Protein AF-0000000087359346 (afdb_homodimer)

Structure (mmCIF, N/CA/C/O backbone):
data_AF-0000000087359346-model_v1
#
loop_
_entity.id
_entity.type
_entity.pdbx_description
1 polymer 'Jasmonate O-methyltransferase'
#
loop_
_atom_site.group_PDB
_atom_site.id
_atom_site.type_symbol
_atom_site.label_atom_id
_atom_site.label_alt_id
_atom_site.label_comp_id
_atom_site.label_asym_id
_atom_site.label_entity_id
_atom_site.label_seq_id
_atom_site.pdbx_PDB_ins_code
_atom_site.Cartn_x
_atom_site.Cartn_y
_atom_site.Cartn_z
_atom_site.occupancy
_atom_site.B_iso_or_equiv
_atom_site.auth_seq_id
_atom_site.auth_comp_id
_atom_site.auth_asym_id
_atom_site.auth_atom_id
_atom_site.pdbx_PDB_model_num
ATOM 1 N N . MET A 1 1 ? 14.703 -20.25 15.07 1 20.72 1 MET A N 1
ATOM 2 C CA . MET A 1 1 ? 13.914 -19.156 14.492 1 20.72 1 MET A CA 1
ATOM 3 C C . MET A 1 1 ? 14.055 -19.141 12.969 1 20.72 1 MET A C 1
ATOM 5 O O . MET A 1 1 ? 15.156 -18.969 12.445 1 20.72 1 MET A O 1
ATOM 9 N N . ALA A 1 2 ? 13.242 -20.016 12.234 1 27.8 2 ALA A N 1
ATOM 10 C CA . ALA A 1 2 ? 13.242 -20.5 10.859 1 27.8 2 ALA A CA 1
ATOM 11 C C . ALA A 1 2 ? 13.305 -19.344 9.859 1 27.8 2 ALA A C 1
ATOM 13 O O . ALA A 1 2 ? 12.453 -18.469 9.867 1 27.8 2 ALA A O 1
ATOM 14 N N . SER A 1 3 ? 14.367 -18.984 9.438 1 28.89 3 SER A N 1
ATOM 15 C CA . SER A 1 3 ? 14.609 -17.953 8.43 1 28.89 3 SER A CA 1
ATOM 16 C C . SER A 1 3 ? 13.766 -18.188 7.188 1 28.89 3 SER A C 1
ATOM 18 O O . SER A 1 3 ? 13.891 -19.219 6.527 1 28.89 3 SER A O 1
ATOM 20 N N . LYS A 1 4 ? 12.508 -17.984 7.246 1 34.62 4 LYS A N 1
ATOM 21 C CA . LYS A 1 4 ? 11.703 -18.031 6.027 1 34.62 4 LYS A CA 1
ATOM 22 C C . LYS A 1 4 ? 12.469 -17.453 4.84 1 34.62 4 LYS A C 1
ATOM 24 O O . LYS A 1 4 ? 12.867 -16.297 4.863 1 34.62 4 LYS A O 1
ATOM 29 N N . GLN A 1 5 ? 13.148 -18.234 4.141 1 31.86 5 GLN A N 1
ATOM 30 C CA . GLN A 1 5 ? 13.891 -17.953 2.914 1 31.86 5 GLN A CA 1
ATOM 31 C C . GLN A 1 5 ? 13.016 -17.234 1.894 1 31.86 5 GLN A C 1
ATOM 33 O O . GLN A 1 5 ? 12.195 -17.859 1.213 1 31.86 5 GLN A O 1
ATOM 38 N N . MET A 1 6 ? 12.586 -16.172 2.248 1 33.66 6 MET A N 1
ATOM 39 C CA . MET A 1 6 ? 11.773 -15.375 1.33 1 33.66 6 MET A CA 1
ATOM 40 C C . MET A 1 6 ? 12.555 -15.039 0.063 1 33.66 6 MET A C 1
ATOM 42 O O . MET A 1 6 ? 13.641 -14.469 0.133 1 33.66 6 MET A O 1
ATOM 46 N N . VAL A 1 7 ? 12.5 -15.828 -0.906 1 35.28 7 VAL A N 1
ATOM 47 C CA . VAL A 1 7 ? 13.094 -15.688 -2.229 1 35.28 7 VAL A CA 1
ATOM 48 C C . VAL A 1 7 ? 12.656 -14.375 -2.859 1 35.28 7 VAL A C 1
ATOM 50 O O . VAL A 1 7 ? 11.453 -14.102 -2.967 1 35.28 7 VAL A O 1
ATOM 53 N N . HIS A 1 8 ? 13.461 -13.391 -2.664 1 38.06 8 HIS A N 1
ATOM 54 C CA . HIS A 1 8 ? 13.219 -12.07 -3.24 1 38.06 8 HIS A CA 1
ATOM 55 C C . HIS A 1 8 ? 13.484 -12.07 -4.742 1 38.06 8 HIS A C 1
ATOM 57 O O . HIS A 1 8 ? 14.469 -12.648 -5.203 1 38.06 8 HIS A O 1
ATOM 63 N N . MET A 1 9 ? 12.602 -11.906 -5.496 1 40.22 9 MET A N 1
ATOM 64 C CA . MET A 1 9 ? 12.867 -11.641 -6.906 1 40.22 9 MET A CA 1
ATOM 65 C C . MET A 1 9 ? 13.789 -10.438 -7.07 1 40.22 9 MET A C 1
ATOM 67 O O . MET A 1 9 ? 13.664 -9.453 -6.336 1 40.22 9 MET A O 1
ATOM 71 N N . ASN A 1 10 ? 14.969 -10.648 -7.508 1 37.16 10 ASN A N 1
ATOM 72 C CA . ASN A 1 10 ? 15.961 -9.609 -7.758 1 37.16 10 ASN A CA 1
ATOM 73 C C . ASN A 1 10 ? 15.391 -8.5 -8.648 1 37.16 10 ASN A C 1
ATOM 75 O O . ASN A 1 10 ? 14.672 -8.781 -9.609 1 37.16 10 ASN A O 1
ATOM 79 N N . HIS A 1 11 ? 15.258 -7.371 -8.141 1 39.06 11 HIS A N 1
ATOM 80 C CA . HIS A 1 11 ? 15.023 -6.188 -8.953 1 39.06 11 HIS A CA 1
ATOM 81 C C . HIS A 1 11 ? 16.078 -6.059 -10.055 1 39.06 11 HIS A C 1
ATOM 83 O O . HIS A 1 11 ? 17.266 -5.91 -9.773 1 39.06 11 HIS A O 1
ATOM 89 N N . GLY A 1 12 ? 16.141 -6.871 -10.969 1 35.78 12 GLY A N 1
ATOM 90 C CA . GLY A 1 12 ? 17.109 -6.836 -12.047 1 35.78 12 GLY A CA 1
ATOM 91 C C . GLY A 1 12 ? 17.5 -5.43 -12.453 1 35.78 12 GLY A C 1
ATOM 92 O O . GLY A 1 12 ? 16.656 -4.648 -12.906 1 35.78 12 GLY A O 1
ATOM 93 N N . GLN A 1 13 ? 18.297 -4.797 -11.906 1 36.31 13 GLN A N 1
ATOM 94 C CA . GLN A 1 13 ? 18.906 -3.523 -12.281 1 36.31 13 GLN A CA 1
ATOM 95 C C . GLN A 1 13 ? 19.203 -3.48 -13.781 1 36.31 13 GLN A C 1
ATOM 97 O O . GLN A 1 13 ? 19.516 -2.416 -14.328 1 36.31 13 GLN A O 1
ATOM 102 N N . GLY A 1 14 ? 19.656 -4.523 -14.5 1 36.97 14 GLY A N 1
ATOM 103 C CA . GLY A 1 14 ? 20.203 -4.254 -15.828 1 36.97 14 GLY A CA 1
ATOM 104 C C . GLY A 1 14 ? 19.125 -4.059 -16.875 1 36.97 14 GLY A C 1
ATOM 105 O O . GLY A 1 14 ? 18 -4.551 -16.734 1 36.97 14 GLY A O 1
ATOM 106 N N . GLU A 1 15 ? 19.266 -3.088 -17.859 1 41.44 15 GLU A N 1
ATOM 107 C CA . GLU A 1 15 ? 18.469 -2.588 -18.969 1 41.44 15 GLU A CA 1
ATOM 108 C C . GLU A 1 15 ? 17.703 -3.717 -19.656 1 41.44 15 GLU A C 1
ATOM 110 O O . GLU A 1 15 ? 16.531 -3.559 -19.984 1 41.44 15 GLU A O 1
ATOM 115 N N . THR A 1 16 ? 18.359 -4.633 -20.094 1 37.5 16 THR A N 1
ATOM 116 C CA . THR A 1 16 ? 17.891 -5.676 -21 1 37.5 16 THR A CA 1
ATOM 117 C C . THR A 1 16 ? 16.938 -6.621 -20.281 1 37.5 16 THR A C 1
ATOM 119 O O . THR A 1 16 ? 15.992 -7.141 -20.875 1 37.5 16 THR A O 1
ATOM 122 N N . SER A 1 17 ? 17.188 -6.938 -19.078 1 41.72 17 SER A N 1
ATOM 123 C CA . SER A 1 17 ? 16.438 -7.953 -18.344 1 41.72 17 SER A CA 1
ATOM 124 C C . SER A 1 17 ? 15.023 -7.473 -18.031 1 41.72 17 SER A C 1
ATOM 126 O O . SER A 1 17 ? 14.055 -8.219 -18.188 1 41.72 17 SER A O 1
ATOM 128 N N . TYR A 1 18 ? 14.969 -6.18 -17.703 1 43.22 18 TYR A N 1
ATOM 129 C CA . TYR A 1 18 ? 13.664 -5.637 -17.312 1 43.22 18 TYR A CA 1
ATOM 130 C C . TYR A 1 18 ? 12.719 -5.602 -18.516 1 43.22 18 TYR A C 1
ATOM 132 O O . TYR A 1 18 ? 11.547 -5.973 -18.391 1 43.22 18 TYR A O 1
ATOM 140 N N . ALA A 1 19 ? 13.32 -5.129 -19.625 1 43.59 19 ALA A N 1
ATOM 141 C CA . ALA A 1 19 ? 12.461 -4.949 -20.781 1 43.59 19 ALA A CA 1
ATOM 142 C C . ALA A 1 19 ? 11.93 -6.289 -21.281 1 43.59 19 ALA A C 1
ATOM 144 O O . ALA A 1 19 ? 10.758 -6.398 -21.656 1 43.59 19 ALA A O 1
ATOM 145 N N . HIS A 1 20 ? 12.797 -7.246 -21.422 1 45.44 20 HIS A N 1
ATOM 146 C CA . HIS A 1 20 ? 12.453 -8.555 -21.969 1 45.44 20 HIS A CA 1
ATOM 147 C C . HIS A 1 20 ? 11.469 -9.289 -21.062 1 45.44 20 HIS A C 1
ATOM 149 O O . HIS A 1 20 ? 10.492 -9.867 -21.547 1 45.44 20 HIS A O 1
ATOM 155 N N . ASN A 1 21 ? 11.844 -9.328 -19.828 1 52.81 21 ASN A N 1
ATOM 156 C CA . ASN A 1 21 ? 10.914 -9.914 -18.875 1 52.81 21 ASN A CA 1
ATOM 157 C C . ASN A 1 21 ? 9.547 -9.234 -18.922 1 52.81 21 ASN A C 1
ATOM 159 O O . ASN A 1 21 ? 8.516 -9.891 -18.766 1 52.81 21 ASN A O 1
ATOM 163 N N . SER A 1 22 ? 9.75 -8.133 -19.641 1 59.69 22 SER A N 1
ATOM 164 C CA . SER A 1 22 ? 8.539 -7.332 -19.781 1 59.69 22 SER A CA 1
ATOM 165 C C . SER A 1 22 ? 7.688 -7.816 -20.953 1 59.69 22 SER A C 1
ATOM 167 O O . SER A 1 22 ? 6.461 -7.867 -20.859 1 59.69 22 SER A O 1
ATOM 169 N N . SER A 1 23 ? 8.375 -8.445 -22 1 61.47 23 SER A N 1
ATOM 170 C CA . SER A 1 23 ? 7.594 -8.859 -23.172 1 61.47 23 SER A CA 1
ATOM 171 C C . SER A 1 23 ? 6.848 -10.164 -22.906 1 61.47 23 SER A C 1
ATOM 173 O O . SER A 1 23 ? 5.691 -10.32 -23.297 1 61.47 23 SER A O 1
ATOM 175 N N . PHE A 1 24 ? 7.508 -11.109 -22.219 1 65.88 24 PHE A N 1
ATOM 176 C CA . PHE A 1 24 ? 6.875 -12.367 -21.844 1 65.88 24 PHE A CA 1
ATOM 177 C C . PHE A 1 24 ? 5.691 -12.125 -20.922 1 65.88 24 PHE A C 1
ATOM 179 O O . PHE A 1 24 ? 4.613 -12.688 -21.109 1 65.88 24 PHE A O 1
ATOM 186 N N . GLN A 1 25 ? 5.887 -11.234 -20.094 1 71.12 25 GLN A N 1
ATOM 187 C CA . GLN A 1 25 ? 4.836 -10.93 -19.125 1 71.12 25 GLN A CA 1
ATOM 188 C C . GLN A 1 25 ? 3.646 -10.258 -19.797 1 71.12 25 GLN A C 1
ATOM 190 O O . GLN A 1 25 ? 2.492 -10.57 -19.5 1 71.12 25 GLN A O 1
ATOM 195 N N . SER A 1 26 ? 4.004 -9.484 -20.781 1 74.25 26 SER A N 1
ATOM 196 C CA . SER A 1 26 ? 2.951 -8.773 -21.484 1 74.25 26 SER A CA 1
ATOM 197 C C . SER A 1 26 ? 2.1 -9.734 -22.312 1 74.25 26 SER A C 1
ATOM 199 O O . SER A 1 26 ? 0.873 -9.609 -22.344 1 74.25 26 SER A O 1
ATOM 201 N N . ALA A 1 27 ? 2.76 -10.648 -22.906 1 75 27 ALA A N 1
ATOM 202 C CA . ALA A 1 27 ? 2.031 -11.625 -23.719 1 75 27 ALA A CA 1
ATOM 203 C C . ALA A 1 27 ? 1.123 -12.484 -22.844 1 75 27 ALA A C 1
ATOM 205 O O . ALA A 1 27 ? -0.009 -12.789 -23.219 1 75 27 ALA A O 1
ATOM 206 N N . GLU A 1 28 ? 1.617 -12.844 -21.797 1 80.06 28 GLU A N 1
ATOM 207 C CA . GLU A 1 28 ? 0.844 -13.656 -20.859 1 80.06 28 GLU A CA 1
ATOM 208 C C . GLU A 1 28 ? -0.379 -12.898 -20.344 1 80.06 28 GLU A C 1
ATOM 210 O O . GLU A 1 28 ? -1.476 -13.453 -20.281 1 80.06 28 GLU A O 1
ATOM 215 N N . GLN A 1 29 ? -0.17 -11.719 -20.078 1 82.88 29 GLN A N 1
ATOM 216 C CA . GLN A 1 29 ? -1.263 -10.898 -19.547 1 82.88 29 GLN A CA 1
ATOM 217 C C . GLN A 1 29 ? -2.314 -10.641 -20.625 1 82.88 29 GLN A C 1
ATOM 219 O O . GLN A 1 29 ? -3.51 -10.594 -20.328 1 82.88 29 GLN A O 1
ATOM 224 N N . ASN A 1 30 ? -1.848 -10.578 -21.797 1 83.75 30 ASN A N 1
ATOM 225 C CA . ASN A 1 30 ? -2.785 -10.406 -22.906 1 83.75 30 ASN A CA 1
ATOM 226 C C . ASN A 1 30 ? -3.668 -11.633 -23.078 1 83.75 30 ASN A C 1
ATOM 228 O O . ASN A 1 30 ? -4.832 -11.516 -23.469 1 83.75 30 ASN A O 1
ATOM 232 N N . ARG A 1 31 ? -3.152 -12.734 -22.797 1 89.25 31 ARG A N 1
ATOM 233 C CA . ARG A 1 31 ? -3.908 -13.977 -22.906 1 89.25 31 ARG A CA 1
ATOM 234 C C . ARG A 1 31 ? -5.012 -14.039 -21.844 1 89.25 31 ARG A C 1
ATOM 236 O O . ARG A 1 31 ? -6 -14.75 -22.016 1 89.25 31 ARG A O 1
ATOM 243 N N . MET A 1 32 ? -4.84 -13.297 -20.812 1 95 32 MET A N 1
ATOM 244 C CA . MET A 1 32 ? -5.809 -13.289 -19.719 1 95 32 MET A CA 1
ATOM 245 C C . MET A 1 32 ? -6.934 -12.305 -20 1 95 32 MET A C 1
ATOM 247 O O . MET A 1 32 ? -7.984 -12.352 -19.359 1 95 32 MET A O 1
ATOM 251 N N . LYS A 1 33 ? -6.77 -11.414 -20.969 1 96.12 33 LYS A N 1
ATOM 252 C CA . LYS A 1 33 ? -7.656 -10.273 -21.219 1 96.12 33 LYS A CA 1
ATOM 253 C C . LYS A 1 33 ? -9.086 -10.742 -21.469 1 96.12 33 LYS A C 1
ATOM 255 O O . LYS A 1 33 ? -10.016 -10.281 -20.797 1 96.12 33 LYS A O 1
ATOM 260 N N . PRO A 1 34 ? -9.328 -11.711 -22.344 1 96.81 34 PRO A N 1
ATOM 261 C CA . PRO A 1 34 ? -10.719 -12.109 -22.609 1 96.81 34 PRO A CA 1
ATOM 262 C C . PRO A 1 34 ? -11.414 -12.672 -21.359 1 96.81 34 PRO A C 1
ATOM 264 O O . PRO A 1 34 ? -12.609 -12.453 -21.172 1 96.81 34 PRO A O 1
ATOM 267 N N . LEU A 1 35 ? -10.68 -13.383 -20.562 1 98 35 LEU A N 1
ATOM 268 C CA . LEU A 1 35 ? -11.273 -13.969 -19.375 1 98 35 LEU A CA 1
ATOM 269 C C . LEU A 1 35 ? -11.57 -12.906 -18.328 1 98 35 LEU A C 1
ATOM 271 O O . LEU A 1 35 ? -12.578 -12.977 -17.625 1 98 35 LEU A O 1
ATOM 275 N N . ILE A 1 36 ? -10.703 -11.938 -18.219 1 98.31 36 ILE A N 1
ATOM 276 C CA . ILE A 1 36 ? -10.922 -10.844 -17.281 1 98.31 36 ILE A CA 1
ATOM 277 C C . ILE A 1 36 ? -12.125 -10.016 -17.719 1 98.31 36 ILE A C 1
ATOM 279 O O . ILE A 1 36 ? -12.969 -9.648 -16.906 1 98.31 36 ILE A O 1
ATOM 283 N N . GLU A 1 37 ? -12.211 -9.727 -18.984 1 97.69 37 GLU A N 1
ATOM 284 C CA . GLU A 1 37 ? -13.344 -8.977 -19.531 1 97.69 37 GLU A CA 1
ATOM 285 C C . GLU A 1 37 ? -14.656 -9.711 -19.266 1 97.69 37 GLU A C 1
ATOM 287 O O . GLU A 1 37 ? -15.641 -9.102 -18.844 1 97.69 37 GLU A O 1
ATOM 292 N N . ALA A 1 38 ? -14.617 -10.984 -19.516 1 97.44 38 ALA A N 1
ATOM 293 C CA . ALA A 1 38 ? -15.82 -11.781 -19.281 1 97.44 38 ALA A CA 1
ATOM 294 C C . ALA A 1 38 ? -16.203 -11.781 -17.797 1 97.44 38 ALA A C 1
ATOM 296 O O . ALA A 1 38 ? -17.375 -11.688 -17.453 1 97.44 38 ALA A O 1
ATOM 297 N N . ALA A 1 39 ? -15.25 -11.914 -16.938 1 97.44 39 ALA A N 1
ATOM 298 C CA . ALA A 1 39 ? -15.484 -11.898 -15.5 1 97.44 39 ALA A CA 1
ATOM 299 C C . ALA A 1 39 ? -16.125 -10.586 -15.062 1 97.44 39 ALA A C 1
ATOM 301 O O . ALA A 1 39 ? -17.047 -10.578 -14.25 1 97.44 39 ALA A O 1
ATOM 302 N N . ILE A 1 40 ? -15.641 -9.477 -15.594 1 96.31 40 ILE A N 1
ATOM 303 C CA . ILE A 1 40 ? -16.141 -8.148 -15.242 1 96.31 40 ILE A CA 1
ATOM 304 C C . ILE A 1 40 ? -17.594 -8.023 -15.672 1 96.31 40 ILE A C 1
ATOM 306 O O . ILE A 1 40 ? -18.438 -7.539 -14.914 1 96.31 40 ILE A O 1
ATOM 310 N N . VAL A 1 41 ? -17.875 -8.461 -16.859 1 94.75 41 VAL A N 1
ATOM 311 C CA . VAL A 1 41 ? -19.234 -8.359 -17.375 1 94.75 41 VAL A CA 1
ATOM 312 C C . VAL A 1 41 ? -20.188 -9.148 -16.484 1 94.75 41 VAL A C 1
ATOM 314 O O . VAL A 1 41 ? -21.266 -8.664 -16.125 1 94.75 41 VAL A O 1
ATOM 317 N N . GLU A 1 42 ? -19.766 -10.273 -16.125 1 93.94 42 GLU A N 1
ATOM 318 C CA . GLU A 1 42 ? -20.609 -11.117 -15.281 1 93.94 42 GLU A CA 1
ATOM 319 C C . GLU A 1 42 ? -20.781 -10.508 -13.891 1 93.94 42 GLU A C 1
ATOM 321 O O . GLU A 1 42 ? -21.891 -10.5 -13.344 1 93.94 42 GLU A O 1
ATOM 326 N N . LEU A 1 43 ? -19.75 -9.984 -13.359 1 93.62 43 LEU A N 1
ATOM 327 C CA . LEU A 1 43 ? -19.781 -9.359 -12.039 1 93.62 43 LEU A CA 1
ATOM 328 C C . LEU A 1 43 ? -20.719 -8.148 -12.039 1 93.62 43 LEU A C 1
ATOM 330 O O . LEU A 1 43 ? -21.531 -7.992 -11.133 1 93.62 43 LEU A O 1
ATOM 334 N N . CYS A 1 44 ? -20.562 -7.375 -13.016 1 92.06 44 CYS A N 1
ATOM 335 C CA . CYS A 1 44 ? -21.281 -6.109 -13.07 1 92.06 44 CYS A CA 1
ATOM 336 C C . CYS A 1 44 ? -22.75 -6.332 -13.406 1 92.06 44 CYS A C 1
ATOM 338 O O . CYS A 1 44 ? -23.594 -5.465 -13.156 1 92.06 44 CYS A O 1
ATOM 340 N N . SER A 1 45 ? -23.016 -7.41 -14 1 90.44 45 SER A N 1
ATOM 341 C CA . SER A 1 45 ? -24.391 -7.719 -14.375 1 90.44 45 SER A CA 1
ATOM 342 C C . SER A 1 45 ? -25.156 -8.352 -13.219 1 90.44 45 SER A C 1
ATOM 344 O O . SER A 1 45 ? -26.375 -8.477 -13.266 1 90.44 45 SER A O 1
ATOM 346 N N . ASN A 1 46 ? -24.406 -8.695 -12.242 1 86.19 46 ASN A N 1
ATOM 347 C CA . ASN A 1 46 ? -25.016 -9.305 -11.062 1 86.19 46 ASN A CA 1
ATOM 348 C C . ASN A 1 46 ? -25.359 -8.266 -10 1 86.19 46 ASN A C 1
ATOM 350 O O . ASN A 1 46 ? -24.453 -7.711 -9.359 1 86.19 46 ASN A O 1
ATOM 354 N N . THR A 1 47 ? -26.578 -8.07 -9.703 1 76.75 47 THR A N 1
ATOM 355 C CA . THR A 1 47 ? -27.062 -7.02 -8.812 1 76.75 47 THR A CA 1
ATOM 356 C C . THR A 1 47 ? -26.688 -7.324 -7.359 1 76.75 47 THR A C 1
ATOM 358 O O . THR A 1 47 ? -26.516 -6.41 -6.555 1 76.75 47 THR A O 1
ATOM 361 N N . THR A 1 48 ? -26.609 -8.508 -7.051 1 75.5 48 THR A N 1
ATOM 362 C CA . THR A 1 48 ? -26.281 -8.906 -5.688 1 75.5 48 THR A CA 1
ATOM 363 C C . THR A 1 48 ? -24.828 -8.531 -5.355 1 75.5 48 THR A C 1
ATOM 365 O O . THR A 1 48 ? -24.547 -8.062 -4.25 1 75.5 48 THR A O 1
ATOM 368 N N . THR A 1 49 ? -24.047 -8.586 -6.336 1 74.06 49 THR A N 1
ATOM 369 C CA . THR A 1 49 ? -22.609 -8.375 -6.117 1 74.06 49 THR A CA 1
ATOM 370 C C . THR A 1 49 ? -22.281 -6.887 -6.152 1 74.06 49 THR A C 1
ATOM 372 O O . THR A 1 49 ? -21.406 -6.426 -5.414 1 74.06 49 THR A O 1
ATOM 375 N N . MET A 1 50 ? -23 -6.16 -6.938 1 76.12 50 MET A N 1
ATOM 376 C CA . MET A 1 50 ? -22.656 -4.758 -7.156 1 76.12 50 MET A CA 1
ATOM 377 C C . MET A 1 50 ? -23.656 -3.838 -6.465 1 76.12 50 MET A C 1
ATOM 379 O O . MET A 1 50 ? -23.734 -2.646 -6.77 1 76.12 50 MET A O 1
ATOM 383 N N . SER A 1 51 ? -24.281 -4.34 -5.531 1 70.56 51 SER A N 1
ATOM 384 C CA . SER A 1 51 ? -25.391 -3.609 -4.926 1 70.56 51 SER A CA 1
ATOM 385 C C . SER A 1 51 ? -24.906 -2.32 -4.266 1 70.56 51 SER A C 1
ATOM 387 O O . SER A 1 51 ? -25.688 -1.382 -4.082 1 70.56 51 SER A O 1
ATOM 389 N N . HIS A 1 52 ? -23.719 -2.182 -4.109 1 73 52 HIS A N 1
ATOM 390 C CA . HIS A 1 52 ? -23.281 -1.018 -3.346 1 73 52 HIS A CA 1
ATOM 391 C C . HIS A 1 52 ? -22.516 -0.042 -4.223 1 73 52 HIS A C 1
ATOM 393 O O . HIS A 1 52 ? -21.969 0.946 -3.727 1 73 52 HIS A O 1
ATOM 399 N N . GLY A 1 53 ? -22.531 -0.362 -5.52 1 89.69 53 GLY A N 1
ATOM 400 C CA . GLY A 1 53 ? -21.891 0.552 -6.445 1 89.69 53 GLY A CA 1
ATOM 401 C C . GLY A 1 53 ? -20.375 0.631 -6.254 1 89.69 53 GLY A C 1
ATOM 402 O O . GLY A 1 53 ? -19.766 1.662 -6.539 1 89.69 53 GLY A O 1
ATOM 403 N N . LYS A 1 54 ? -19.859 -0.356 -5.684 1 94.5 54 LYS A N 1
ATOM 404 C CA . LYS A 1 54 ? -18.422 -0.409 -5.434 1 94.5 54 LYS A CA 1
ATOM 405 C C . LYS A 1 54 ? -17.828 -1.711 -5.953 1 94.5 54 LYS A C 1
ATOM 407 O O . LYS A 1 54 ? -18.484 -2.75 -5.957 1 94.5 54 LYS A O 1
ATOM 412 N N . MET A 1 55 ? -16.688 -1.634 -6.383 1 95.81 55 MET A N 1
ATOM 413 C CA . MET A 1 55 ? -15.961 -2.805 -6.871 1 95.81 55 MET A CA 1
ATOM 414 C C . MET A 1 55 ? -14.5 -2.773 -6.418 1 95.81 55 MET A C 1
ATOM 416 O O . MET A 1 55 ? -13.828 -1.75 -6.547 1 95.81 55 MET A O 1
ATOM 420 N N . VAL A 1 56 ? -14.055 -3.865 -5.855 1 97.5 56 VAL A N 1
ATOM 421 C CA . VAL A 1 56 ? -12.664 -4 -5.441 1 97.5 56 VAL A CA 1
ATOM 422 C C . VAL A 1 56 ? -11.961 -5.035 -6.324 1 97.5 56 VAL A C 1
ATOM 424 O O . VAL A 1 56 ? -12.398 -6.188 -6.402 1 97.5 56 VAL A O 1
ATOM 427 N N . ILE A 1 57 ? -10.938 -4.613 -6.973 1 97.81 57 ILE A N 1
ATOM 428 C CA . ILE A 1 57 ? -10.117 -5.457 -7.836 1 97.81 57 ILE A CA 1
ATOM 429 C C . ILE A 1 57 ? -8.711 -5.578 -7.258 1 97.81 57 ILE A C 1
ATOM 431 O O . ILE A 1 57 ? -8.07 -4.57 -6.949 1 97.81 57 ILE A O 1
ATOM 435 N N . ALA A 1 58 ? -8.211 -6.793 -7.105 1 98.5 58 ALA A N 1
ATOM 436 C CA . ALA A 1 58 ? -6.875 -6.992 -6.559 1 98.5 58 ALA A CA 1
ATOM 437 C C . ALA A 1 58 ? -6.012 -7.816 -7.508 1 98.5 58 ALA A C 1
ATOM 439 O O . ALA A 1 58 ? -6.445 -8.852 -8.008 1 98.5 58 ALA A O 1
ATOM 440 N N . ASP A 1 59 ? -4.883 -7.309 -7.797 1 97.69 59 ASP A N 1
ATOM 441 C CA . ASP A 1 59 ? -3.857 -8.062 -8.508 1 97.69 59 ASP A CA 1
ATOM 442 C C . ASP A 1 59 ? -2.875 -8.711 -7.535 1 97.69 59 ASP A C 1
ATOM 444 O O . ASP A 1 59 ? -2.125 -8.016 -6.852 1 97.69 59 ASP A O 1
ATOM 448 N N . LEU A 1 60 ? -2.822 -10 -7.5 1 97.75 60 LEU A N 1
ATOM 449 C CA . LEU A 1 60 ? -1.954 -10.75 -6.602 1 97.75 60 LEU A CA 1
ATOM 450 C C . LEU A 1 60 ? -0.634 -11.102 -7.281 1 97.75 60 LEU A C 1
ATOM 452 O O . LEU A 1 60 ? -0.621 -11.766 -8.32 1 97.75 60 LEU A O 1
ATOM 456 N N . GLY A 1 61 ? 0.447 -10.688 -6.652 1 95.69 61 GLY A N 1
ATOM 457 C CA . GLY A 1 61 ? 1.754 -10.883 -7.258 1 95.69 61 GLY A CA 1
ATOM 458 C C . GLY A 1 61 ? 2.031 -9.922 -8.398 1 95.69 61 GLY A C 1
ATOM 459 O O . GLY A 1 61 ? 2.408 -10.344 -9.492 1 95.69 61 GLY A O 1
ATOM 460 N N . CYS A 1 62 ? 1.916 -8.648 -8.078 1 93.19 62 CYS A N 1
ATOM 461 C CA . CYS A 1 62 ? 1.941 -7.637 -9.125 1 93.19 62 CYS A CA 1
ATOM 462 C C . CYS A 1 62 ? 3.369 -7.355 -9.578 1 93.19 62 CYS A C 1
ATOM 464 O O . CYS A 1 62 ? 3.584 -6.73 -10.617 1 93.19 62 CYS A O 1
ATOM 466 N N . SER A 1 63 ? 4.289 -7.754 -8.836 1 88.81 63 SER A N 1
ATOM 467 C CA . SER A 1 63 ? 5.676 -7.375 -9.094 1 88.81 63 SER A CA 1
ATOM 468 C C . SER A 1 63 ? 5.836 -5.859 -9.125 1 88.81 63 SER A C 1
ATOM 470 O O . SER A 1 63 ? 5.098 -5.133 -8.461 1 88.81 63 SER A O 1
ATOM 472 N N . CYS A 1 64 ? 6.918 -5.246 -9.602 1 81.69 64 CYS A N 1
ATOM 473 C CA . CYS A 1 64 ? 7.09 -3.797 -9.539 1 81.69 64 CYS A CA 1
ATOM 474 C C . CYS A 1 64 ? 7.484 -3.234 -10.898 1 81.69 64 CYS A C 1
ATOM 476 O O . CYS A 1 64 ? 7.883 -2.074 -11.008 1 81.69 64 CYS A O 1
ATOM 478 N N . GLY A 1 65 ? 7.305 -3.904 -11.898 1 78.31 65 GLY A N 1
ATOM 479 C CA . GLY A 1 65 ? 7.715 -3.441 -13.211 1 78.31 65 GLY A CA 1
ATOM 480 C C . GLY A 1 65 ? 6.609 -2.725 -13.961 1 78.31 65 GLY A C 1
ATOM 481 O O . GLY A 1 65 ? 5.586 -2.359 -13.375 1 78.31 65 GLY A O 1
ATOM 482 N N . PRO A 1 66 ? 6.867 -2.418 -15.203 1 75.69 66 PRO A N 1
ATOM 483 C CA . PRO A 1 66 ? 5.922 -1.673 -16.031 1 75.69 66 PRO A CA 1
ATOM 484 C C . PRO A 1 66 ? 4.578 -2.387 -16.188 1 75.69 66 PRO A C 1
ATOM 486 O O . PRO A 1 66 ? 3.561 -1.745 -16.453 1 75.69 66 PRO A O 1
ATOM 489 N N . ASN A 1 67 ? 4.598 -3.643 -15.938 1 82 67 ASN A N 1
ATOM 490 C CA . ASN A 1 67 ? 3.389 -4.426 -16.156 1 82 67 ASN A CA 1
ATOM 491 C C . ASN A 1 67 ? 2.613 -4.625 -14.852 1 82 67 ASN A C 1
ATOM 493 O O . ASN A 1 67 ? 1.627 -5.363 -14.82 1 82 67 ASN A O 1
ATOM 497 N N . ALA A 1 68 ? 3.025 -3.916 -13.898 1 86.94 68 ALA A N 1
ATOM 498 C CA . ALA A 1 68 ? 2.449 -4.133 -12.57 1 86.94 68 ALA A CA 1
ATOM 499 C C . ALA A 1 68 ? 0.957 -3.811 -12.57 1 86.94 68 ALA A C 1
ATOM 501 O O . ALA A 1 68 ? 0.203 -4.355 -11.758 1 86.94 68 ALA A O 1
ATOM 502 N N . VAL A 1 69 ? 0.566 -2.961 -13.539 1 92.12 69 VAL A N 1
ATOM 503 C CA . VAL A 1 69 ? -0.83 -2.541 -13.484 1 92.12 69 VAL A CA 1
ATOM 504 C C . VAL A 1 69 ? -1.573 -3.064 -14.711 1 92.12 69 VAL A C 1
ATOM 506 O O . VAL A 1 69 ? -2.695 -2.637 -14.992 1 92.12 69 VAL A O 1
ATOM 509 N N . ALA A 1 70 ? -1.029 -3.955 -15.445 1 92.25 70 ALA A N 1
ATOM 510 C CA . ALA A 1 70 ? -1.602 -4.414 -16.703 1 92.25 70 ALA A CA 1
ATOM 511 C C . ALA A 1 70 ? -2.947 -5.098 -16.484 1 92.25 70 ALA A C 1
ATOM 513 O O . ALA A 1 70 ? -3.934 -4.77 -17.141 1 92.25 70 ALA A O 1
ATOM 514 N N . LEU A 1 71 ? -3.004 -6.012 -15.578 1 95.19 71 LEU A N 1
ATOM 515 C CA . LEU A 1 71 ? -4.223 -6.785 -15.359 1 95.19 71 LEU A CA 1
ATOM 516 C C . LEU A 1 71 ? -5.344 -5.895 -14.836 1 95.19 71 LEU A C 1
ATOM 518 O O . LEU A 1 71 ? -6.484 -5.992 -15.297 1 95.19 71 LEU A O 1
ATOM 522 N N . VAL A 1 72 ? -5.035 -5.023 -13.922 1 95.06 72 VAL A N 1
ATOM 523 C CA . VAL A 1 72 ? -6.066 -4.164 -13.344 1 95.06 72 VAL A CA 1
ATOM 524 C C . VAL A 1 72 ? -6.527 -3.148 -14.391 1 95.06 72 VAL A C 1
ATOM 526 O O . VAL A 1 72 ? -7.691 -2.74 -14.391 1 95.06 72 VAL A O 1
ATOM 529 N N . SER A 1 73 ? -5.625 -2.756 -15.242 1 93.25 73 SER A N 1
ATOM 530 C CA . SER A 1 73 ? -6.004 -1.849 -16.328 1 93.25 73 SER A CA 1
ATOM 531 C C . SER A 1 73 ? -7.023 -2.496 -17.25 1 93.25 73 SER A C 1
ATOM 533 O O . SER A 1 73 ? -7.973 -1.845 -17.703 1 93.25 73 SER A O 1
ATOM 535 N N . ILE A 1 74 ? -6.793 -3.725 -17.547 1 94.62 74 ILE A N 1
ATOM 536 C CA . ILE A 1 74 ? -7.75 -4.465 -18.359 1 94.62 74 ILE A CA 1
ATOM 537 C C . ILE A 1 74 ? -9.117 -4.465 -17.672 1 94.62 74 ILE A C 1
ATOM 539 O O . ILE A 1 74 ? -10.133 -4.188 -18.312 1 94.62 74 ILE A O 1
ATOM 543 N N . ALA A 1 75 ? -9.156 -4.762 -16.438 1 96 75 ALA A N 1
ATOM 544 C CA . ALA A 1 75 ? -10.398 -4.832 -15.672 1 96 75 ALA A CA 1
ATOM 545 C C . ALA A 1 75 ? -11.094 -3.473 -15.633 1 96 75 ALA A C 1
ATOM 547 O O . ALA A 1 75 ? -12.312 -3.385 -15.781 1 96 75 ALA A O 1
ATOM 548 N N . LEU A 1 76 ? -10.328 -2.404 -15.406 1 95.06 76 LEU A N 1
ATOM 549 C CA . LEU A 1 76 ? -10.867 -1.052 -15.336 1 95.06 76 LEU A CA 1
ATOM 550 C C . LEU A 1 76 ? -11.492 -0.648 -16.672 1 95.06 76 LEU A C 1
ATOM 552 O O . LEU A 1 76 ? -12.594 -0.085 -16.703 1 95.06 76 LEU A O 1
ATOM 556 N N . GLU A 1 77 ? -10.773 -0.949 -17.703 1 93.5 77 GLU A N 1
ATOM 557 C CA . GLU A 1 77 ? -11.289 -0.632 -19.031 1 93.5 77 GLU A CA 1
ATOM 558 C C . GLU A 1 77 ? -12.578 -1.396 -19.328 1 93.5 77 GLU A C 1
ATOM 560 O O . GLU A 1 77 ? -13.523 -0.833 -19.875 1 93.5 77 GLU A O 1
ATOM 565 N N . ALA A 1 78 ? -12.57 -2.621 -18.984 1 95.06 78 ALA A N 1
ATOM 566 C CA . ALA A 1 78 ? -13.773 -3.436 -19.172 1 95.06 78 ALA A CA 1
ATOM 567 C C . ALA A 1 78 ? -14.945 -2.881 -18.375 1 95.06 78 ALA A C 1
ATOM 569 O O . ALA A 1 78 ? -16.078 -2.842 -18.859 1 95.06 78 ALA A O 1
ATOM 570 N N . THR A 1 79 ? -14.719 -2.496 -17.172 1 94.44 79 THR A N 1
ATOM 571 C CA . THR A 1 79 ? -15.742 -1.91 -16.312 1 94.44 79 THR A CA 1
ATOM 572 C C . THR A 1 79 ? -16.297 -0.627 -16.922 1 94.44 79 THR A C 1
ATOM 574 O O . THR A 1 79 ? -17.516 -0.454 -17.031 1 94.44 79 THR A O 1
ATOM 577 N N . HIS A 1 80 ? -15.398 0.209 -17.312 1 93 80 HIS A N 1
ATOM 578 C CA . HIS A 1 80 ? -15.781 1.473 -17.922 1 93 80 HIS A CA 1
ATOM 579 C C . HIS A 1 80 ? -16.641 1.241 -19.156 1 93 80 HIS A C 1
ATOM 581 O O . HIS A 1 80 ? -17.703 1.854 -19.312 1 93 80 HIS A O 1
ATOM 587 N N . SER A 1 81 ? -16.156 0.344 -19.984 1 93.44 81 SER A N 1
ATOM 588 C CA . SER A 1 81 ? -16.875 0.048 -21.219 1 93.44 81 SER A CA 1
ATOM 589 C C . SER A 1 81 ? -18.25 -0.522 -20.953 1 93.44 81 SER A C 1
ATOM 591 O O . SER A 1 81 ? -19.219 -0.183 -21.641 1 93.44 81 SER A O 1
ATOM 593 N N . HIS A 1 82 ? -18.312 -1.356 -19.969 1 93.62 82 HIS A N 1
ATOM 594 C CA . HIS A 1 82 ? -19.578 -1.993 -19.625 1 93.62 82 HIS A CA 1
ATOM 595 C C . HIS A 1 82 ? -20.625 -0.96 -19.203 1 93.62 82 HIS A C 1
ATOM 597 O O . HIS A 1 82 ? -21.75 -0.972 -19.688 1 93.62 82 HIS A O 1
ATOM 603 N N . PHE A 1 83 ? -20.297 -0.063 -18.406 1 92.62 83 PHE A N 1
ATOM 604 C CA . PHE A 1 83 ? -21.25 0.887 -17.859 1 92.62 83 PHE A CA 1
ATOM 605 C C . PHE A 1 83 ? -21.531 2.006 -18.859 1 92.62 83 PHE A C 1
ATOM 607 O O . PHE A 1 83 ? -22.625 2.594 -18.859 1 92.62 83 PHE A O 1
ATOM 614 N N . LEU A 1 84 ? -20.562 2.287 -19.688 1 92.25 84 LEU A N 1
ATOM 615 C CA . LEU A 1 84 ? -20.828 3.199 -20.797 1 92.25 84 LEU A CA 1
ATOM 616 C C . LEU A 1 84 ? -21.891 2.631 -21.719 1 92.25 84 LEU A C 1
ATOM 618 O O . LEU A 1 84 ? -22.797 3.352 -22.156 1 92.25 84 LEU A O 1
ATOM 622 N N . TRP A 1 85 ? -21.703 1.382 -21.938 1 93.38 85 TRP A N 1
ATOM 623 C CA . TRP A 1 85 ? -22.656 0.697 -22.812 1 93.38 85 TRP A CA 1
ATOM 624 C C . TRP A 1 85 ? -24.047 0.697 -22.188 1 93.38 85 TRP A C 1
ATOM 626 O O . TRP A 1 85 ? -25.047 0.862 -22.891 1 93.38 85 TRP A O 1
ATOM 636 N N . LEU A 1 86 ? -24.125 0.559 -20.906 1 92.12 86 LEU A N 1
ATOM 637 C CA . LEU A 1 86 ? -25.406 0.532 -20.188 1 92.12 86 LEU A CA 1
ATOM 638 C C . LEU A 1 86 ? -25.938 1.944 -19.969 1 92.12 86 LEU A C 1
ATO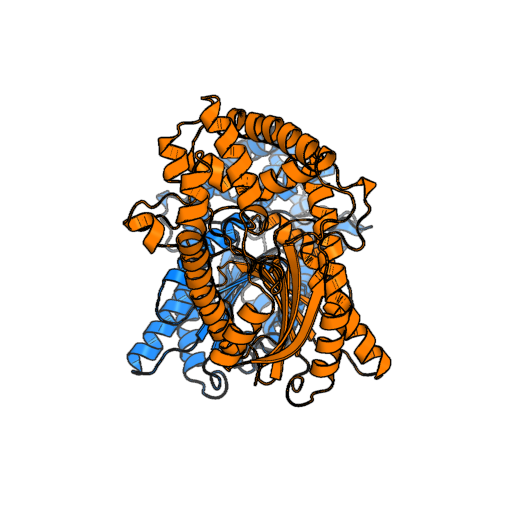M 640 O O . LEU A 1 86 ? -27.078 2.123 -19.547 1 92.12 86 LEU A O 1
ATOM 644 N N . ARG A 1 87 ? -25.141 2.943 -20.188 1 93.56 87 ARG A N 1
ATOM 645 C CA . ARG A 1 87 ? -25.484 4.336 -19.922 1 93.56 87 ARG A CA 1
ATOM 646 C C . ARG A 1 87 ? -25.828 4.543 -18.453 1 93.56 87 ARG A C 1
ATOM 648 O O . ARG A 1 87 ? -26.844 5.164 -18.141 1 93.56 87 ARG A O 1
ATOM 655 N N . GLN A 1 88 ? -25.094 3.875 -17.656 1 90.38 88 GLN A N 1
ATOM 656 C CA . GLN A 1 88 ? -25.219 4 -16.203 1 90.38 88 GLN A CA 1
ATOM 657 C C . GLN A 1 88 ? -23.906 4.504 -15.586 1 90.38 88 GLN A C 1
ATOM 659 O O . GLN A 1 88 ? -22.844 4.348 -16.172 1 90.38 88 GLN A O 1
ATOM 664 N N . PRO A 1 89 ? -24.047 5.156 -14.469 1 89.62 89 PRO A N 1
ATOM 665 C CA . PRO A 1 89 ? -22.812 5.57 -13.797 1 89.62 89 PRO A CA 1
ATOM 666 C C . PRO A 1 89 ? -21.953 4.387 -13.352 1 89.62 89 PRO A C 1
ATOM 668 O O . PRO A 1 89 ? -22.484 3.398 -12.836 1 89.62 89 PRO A O 1
ATOM 671 N N . PRO A 1 90 ? -20.734 4.461 -13.602 1 91.19 90 PRO A N 1
ATOM 672 C CA . PRO A 1 90 ? -19.844 3.383 -13.148 1 91.19 90 PRO A CA 1
ATOM 673 C C . PRO A 1 90 ? -19.703 3.334 -11.625 1 91.19 90 PRO A C 1
ATOM 675 O O . PRO A 1 90 ? -19.969 4.332 -10.953 1 91.19 90 PRO A O 1
ATOM 678 N N . PRO A 1 91 ? -19.391 2.211 -11.156 1 94.12 91 PRO A N 1
ATOM 679 C CA . PRO A 1 91 ? -19.125 2.115 -9.719 1 94.12 91 PRO A CA 1
ATOM 680 C C . PRO A 1 91 ? -17.812 2.795 -9.312 1 94.12 91 PRO A C 1
ATOM 682 O O . PRO A 1 91 ? -17 3.125 -10.18 1 94.12 91 PRO A O 1
ATOM 685 N N . GLU A 1 92 ? -17.688 3.068 -7.965 1 95.06 92 GLU A N 1
ATOM 686 C CA . GLU A 1 92 ? -16.344 3.35 -7.434 1 95.06 92 GLU A CA 1
ATOM 687 C C . GLU A 1 92 ? -15.469 2.102 -7.457 1 95.06 92 GLU A C 1
ATOM 689 O O . GLU A 1 92 ? -15.922 1.015 -7.086 1 95.06 92 GLU A O 1
ATOM 694 N N . VAL A 1 93 ? -14.32 2.248 -7.914 1 96.06 93 VAL A N 1
ATOM 695 C CA . VAL A 1 93 ? -13.469 1.073 -8.047 1 96.06 93 VAL A CA 1
ATOM 696 C C . VAL A 1 93 ? -12.219 1.244 -7.18 1 96.06 93 VAL A C 1
ATOM 698 O O . VAL A 1 93 ? -11.594 2.309 -7.184 1 96.06 93 VAL A O 1
ATOM 701 N N . SER A 1 94 ? -11.945 0.284 -6.383 1 96.88 94 SER A N 1
ATOM 702 C CA . SER A 1 94 ? -10.68 0.203 -5.656 1 96.88 94 SER A CA 1
ATOM 703 C C . SER A 1 94 ? -9.734 -0.798 -6.309 1 96.88 94 SER A C 1
ATOM 705 O O . SER A 1 94 ? -10.094 -1.956 -6.523 1 96.88 94 SER A O 1
ATOM 707 N N . VAL A 1 95 ? -8.586 -0.356 -6.629 1 97 95 VAL A N 1
ATOM 708 C CA . VAL A 1 95 ? -7.555 -1.207 -7.207 1 97 95 VAL A CA 1
ATOM 709 C C . VAL A 1 95 ? -6.465 -1.472 -6.168 1 97 95 VAL A C 1
ATOM 711 O O . VAL A 1 95 ? -5.863 -0.535 -5.637 1 97 95 VAL A O 1
ATOM 714 N N . LEU A 1 96 ? -6.215 -2.727 -5.918 1 97.94 96 LEU A N 1
ATOM 715 C CA . LEU A 1 96 ? -5.223 -3.129 -4.93 1 97.94 96 LEU A CA 1
ATOM 716 C C . LEU A 1 96 ? -4.137 -3.99 -5.566 1 97.94 96 LEU A C 1
ATOM 718 O O . LEU A 1 96 ? -4.441 -4.977 -6.246 1 97.94 96 LEU A O 1
ATOM 722 N N . LEU A 1 97 ? -2.912 -3.607 -5.367 1 97.75 97 LEU A N 1
ATOM 723 C CA . LEU A 1 97 ? -1.786 -4.406 -5.84 1 97.75 97 LEU A CA 1
ATOM 724 C C . LEU A 1 97 ? -1.104 -5.121 -4.676 1 97.75 97 LEU A C 1
ATOM 726 O O . LEU A 1 97 ? -0.697 -4.484 -3.703 1 97.75 97 LEU A O 1
ATOM 730 N N . ASN A 1 98 ? -0.989 -6.375 -4.801 1 97.88 98 ASN A N 1
ATOM 731 C CA . ASN A 1 98 ? -0.38 -7.199 -3.762 1 97.88 98 ASN A CA 1
ATOM 732 C C . ASN A 1 98 ? 0.937 -7.809 -4.23 1 97.88 98 ASN A C 1
ATOM 734 O O . ASN A 1 98 ? 1.051 -8.242 -5.379 1 97.88 98 ASN A O 1
ATOM 738 N N . ASP A 1 99 ? 1.854 -7.816 -3.354 1 96.31 99 ASP A N 1
ATOM 739 C CA . ASP A 1 99 ? 3.074 -8.602 -3.527 1 96.31 99 ASP A CA 1
ATOM 740 C C . ASP A 1 99 ? 3.764 -8.844 -2.188 1 96.31 99 ASP A C 1
ATOM 742 O O . ASP A 1 99 ? 3.301 -8.367 -1.148 1 96.31 99 ASP A O 1
ATOM 746 N N . LEU A 1 100 ? 4.789 -9.609 -2.262 1 94.06 100 LEU A N 1
ATOM 747 C CA . LEU A 1 100 ? 5.586 -9.867 -1.066 1 94.06 100 LEU A CA 1
ATOM 748 C C . LEU A 1 100 ? 6.188 -8.57 -0.524 1 94.06 100 LEU A C 1
ATOM 750 O O . LEU A 1 100 ? 6.523 -7.668 -1.293 1 94.06 100 LEU A O 1
ATOM 754 N N . PRO A 1 101 ? 6.43 -8.469 0.83 1 93.44 101 PRO A N 1
ATOM 755 C CA . PRO A 1 101 ? 6.883 -7.223 1.458 1 93.44 101 PRO A CA 1
ATOM 756 C C . PRO A 1 101 ? 8.242 -6.766 0.945 1 93.44 101 PRO A C 1
ATOM 758 O O . PRO A 1 101 ? 8.578 -5.582 1.043 1 93.44 101 PRO A O 1
ATOM 761 N N . TYR A 1 102 ? 9.047 -7.609 0.401 1 89.56 102 TYR A N 1
ATOM 762 C CA . TYR A 1 102 ? 10.391 -7.227 -0.014 1 89.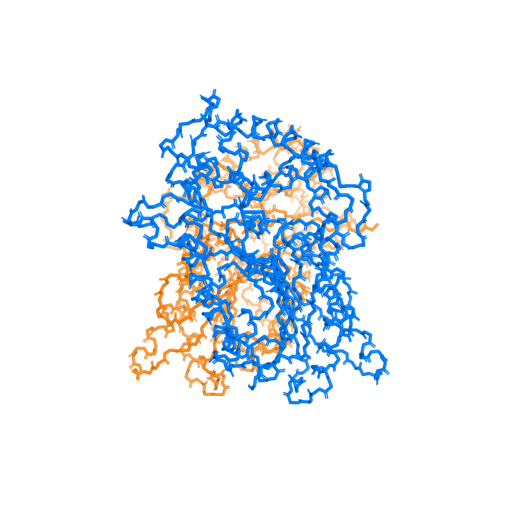56 102 TYR A CA 1
ATOM 763 C C . TYR A 1 102 ? 10.383 -6.668 -1.432 1 89.56 102 TYR A C 1
ATOM 765 O O . TYR A 1 102 ? 11.43 -6.25 -1.945 1 89.56 102 TYR A O 1
ATOM 773 N N . ASN A 1 103 ? 9.227 -6.734 -2.086 1 91.19 103 ASN A N 1
ATOM 774 C CA . ASN A 1 103 ? 9.102 -6.062 -3.377 1 91.19 103 ASN A CA 1
ATOM 775 C C . ASN A 1 103 ? 9.406 -4.57 -3.264 1 91.19 103 ASN A C 1
ATOM 777 O O . ASN A 1 103 ? 9.445 -4.023 -2.16 1 91.19 103 ASN A O 1
ATOM 781 N N . ASP A 1 104 ? 9.664 -3.949 -4.355 1 93.62 104 ASP A N 1
ATOM 782 C CA . ASP A 1 104 ? 9.867 -2.504 -4.383 1 93.62 104 ASP A CA 1
ATOM 783 C C . ASP A 1 104 ? 8.539 -1.763 -4.418 1 93.62 104 ASP A C 1
ATOM 785 O O . ASP A 1 104 ? 8.039 -1.414 -5.492 1 93.62 104 ASP A O 1
ATOM 789 N N . PHE A 1 105 ? 8.07 -1.379 -3.373 1 96.12 105 PHE A N 1
ATOM 790 C CA . PHE A 1 105 ? 6.758 -0.758 -3.289 1 96.12 105 PHE A CA 1
ATOM 791 C C . PHE A 1 105 ? 6.824 0.711 -3.688 1 96.12 105 PHE A C 1
ATOM 793 O O . PHE A 1 105 ? 5.797 1.33 -3.973 1 96.12 105 PHE A O 1
ATOM 800 N N . ASN A 1 106 ? 7.996 1.33 -3.658 1 94.81 106 ASN A N 1
ATOM 801 C CA . ASN A 1 106 ? 8.109 2.656 -4.258 1 94.81 106 ASN A CA 1
ATOM 802 C C . ASN A 1 106 ? 7.762 2.631 -5.742 1 94.81 106 ASN A C 1
ATOM 804 O O . ASN A 1 106 ? 7.043 3.504 -6.23 1 94.81 106 ASN A O 1
ATOM 808 N N . ALA A 1 107 ? 8.25 1.609 -6.391 1 93.81 107 ALA A N 1
ATOM 809 C CA . ALA A 1 107 ? 7.945 1.448 -7.809 1 93.81 107 ALA A CA 1
ATOM 810 C C . ALA A 1 107 ? 6.473 1.112 -8.023 1 93.81 107 ALA A C 1
ATOM 812 O O . ALA A 1 107 ? 5.844 1.615 -8.953 1 93.81 107 ALA A O 1
ATOM 813 N N . VAL A 1 108 ? 5.973 0.257 -7.191 1 95.56 108 VAL A N 1
ATOM 814 C CA . VAL A 1 108 ? 4.566 -0.124 -7.273 1 95.56 108 VAL A CA 1
ATOM 815 C C . VAL A 1 108 ? 3.686 1.117 -7.145 1 95.56 108 VAL A C 1
ATOM 817 O O . VAL A 1 108 ? 2.75 1.306 -7.926 1 95.56 108 VAL A O 1
ATOM 820 N N . VAL A 1 109 ? 3.967 1.968 -6.207 1 95.44 109 VAL A N 1
ATOM 821 C CA . VAL A 1 109 ? 3.186 3.17 -5.941 1 95.44 109 VAL A CA 1
ATOM 822 C C . VAL A 1 109 ? 3.24 4.102 -7.148 1 95.44 109 VAL A C 1
ATOM 824 O O . VAL A 1 109 ? 2.232 4.707 -7.52 1 95.44 109 VAL A O 1
ATOM 827 N N . LYS A 1 110 ? 4.359 4.191 -7.73 1 92.31 110 LYS A N 1
ATOM 828 C CA . LYS A 1 110 ? 4.477 5 -8.945 1 92.31 110 LYS A CA 1
ATOM 829 C C . LYS A 1 110 ? 3.512 4.516 -10.023 1 92.31 110 LYS A C 1
ATOM 831 O O . LYS A 1 110 ? 2.883 5.328 -10.703 1 92.31 110 LYS A O 1
ATOM 836 N N . SER A 1 111 ? 3.436 3.252 -10.102 1 91.44 111 SER A N 1
ATOM 837 C CA . SER A 1 111 ? 2.516 2.668 -11.07 1 91.44 111 SER A CA 1
ATOM 838 C C . SER A 1 111 ? 1.065 2.971 -10.711 1 91.44 111 SER A C 1
ATOM 840 O O . SER A 1 111 ? 0.234 3.193 -11.594 1 91.44 111 SER A O 1
ATOM 842 N N . LEU A 1 112 ? 0.765 2.99 -9.5 1 93.19 112 LEU A N 1
ATOM 843 C CA . LEU A 1 112 ? -0.592 3.234 -9.023 1 93.19 112 LEU A CA 1
ATOM 844 C C . LEU A 1 112 ? -1.016 4.672 -9.305 1 93.19 112 LEU A C 1
ATOM 846 O O . LEU A 1 112 ? -2.189 4.938 -9.578 1 93.19 112 LEU A O 1
ATOM 850 N N . VAL A 1 113 ? -0.098 5.551 -9.188 1 89.38 113 VAL A N 1
ATOM 851 C CA . VAL A 1 113 ? -0.401 6.953 -9.445 1 89.38 113 VAL A CA 1
ATOM 852 C C . VAL A 1 113 ? -0.92 7.113 -10.867 1 89.38 113 VAL A C 1
ATOM 854 O O . VAL A 1 113 ? -1.871 7.863 -11.109 1 89.38 113 VAL A O 1
ATOM 857 N N . ALA A 1 114 ? -0.397 6.344 -11.727 1 84 114 ALA A N 1
ATOM 858 C CA . ALA A 1 114 ? -0.806 6.41 -13.125 1 84 114 ALA A CA 1
ATOM 859 C C . ALA A 1 114 ? -2.225 5.879 -13.305 1 84 114 ALA A C 1
ATOM 861 O O . ALA A 1 114 ? -2.994 6.41 -14.109 1 84 114 ALA A O 1
ATOM 862 N N . VAL A 1 115 ? -2.562 4.918 -12.602 1 89 115 VAL A N 1
ATOM 863 C CA . VAL A 1 115 ? -3.875 4.289 -12.688 1 89 115 VAL A CA 1
ATOM 864 C C . VAL A 1 115 ? -4.945 5.254 -12.18 1 89 115 VAL A C 1
ATOM 866 O O . VAL A 1 115 ? -6.051 5.305 -12.727 1 89 115 VAL A O 1
ATOM 869 N N . ARG A 1 116 ? -4.637 5.988 -11.203 1 87.38 116 ARG A N 1
ATOM 870 C CA . ARG A 1 116 ? -5.586 6.895 -10.562 1 87.38 116 ARG A CA 1
ATOM 871 C C . ARG A 1 116 ? -5.961 8.039 -11.492 1 87.38 116 ARG A C 1
ATOM 873 O O . ARG A 1 116 ? -7.004 8.68 -11.312 1 87.38 116 ARG A O 1
ATOM 880 N N . GLN A 1 117 ? -5.207 8.219 -12.461 1 81.25 117 GLN A N 1
ATOM 881 C CA . GLN A 1 117 ? -5.41 9.367 -13.336 1 81.25 117 GLN A CA 1
ATOM 882 C C . GLN A 1 117 ? -6.359 9.031 -14.477 1 81.25 117 GLN A C 1
ATOM 884 O O . GLN A 1 117 ? -6.652 9.883 -15.32 1 81.25 117 GLN A O 1
ATOM 889 N N . ILE A 1 118 ? -6.809 7.84 -14.586 1 71.62 118 ILE A N 1
ATOM 890 C CA . ILE A 1 118 ? -7.668 7.383 -15.672 1 71.62 118 ILE A CA 1
ATOM 891 C C . ILE A 1 118 ? -9 8.125 -15.625 1 71.62 118 ILE A C 1
ATOM 893 O O . ILE A 1 118 ? -9.625 8.359 -16.656 1 71.62 118 ILE A O 1
ATOM 897 N N . GLY A 1 119 ? -9.32 8.914 -14.625 1 69.88 119 GLY A N 1
ATOM 898 C CA . GLY A 1 119 ? -10.523 9.727 -14.562 1 69.88 119 GLY A CA 1
ATOM 899 C C . GLY A 1 119 ? -11.758 8.922 -14.203 1 69.88 119 GLY A C 1
ATOM 900 O O . GLY A 1 119 ? -12.039 8.703 -13.023 1 69.88 119 GLY A O 1
ATOM 901 N N . GLU A 1 120 ? -12.664 8.359 -15.211 1 76.12 120 GLU A N 1
ATOM 902 C CA . GLU A 1 120 ? -13.852 7.539 -14.992 1 76.12 120 GLU A CA 1
ATOM 903 C C . GLU A 1 120 ? -13.547 6.062 -15.234 1 76.12 120 GLU A C 1
ATOM 905 O O . GLU A 1 120 ? -12.914 5.707 -16.234 1 76.12 120 GLU A O 1
ATOM 910 N N . PRO A 1 121 ? -13.961 5.348 -14.352 1 85.56 121 PRO A N 1
ATOM 911 C CA . PRO A 1 121 ? -14.602 5.555 -13.047 1 85.56 121 PRO A CA 1
ATOM 912 C C . PRO A 1 121 ? -13.648 6.133 -12.008 1 85.56 121 PRO A C 1
ATOM 914 O O . PRO A 1 121 ? -12.445 6.238 -12.258 1 85.56 121 PRO A O 1
ATOM 917 N N . LEU A 1 122 ? -14.305 6.496 -10.859 1 89.62 122 LEU A N 1
ATOM 918 C CA . LEU A 1 122 ? -13.469 6.871 -9.727 1 89.62 122 LEU A CA 1
ATOM 919 C C . LEU A 1 122 ? -12.617 5.691 -9.258 1 89.62 122 LEU A C 1
ATOM 921 O O . LEU A 1 122 ? -13.156 4.625 -8.945 1 89.62 122 LEU A O 1
ATOM 925 N N . VAL A 1 123 ? -11.422 5.926 -9.273 1 93.62 123 VAL A N 1
ATOM 926 C CA . VAL A 1 123 ? -10.508 4.855 -8.898 1 93.62 123 VAL A CA 1
ATOM 927 C C . VAL A 1 123 ? -9.688 5.273 -7.684 1 93.62 123 VAL A C 1
ATOM 929 O O . VAL A 1 123 ? -9.055 6.332 -7.684 1 93.62 123 VAL A O 1
ATOM 932 N N . VAL A 1 124 ? -9.812 4.488 -6.668 1 95.88 124 VAL A N 1
ATOM 933 C CA . VAL A 1 124 ? -8.891 4.605 -5.547 1 95.88 124 VAL A CA 1
ATOM 934 C C . VAL A 1 124 ? -7.918 3.426 -5.555 1 95.88 124 VAL A C 1
ATOM 936 O O . VAL A 1 124 ? -8.227 2.363 -6.102 1 95.88 124 VAL A O 1
ATOM 939 N N . THR A 1 125 ? -6.762 3.689 -5.008 1 95.94 125 THR A N 1
ATOM 940 C CA . THR A 1 125 ? -5.723 2.68 -5.18 1 95.94 125 THR A CA 1
ATOM 941 C C . THR A 1 125 ? -5.035 2.383 -3.85 1 95.94 125 THR A C 1
ATOM 943 O O . THR A 1 125 ? -5.074 3.199 -2.928 1 95.94 125 THR A O 1
ATOM 946 N N . GLY A 1 126 ? -4.457 1.199 -3.795 1 97.12 126 GLY A N 1
ATOM 947 C CA . GLY A 1 126 ? -3.686 0.792 -2.631 1 97.12 126 GLY A CA 1
ATOM 948 C C . GLY A 1 126 ? -2.732 -0.354 -2.916 1 97.12 126 GLY A C 1
ATOM 949 O O . GLY A 1 126 ? -2.832 -1.006 -3.959 1 97.12 126 GLY A O 1
ATOM 950 N N . ALA A 1 127 ? -1.777 -0.49 -2.059 1 97.56 127 ALA A N 1
ATOM 951 C CA . ALA A 1 127 ? -0.833 -1.604 -2.09 1 97.56 127 ALA A CA 1
ATOM 952 C C . ALA A 1 127 ? -0.999 -2.498 -0.865 1 97.56 127 ALA A C 1
ATOM 954 O O . ALA A 1 127 ? -1.215 -2.008 0.246 1 97.56 127 ALA A O 1
ATOM 955 N N . VAL A 1 128 ? -0.924 -3.791 -1.089 1 97.88 128 VAL A N 1
ATOM 956 C CA . VAL A 1 128 ? -1.14 -4.77 -0.03 1 97.88 128 VAL A CA 1
ATOM 957 C C . VAL A 1 128 ? 0.068 -5.699 0.068 1 97.88 128 VAL A C 1
ATOM 959 O O . VAL A 1 128 ? 0.183 -6.66 -0.697 1 97.88 128 VAL A O 1
ATOM 962 N N . PRO A 1 129 ? 0.969 -5.426 1.003 1 96.88 129 PRO A N 1
ATOM 963 C CA . PRO A 1 129 ? 2.096 -6.344 1.185 1 96.88 129 PRO A CA 1
ATOM 964 C C . PRO A 1 129 ? 1.697 -7.633 1.9 1 96.88 129 PRO A C 1
ATOM 966 O O . PRO A 1 129 ? 0.956 -7.594 2.885 1 96.88 129 PRO A O 1
ATOM 969 N N . GLY A 1 130 ? 2.119 -8.734 1.385 1 95.5 130 GLY A N 1
ATOM 970 C CA . GLY A 1 130 ? 1.858 -10.008 2.027 1 95.5 130 GLY A CA 1
ATOM 971 C C . GLY A 1 1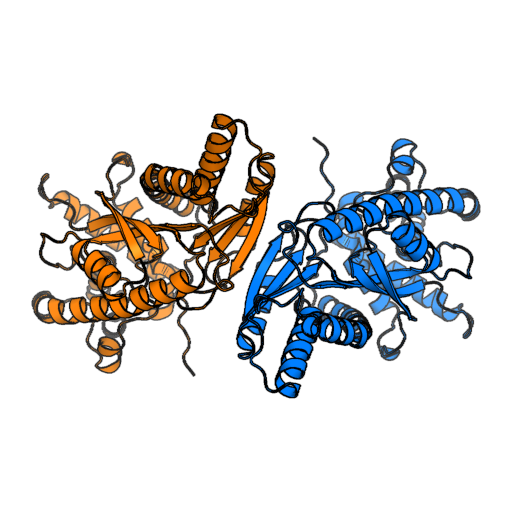30 ? 1.991 -11.188 1.084 1 95.5 130 GLY A C 1
ATOM 972 O O . GLY A 1 130 ? 2.078 -11.016 -0.133 1 95.5 130 GLY A O 1
ATOM 973 N N . SER A 1 131 ? 1.928 -12.344 1.654 1 93.75 131 SER A N 1
ATOM 974 C CA . SER A 1 131 ? 2.064 -13.586 0.89 1 93.75 131 SER A CA 1
ATOM 975 C C . SER A 1 131 ? 0.702 -14.156 0.514 1 93.75 131 SER A C 1
ATOM 977 O O . SER A 1 131 ? -0.2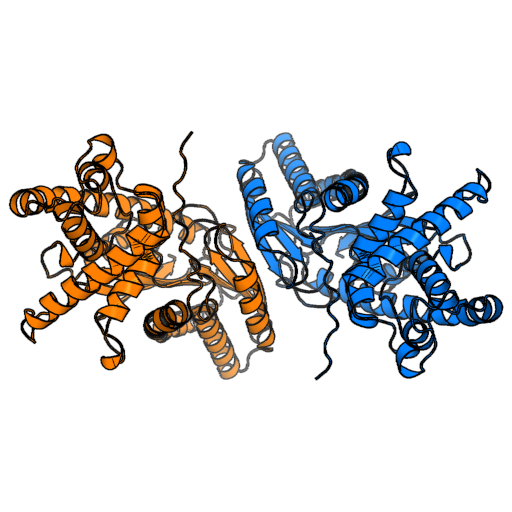87 -13.93 1.216 1 93.75 131 SER A O 1
ATOM 979 N N . PHE A 1 132 ? 0.665 -15.023 -0.509 1 92.06 132 PHE A N 1
ATOM 980 C CA . PHE A 1 132 ? -0.536 -15.719 -0.955 1 92.06 132 PHE A CA 1
ATOM 981 C C . PHE A 1 132 ? -1.018 -16.703 0.107 1 92.06 132 PHE A C 1
ATOM 983 O O . PHE A 1 132 ? -2.186 -17.094 0.11 1 92.06 132 PHE A O 1
ATOM 990 N N . ASN A 1 133 ? -0.136 -17 0.915 1 93.12 133 ASN A N 1
ATOM 991 C CA . ASN A 1 133 ? -0.414 -18.078 1.866 1 93.12 133 ASN A CA 1
ATOM 992 C C . ASN A 1 133 ? -0.953 -17.531 3.186 1 93.12 133 ASN A C 1
ATOM 994 O O . ASN A 1 133 ? -1.023 -18.25 4.18 1 93.12 133 ASN A O 1
ATOM 998 N N . GLU A 1 134 ? -1.286 -16.281 3.203 1 93.56 134 GLU A N 1
ATOM 999 C CA . GLU A 1 134 ? -1.873 -15.641 4.379 1 93.56 134 GLU A CA 1
ATOM 1000 C C . GLU A 1 134 ? -3.092 -14.805 4.004 1 93.56 134 GLU A C 1
ATOM 1002 O O . GLU A 1 134 ? -3.348 -14.57 2.822 1 93.56 134 GLU A O 1
ATOM 1007 N N . ARG A 1 135 ? -3.803 -14.422 5.102 1 95.56 135 ARG A N 1
ATOM 1008 C CA . ARG A 1 135 ? -4.902 -13.492 4.891 1 95.56 135 ARG A CA 1
ATOM 1009 C C . ARG A 1 135 ? -4.387 -12.133 4.414 1 95.56 135 ARG A C 1
ATOM 1011 O O . ARG A 1 135 ? -3.457 -11.578 5 1 95.56 135 ARG A O 1
ATOM 1018 N N . LEU A 1 136 ? -4.988 -11.656 3.309 1 97.38 136 LEU A N 1
ATOM 1019 C CA . LEU A 1 136 ? -4.539 -10.398 2.729 1 97.38 136 LEU A CA 1
ATOM 1020 C C . LEU A 1 136 ? -5.641 -9.344 2.797 1 97.38 136 LEU A C 1
ATOM 1022 O O . LEU A 1 136 ? -5.355 -8.148 2.82 1 97.38 136 LEU A O 1
ATOM 1026 N N . PHE A 1 137 ? -6.867 -9.773 2.816 1 97.75 137 PHE A N 1
ATOM 1027 C CA . PHE A 1 137 ? -8.023 -8.883 2.764 1 97.75 137 PHE A CA 1
ATOM 1028 C C . PHE A 1 137 ? -9.062 -9.289 3.803 1 97.75 137 PHE A C 1
ATOM 1030 O O . PHE A 1 137 ? -9.008 -10.391 4.344 1 97.75 137 PHE A O 1
ATOM 1037 N N . LEU A 1 138 ? -9.945 -8.367 4.094 1 97.06 138 LEU A N 1
ATOM 1038 C CA . LEU A 1 138 ? -11.086 -8.68 4.945 1 97.06 138 LEU A CA 1
ATOM 1039 C C . LEU A 1 138 ? -12.016 -9.68 4.262 1 97.06 138 LEU A C 1
ATOM 1041 O O . LEU A 1 138 ? -11.992 -9.82 3.035 1 97.06 138 LEU A O 1
ATOM 1045 N N . SER A 1 139 ? -12.766 -10.375 5.07 1 96.88 139 SER A N 1
ATOM 1046 C CA . SER A 1 139 ? -13.711 -11.336 4.516 1 96.88 139 SER A CA 1
ATOM 1047 C C . SER A 1 139 ? -14.711 -10.648 3.588 1 96.88 139 SER A C 1
ATOM 1049 O O . SER A 1 139 ? -15.18 -9.547 3.883 1 96.88 139 SER A O 1
ATOM 1051 N N . ALA A 1 140 ? -14.961 -11.273 2.416 1 95.56 140 ALA A N 1
ATOM 1052 C CA . ALA A 1 140 ? -15.992 -10.852 1.478 1 95.56 140 ALA A CA 1
ATOM 1053 C C . ALA A 1 140 ? -15.82 -9.391 1.089 1 95.56 140 ALA A C 1
ATOM 1055 O O . ALA A 1 140 ? -16.781 -8.617 1.109 1 95.56 140 ALA A O 1
ATOM 1056 N N . SER A 1 141 ? -14.609 -9.039 0.758 1 96.19 141 SER A N 1
ATOM 1057 C CA . SER A 1 141 ? -14.344 -7.621 0.504 1 96.19 141 SER A CA 1
ATOM 1058 C C . SER A 1 141 ? -13.844 -7.398 -0.917 1 96.19 141 SER A C 1
ATOM 1060 O O . SER A 1 141 ? -13.82 -6.27 -1.405 1 96.19 141 SER A O 1
ATOM 1062 N N . VAL A 1 142 ? -13.445 -8.453 -1.59 1 97.69 142 VAL A N 1
ATOM 1063 C CA . VAL A 1 142 ? -12.875 -8.32 -2.926 1 97.69 142 VAL A CA 1
ATOM 1064 C C . VAL A 1 142 ? -13.844 -8.883 -3.961 1 97.69 142 VAL A C 1
ATOM 1066 O O . VAL A 1 142 ? -14.477 -9.922 -3.729 1 97.69 142 VAL A O 1
ATOM 1069 N N . HIS A 1 143 ? -13.953 -8.25 -5.098 1 97.75 143 HIS A N 1
ATOM 1070 C CA . HIS A 1 143 ? -14.875 -8.672 -6.145 1 97.75 143 HIS A CA 1
ATOM 1071 C C . HIS A 1 143 ? -14.156 -9.5 -7.207 1 97.75 143 HIS A C 1
ATOM 1073 O O . HIS A 1 143 ? -14.727 -10.453 -7.75 1 97.75 143 HIS A O 1
ATOM 1079 N N . LEU A 1 144 ? -12.93 -9.117 -7.504 1 98.38 144 LEU A N 1
ATOM 1080 C CA . LEU A 1 144 ? -12.164 -9.789 -8.547 1 98.38 144 LEU A CA 1
ATOM 1081 C C . LEU A 1 144 ? -10.695 -9.922 -8.141 1 98.38 144 LEU A C 1
ATOM 1083 O O . LEU A 1 144 ? -10.047 -8.93 -7.801 1 98.38 144 LEU A O 1
ATOM 1087 N N . PHE A 1 145 ? -10.211 -11.109 -8.156 1 98.62 145 PHE A N 1
ATOM 1088 C CA . PHE A 1 145 ? -8.781 -11.359 -8.055 1 98.62 145 PHE A CA 1
ATOM 1089 C C . PHE A 1 145 ? -8.188 -11.656 -9.43 1 98.62 145 PHE A C 1
ATOM 1091 O O . PHE A 1 145 ? -8.773 -12.391 -10.227 1 98.62 145 PHE A O 1
ATOM 1098 N N . CYS A 1 146 ? -7.094 -11.086 -9.68 1 98.19 146 CYS A N 1
ATOM 1099 C CA . CYS A 1 146 ? -6.246 -11.445 -10.812 1 98.19 146 CYS A CA 1
ATOM 1100 C C . CYS A 1 146 ? -4.844 -11.82 -10.344 1 98.19 146 CYS A C 1
ATOM 1102 O O . CYS A 1 146 ? -4.363 -11.297 -9.336 1 98.19 146 CYS A O 1
ATOM 1104 N N . SER A 1 147 ? -4.227 -12.703 -11.031 1 97.06 147 SER A N 1
ATOM 1105 C CA . SER A 1 147 ? -2.838 -13.062 -10.773 1 97.06 147 SER A CA 1
ATOM 1106 C C . SER A 1 147 ? -2.18 -13.664 -12.016 1 97.06 147 SER A C 1
ATOM 1108 O O . SER A 1 147 ? -2.768 -14.516 -12.68 1 97.06 147 SER A O 1
ATOM 1110 N N . SER A 1 148 ? -1.049 -13.172 -12.281 1 94.5 148 SER A N 1
ATOM 1111 C CA . SER A 1 148 ? -0.35 -13.68 -13.453 1 94.5 148 SER A CA 1
ATOM 1112 C C . SER A 1 148 ? 1.024 -14.227 -13.086 1 94.5 148 SER A C 1
ATOM 1114 O O . SER A 1 148 ? 1.86 -13.508 -12.539 1 94.5 148 SER A O 1
ATOM 1116 N N . ASN A 1 149 ? 1.203 -15.5 -13.375 1 88.81 149 ASN A N 1
ATOM 1117 C CA . ASN A 1 149 ? 2.508 -16.156 -13.359 1 88.81 149 ASN A CA 1
ATOM 1118 C C . ASN A 1 149 ? 3.189 -16.016 -12 1 88.81 149 ASN A C 1
ATOM 1120 O O . ASN A 1 149 ? 4.367 -15.664 -11.93 1 88.81 149 ASN A O 1
ATOM 1124 N N . SER A 1 150 ? 2.459 -16.219 -11 1 91.31 150 SER A N 1
ATOM 1125 C CA . SER A 1 150 ? 3.029 -16.125 -9.656 1 91.31 150 SER A CA 1
ATOM 1126 C C . SER A 1 150 ? 2.654 -17.344 -8.812 1 91.31 150 SER A C 1
ATOM 1128 O O . SER A 1 150 ? 3.365 -17.688 -7.863 1 91.31 150 SER A O 1
ATOM 1130 N N . LEU A 1 151 ? 1.682 -18.031 -9.148 1 94.81 151 LEU A N 1
ATOM 1131 C CA . LEU A 1 151 ? 1.093 -19.031 -8.266 1 94.81 151 LEU A CA 1
ATOM 1132 C C . LEU A 1 151 ? 1.846 -20.359 -8.367 1 94.81 151 LEU A C 1
ATOM 1134 O O . LEU A 1 151 ? 1.622 -21.266 -7.562 1 94.81 151 LEU A O 1
ATOM 1138 N N . TYR A 1 152 ? 2.719 -20.469 -9.312 1 94 152 TYR A N 1
ATOM 1139 C CA . TYR A 1 152 ? 3.5 -21.688 -9.414 1 94 152 TYR A CA 1
ATOM 1140 C C . TYR A 1 152 ? 4.648 -21.688 -8.406 1 94 152 TYR A C 1
ATOM 1142 O O . TYR A 1 152 ? 5.273 -22.719 -8.172 1 94 152 TYR A O 1
ATOM 1150 N N . TRP A 1 153 ? 4.934 -20.578 -7.828 1 94 153 TRP A N 1
ATOM 1151 C CA . TRP A 1 153 ? 5.883 -20.516 -6.723 1 94 153 TRP A CA 1
ATOM 1152 C C . TRP A 1 153 ? 5.309 -21.172 -5.473 1 94 153 TRP A C 1
ATOM 1154 O O . TRP A 1 153 ? 4.188 -20.875 -5.062 1 94 153 TRP A O 1
ATOM 1164 N N . LEU A 1 154 ? 6.102 -21.969 -4.898 1 95.88 154 LEU A N 1
ATOM 1165 C CA . LEU A 1 154 ? 5.676 -22.672 -3.693 1 95.88 154 LEU A CA 1
ATOM 1166 C C . LEU A 1 154 ? 6.051 -21.891 -2.443 1 95.88 154 LEU A C 1
ATOM 1168 O O . LEU A 1 154 ? 6.977 -21.078 -2.471 1 95.88 154 LEU A O 1
ATOM 1172 N N . SER A 1 155 ? 5.297 -22.125 -1.335 1 9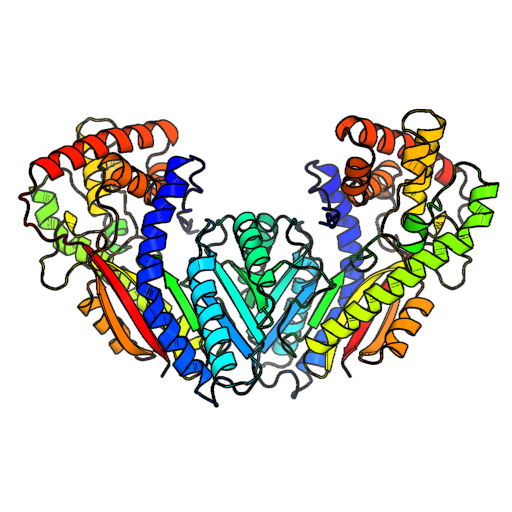4.44 155 SER A N 1
ATOM 1173 C CA . SER A 1 155 ? 5.586 -21.469 -0.064 1 94.44 155 SER A CA 1
ATOM 1174 C C . SER A 1 155 ? 6.941 -21.891 0.487 1 94.44 155 SER A C 1
ATOM 1176 O O . SER A 1 155 ? 7.574 -21.156 1.239 1 94.44 155 SER A O 1
ATOM 1178 N N . LYS A 1 156 ? 7.32 -23.062 0.148 1 93.75 156 LYS A N 1
ATOM 1179 C CA . LYS A 1 156 ? 8.594 -23.641 0.569 1 93.75 156 LYS A CA 1
ATOM 1180 C C . LYS A 1 156 ? 8.969 -24.844 -0.294 1 93.75 156 LYS A C 1
ATOM 1182 O O . LYS A 1 156 ? 8.125 -25.391 -1 1 93.75 156 LYS A O 1
ATOM 1187 N N . ALA A 1 157 ? 10.242 -25.172 -0.198 1 93.81 157 ALA A N 1
ATOM 1188 C CA . ALA A 1 157 ? 10.68 -26.422 -0.83 1 93.81 157 ALA A CA 1
ATOM 1189 C C . ALA A 1 157 ? 10.039 -27.625 -0.159 1 93.81 157 ALA A C 1
ATOM 1191 O O . ALA A 1 157 ? 9.734 -27.594 1.035 1 93.81 157 ALA A O 1
ATOM 1192 N N . PRO A 1 158 ? 9.828 -28.641 -0.938 1 95.75 158 PRO A N 1
ATOM 1193 C CA . PRO A 1 158 ? 9.25 -29.844 -0.326 1 95.75 158 PRO A CA 1
ATOM 1194 C C . PRO A 1 158 ? 10.047 -30.328 0.877 1 95.75 158 PRO A C 1
ATOM 1196 O O . PRO A 1 158 ? 11.211 -30.719 0.735 1 95.75 158 PRO A O 1
ATOM 1199 N N . GLU A 1 159 ? 9.406 -30.344 1.949 1 94.19 159 GLU A N 1
ATOM 1200 C CA . GLU A 1 159 ? 10.055 -30.672 3.217 1 94.19 159 GLU A CA 1
ATOM 1201 C C . GLU A 1 159 ? 10.578 -32.094 3.217 1 94.19 159 GLU A C 1
ATOM 1203 O O . GLU A 1 159 ? 11.641 -32.375 3.779 1 94.19 159 GLU A O 1
ATOM 1208 N N . ASP A 1 160 ? 9.836 -32.969 2.65 1 93.81 160 ASP A N 1
ATOM 1209 C CA . ASP A 1 160 ? 10.227 -34.375 2.625 1 93.81 160 ASP A CA 1
ATOM 1210 C C . ASP A 1 160 ? 11.586 -34.562 1.956 1 93.81 160 ASP A C 1
ATOM 1212 O O . ASP A 1 160 ? 12.398 -35.375 2.414 1 93.81 160 ASP A O 1
ATOM 1216 N N . LEU A 1 161 ? 11.789 -33.875 0.874 1 95.94 161 LEU A N 1
ATOM 1217 C CA . LEU A 1 161 ? 13.078 -33.969 0.197 1 95.94 161 LEU A CA 1
ATOM 1218 C C . LEU A 1 161 ? 14.195 -33.406 1.077 1 95.94 161 LEU A C 1
ATOM 1220 O O . LEU A 1 161 ? 15.266 -34 1.185 1 95.94 161 LEU A O 1
ATOM 1224 N N . ARG A 1 162 ? 13.945 -32.344 1.678 1 93.75 162 ARG A N 1
ATOM 1225 C CA . ARG A 1 162 ? 14.938 -31.641 2.49 1 93.75 162 ARG A CA 1
ATOM 1226 C C . ARG A 1 162 ? 15.32 -32.469 3.715 1 93.75 162 ARG A C 1
ATOM 1228 O O . ARG A 1 162 ? 16.5 -32.688 3.979 1 93.75 162 ARG A O 1
ATOM 1235 N N . ILE A 1 163 ? 14.375 -32.875 4.41 1 94.12 163 ILE A N 1
ATOM 1236 C CA . ILE A 1 163 ? 14.594 -33.625 5.652 1 94.12 163 ILE A CA 1
ATOM 1237 C C . ILE A 1 163 ? 15.344 -34.906 5.363 1 94.12 163 ILE A C 1
ATOM 1239 O O . ILE A 1 163 ? 16.234 -35.312 6.113 1 94.12 163 ILE A O 1
ATOM 1243 N N . ASN A 1 164 ? 15.016 -35.594 4.305 1 94.94 164 ASN A N 1
ATOM 1244 C CA . ASN A 1 164 ? 15.641 -36.844 3.957 1 94.94 164 ASN A CA 1
ATOM 1245 C C . ASN A 1 164 ? 16.875 -36.656 3.092 1 94.94 164 ASN A C 1
ATOM 1247 O O . ASN A 1 164 ? 17.5 -37.625 2.648 1 94.94 164 ASN A O 1
ATOM 1251 N N . GLN A 1 165 ? 17.172 -35.469 2.781 1 94.31 165 GLN A N 1
ATOM 1252 C CA . GLN A 1 165 ? 18.359 -35.094 2.016 1 94.31 165 GLN A CA 1
ATOM 1253 C C . GLN A 1 165 ? 18.359 -35.781 0.65 1 94.31 165 GLN A C 1
ATOM 1255 O O . GLN A 1 165 ? 19.375 -36.344 0.241 1 94.31 165 GLN A O 1
ATOM 1260 N N . ILE A 1 166 ? 17.234 -35.875 0.033 1 95.88 166 ILE A N 1
ATOM 1261 C CA . ILE A 1 166 ? 17.109 -36.375 -1.326 1 95.88 166 ILE A CA 1
ATOM 1262 C C . ILE A 1 166 ? 17.359 -35.25 -2.328 1 95.88 166 ILE A C 1
ATOM 1264 O O . ILE A 1 166 ? 16.578 -34.312 -2.406 1 95.88 166 ILE A O 1
ATOM 1268 N N . PRO A 1 167 ? 18.438 -35.344 -3.094 1 95.69 167 PRO A N 1
ATOM 1269 C CA . PRO A 1 167 ? 18.688 -34.281 -4.059 1 95.69 167 PRO A CA 1
ATOM 1270 C C . PRO A 1 167 ? 17.594 -34.156 -5.109 1 95.69 167 PRO A C 1
ATOM 1272 O O . PRO A 1 167 ? 17.078 -35.156 -5.605 1 95.69 167 PRO A O 1
ATOM 1275 N N . ALA A 1 168 ? 17.203 -32.969 -5.441 1 94.12 168 ALA A N 1
ATOM 1276 C CA . ALA A 1 168 ? 16.203 -32.719 -6.469 1 94.12 168 ALA A CA 1
ATOM 1277 C C . ALA A 1 168 ? 16.75 -33 -7.863 1 94.12 168 ALA A C 1
ATOM 1279 O O . ALA A 1 168 ? 16.016 -33.406 -8.766 1 94.12 168 ALA A O 1
ATOM 1280 N N . TYR A 1 169 ? 18.031 -32.781 -8.008 1 92.88 169 TYR A N 1
ATOM 1281 C CA . TYR A 1 169 ? 18.734 -33 -9.266 1 92.88 169 TYR A CA 1
ATOM 1282 C C . TYR A 1 169 ? 20.031 -33.75 -9.031 1 92.88 169 TYR A C 1
ATOM 1284 O O . TYR A 1 169 ? 20.719 -33.531 -8.031 1 92.88 169 TYR A O 1
ATOM 1292 N N . ASP A 1 170 ? 20.312 -34.625 -9.984 1 91.31 170 ASP A N 1
ATOM 1293 C CA . ASP A 1 170 ? 21.578 -35.344 -9.953 1 91.31 170 ASP A CA 1
ATOM 1294 C C . ASP A 1 170 ? 22.312 -35.219 -11.281 1 91.31 170 ASP A C 1
ATOM 1296 O O . ASP A 1 170 ? 21.703 -35.281 -12.352 1 91.31 170 ASP A O 1
ATOM 1300 N N . ILE A 1 171 ? 23.594 -35.125 -11.211 1 91 171 ILE A N 1
ATOM 1301 C CA . ILE A 1 171 ? 24.391 -35 -12.422 1 91 171 ILE A CA 1
ATOM 1302 C C . ILE A 1 171 ? 24.391 -36.312 -13.18 1 91 171 ILE A C 1
ATOM 1304 O O . ILE A 1 171 ? 24.469 -36.344 -14.414 1 91 171 ILE A O 1
ATOM 1308 N N . ASP A 1 172 ? 24.266 -37.344 -12.367 1 91.19 172 ASP A N 1
ATOM 1309 C CA . ASP A 1 172 ? 24.172 -38.688 -12.969 1 91.19 172 ASP A CA 1
ATOM 1310 C C . ASP A 1 172 ? 22.797 -38.906 -13.57 1 91.19 172 ASP A C 1
ATOM 1312 O O . ASP A 1 172 ? 21.797 -38.875 -12.859 1 91.19 172 ASP A O 1
ATOM 1316 N N . GLU A 1 173 ? 22.703 -39.188 -14.836 1 90.19 173 GLU A N 1
ATOM 1317 C CA . GLU A 1 173 ? 21.453 -39.312 -15.562 1 90.19 173 GLU A CA 1
ATOM 1318 C C . GLU A 1 173 ? 20.609 -40.469 -15.023 1 90.19 173 GLU A C 1
ATOM 1320 O O . GLU A 1 173 ? 19.391 -40.344 -14.914 1 90.19 173 GLU A O 1
ATOM 1325 N N . ASN A 1 174 ? 21.25 -41.594 -14.766 1 92.88 174 ASN A N 1
ATOM 1326 C CA . ASN A 1 174 ? 20.531 -42.75 -14.258 1 92.88 174 ASN A CA 1
ATOM 1327 C C . ASN A 1 174 ? 19.922 -42.469 -12.883 1 92.88 174 ASN A C 1
ATOM 1329 O O . ASN A 1 174 ? 18.766 -42.812 -12.633 1 92.88 174 ASN A O 1
ATOM 1333 N N . ALA A 1 175 ? 20.703 -41.906 -12.062 1 92.81 175 ALA A N 1
ATOM 1334 C CA . ALA A 1 175 ? 20.219 -41.531 -10.734 1 92.81 175 ALA A CA 1
ATOM 1335 C C . ALA A 1 175 ? 19.062 -40.531 -10.828 1 92.81 175 ALA A C 1
ATOM 1337 O O . ALA A 1 175 ? 18.078 -40.625 -10.078 1 92.81 175 ALA A O 1
ATOM 1338 N N . ARG A 1 176 ? 19.203 -39.625 -11.703 1 91.88 176 ARG A N 1
ATOM 1339 C CA . ARG A 1 176 ? 18.188 -38.594 -11.906 1 91.88 176 ARG A CA 1
ATOM 1340 C C . ARG A 1 176 ? 16.875 -39.219 -12.367 1 91.88 176 ARG A C 1
ATOM 1342 O O . ARG A 1 176 ? 15.805 -38.875 -11.852 1 91.88 176 ARG A O 1
ATOM 1349 N N . ARG A 1 177 ? 16.891 -40.094 -13.32 1 90.94 177 ARG A N 1
ATOM 1350 C CA . ARG A 1 177 ? 15.711 -40.75 -13.867 1 90.94 177 ARG A CA 1
ATOM 1351 C C . ARG A 1 177 ? 15.016 -41.562 -12.797 1 90.94 177 ARG A C 1
ATOM 1353 O O . ARG A 1 177 ? 13.781 -41.594 -12.719 1 90.94 177 ARG A O 1
ATOM 1360 N N . GLU A 1 178 ? 15.789 -42.25 -12.039 1 93.19 178 GLU A N 1
ATOM 1361 C CA . GLU A 1 178 ? 15.242 -43.094 -10.984 1 93.19 178 GLU A CA 1
ATOM 1362 C C . GLU A 1 178 ? 14.555 -42.281 -9.914 1 93.19 178 GLU A C 1
ATOM 1364 O O . GLU A 1 178 ? 13.539 -42.688 -9.344 1 93.19 178 GLU A O 1
ATOM 1369 N N . ARG A 1 179 ? 15.023 -41.094 -9.656 1 94 179 ARG A N 1
ATOM 1370 C CA . ARG A 1 179 ? 14.539 -40.281 -8.555 1 94 179 ARG A CA 1
ATOM 1371 C C . ARG A 1 179 ? 13.414 -39.344 -9.023 1 94 179 ARG A C 1
ATOM 1373 O O . ARG A 1 179 ? 12.703 -38.781 -8.203 1 94 179 ARG A O 1
ATOM 1380 N N . LEU A 1 180 ? 13.266 -39.188 -10.273 1 94 180 LEU A N 1
ATOM 1381 C CA . LEU A 1 180 ? 12.375 -38.188 -10.867 1 94 180 LEU A CA 1
ATOM 1382 C C . LEU A 1 180 ? 10.961 -38.344 -10.328 1 94 180 LEU A C 1
ATOM 1384 O O . LEU A 1 180 ? 10.328 -37.344 -9.938 1 94 180 LEU A O 1
ATOM 1388 N N . PRO A 1 181 ? 10.383 -39.562 -10.273 1 93.62 181 PRO A N 1
ATOM 1389 C CA . PRO A 1 181 ? 9.016 -39.719 -9.773 1 93.62 181 PRO A CA 1
ATOM 1390 C C . PRO A 1 181 ? 8.867 -39.219 -8.32 1 93.62 181 PRO A C 1
ATOM 1392 O O . PRO A 1 181 ? 7.875 -38.594 -7.977 1 93.62 181 PRO A O 1
ATOM 1395 N N . VAL A 1 182 ? 9.844 -39.5 -7.559 1 95.25 182 VAL A N 1
ATOM 1396 C CA . VAL A 1 182 ? 9.812 -39.125 -6.148 1 95.25 182 VAL A CA 1
ATOM 1397 C C . VAL A 1 182 ? 9.914 -37.625 -6.016 1 95.25 182 VAL A C 1
ATOM 1399 O O . VAL A 1 182 ? 9.172 -37 -5.246 1 95.25 182 VAL A O 1
ATOM 1402 N N . VAL A 1 183 ? 10.82 -37.062 -6.711 1 96.06 183 VAL A N 1
ATOM 1403 C CA . VAL A 1 183 ? 11.055 -35.625 -6.664 1 96.06 183 VAL A CA 1
ATOM 1404 C C . VAL A 1 183 ? 9.828 -34.875 -7.195 1 96.06 183 VAL A C 1
ATOM 1406 O O . VAL A 1 183 ? 9.305 -33.969 -6.527 1 96.06 183 VAL A O 1
ATOM 1409 N N . ALA A 1 184 ? 9.391 -35.281 -8.391 1 94.81 184 ALA A N 1
ATOM 1410 C CA . ALA A 1 184 ? 8.219 -34.625 -8.992 1 94.81 184 ALA A CA 1
ATOM 1411 C C . ALA A 1 184 ? 7 -34.75 -8.094 1 94.81 184 ALA A C 1
ATOM 1413 O O . ALA A 1 184 ? 6.215 -33.812 -7.965 1 94.81 184 ALA A O 1
ATOM 1414 N N . GLY A 1 185 ? 6.828 -35.906 -7.512 1 95.56 185 GLY A N 1
ATOM 1415 C CA . GLY A 1 185 ? 5.715 -36.125 -6.602 1 95.56 185 GLY A CA 1
ATOM 1416 C C . GLY A 1 185 ? 5.758 -35.25 -5.375 1 95.56 185 GLY A C 1
ATOM 1417 O O . GLY A 1 185 ? 4.723 -34.75 -4.926 1 95.56 185 GLY A O 1
ATOM 1418 N N . ALA A 1 186 ? 6.895 -35 -4.781 1 97.06 186 ALA A N 1
ATOM 1419 C CA . ALA A 1 186 ? 7.055 -34.156 -3.605 1 97.06 186 ALA A CA 1
ATOM 1420 C C . ALA A 1 186 ? 6.691 -32.719 -3.926 1 97.06 186 ALA A C 1
ATOM 1422 O O . ALA A 1 186 ? 6.012 -32.031 -3.139 1 97.06 186 ALA A O 1
ATOM 1423 N N . TYR A 1 187 ? 7.145 -32.25 -5.07 1 96.94 187 TYR A N 1
ATOM 1424 C CA . TYR A 1 187 ? 6.812 -30.891 -5.5 1 96.94 187 TYR A CA 1
ATOM 1425 C C . TYR A 1 187 ? 5.316 -30.75 -5.746 1 96.94 187 TYR A C 1
ATOM 1427 O O . TYR A 1 187 ? 4.711 -29.75 -5.359 1 96.94 187 TYR A O 1
ATOM 1435 N N . ALA A 1 188 ? 4.754 -31.75 -6.367 1 96.81 188 ALA A N 1
ATOM 1436 C CA . ALA A 1 188 ? 3.318 -31.734 -6.637 1 96.81 188 ALA A CA 1
ATOM 1437 C C . ALA A 1 188 ? 2.518 -31.703 -5.34 1 96.81 188 ALA A C 1
ATOM 1439 O O . ALA A 1 188 ? 1.514 -30.984 -5.246 1 96.81 188 ALA A O 1
ATOM 1440 N N . GLN A 1 189 ? 2.967 -32.438 -4.395 1 97.56 189 GLN A N 1
ATOM 1441 C CA . GLN A 1 189 ? 2.283 -32.5 -3.107 1 97.56 189 GLN A CA 1
ATOM 1442 C C . GLN A 1 189 ? 2.346 -31.141 -2.406 1 97.56 189 GLN A C 1
ATOM 1444 O O . GLN A 1 189 ? 1.35 -30.688 -1.842 1 97.56 189 GLN A O 1
ATOM 1449 N N . GLN A 1 190 ? 3.465 -30.562 -2.408 1 97.44 190 GLN A N 1
ATOM 1450 C CA . GLN A 1 190 ? 3.604 -29.234 -1.807 1 97.44 190 GLN A CA 1
ATOM 1451 C C . GLN A 1 190 ? 2.734 -28.219 -2.527 1 97.44 190 GLN A C 1
ATOM 1453 O O . GLN A 1 190 ? 2.113 -27.359 -1.888 1 97.44 190 GLN A O 1
ATOM 1458 N N . PHE A 1 191 ? 2.695 -28.344 -3.834 1 97.56 191 PHE A N 1
ATOM 1459 C CA . PHE A 1 191 ? 1.841 -27.453 -4.609 1 97.56 191 PHE A CA 1
ATOM 1460 C C . PHE A 1 191 ? 0.378 -27.625 -4.223 1 97.56 191 PHE A C 1
ATOM 1462 O O . PHE A 1 191 ? -0.346 -26.641 -4.043 1 97.56 191 PHE A O 1
ATOM 1469 N N . ARG A 1 192 ? -0.025 -28.797 -4.168 1 98.19 192 ARG A N 1
ATOM 1470 C CA . ARG A 1 192 ? -1.402 -29.094 -3.791 1 98.19 192 ARG A CA 1
ATOM 1471 C C . ARG A 1 192 ? -1.752 -28.453 -2.451 1 98.19 192 ARG A C 1
ATOM 1473 O O . ARG A 1 192 ? -2.818 -27.859 -2.303 1 98.19 192 ARG A O 1
ATOM 1480 N N . LYS A 1 193 ? -0.871 -28.578 -1.526 1 97.81 193 LYS A N 1
ATOM 1481 C CA . LYS A 1 193 ? -1.083 -27.984 -0.213 1 97.81 193 LYS A CA 1
ATOM 1482 C C . LYS A 1 193 ? -1.192 -26.469 -0.315 1 97.81 193 LYS A C 1
ATOM 1484 O O . LYS A 1 193 ? -2.121 -25.859 0.23 1 97.81 193 LYS A O 1
ATOM 1489 N N . ASP A 1 194 ? -0.269 -25.844 -0.985 1 97.75 194 ASP A N 1
ATOM 1490 C CA . ASP A 1 194 ? -0.207 -24.406 -1.113 1 97.75 194 ASP A CA 1
ATOM 1491 C C . ASP A 1 194 ? -1.424 -23.859 -1.864 1 97.75 194 ASP A C 1
ATOM 1493 O O . ASP A 1 194 ? -2.041 -22.891 -1.437 1 97.75 194 ASP A O 1
ATOM 1497 N N . PHE A 1 195 ? -1.728 -24.469 -3.004 1 98.31 195 PHE A N 1
ATOM 1498 C CA . PHE A 1 195 ? -2.812 -23.984 -3.846 1 98.31 195 PHE A CA 1
ATOM 1499 C C . PHE A 1 195 ? -4.16 -24.188 -3.166 1 98.31 195 PHE A C 1
ATOM 1501 O O . PHE A 1 195 ? -5.07 -23.375 -3.314 1 98.31 195 PHE A O 1
ATOM 1508 N N . THR A 1 196 ? -4.309 -25.266 -2.451 1 98.62 196 THR A N 1
ATOM 1509 C CA . THR A 1 196 ? -5.516 -25.484 -1.664 1 98.62 196 THR A CA 1
ATOM 1510 C C . THR A 1 196 ? -5.699 -24.375 -0.633 1 98.62 196 THR A C 1
ATOM 1512 O O . THR A 1 196 ? -6.785 -23.797 -0.512 1 98.62 196 THR A O 1
ATOM 1515 N N . LEU A 1 197 ? -4.66 -24.078 0.082 1 98.5 197 LEU A N 1
ATOM 1516 C CA . LEU A 1 197 ? -4.719 -23 1.061 1 98.5 197 LEU A CA 1
ATOM 1517 C C . LEU A 1 197 ? -5.043 -21.672 0.385 1 98.5 197 LEU A C 1
ATOM 1519 O O . LEU A 1 197 ? -5.863 -20.906 0.89 1 98.5 197 LEU A O 1
ATOM 1523 N N . PHE A 1 198 ? -4.402 -21.484 -0.709 1 98.5 198 PHE A N 1
ATOM 1524 C CA . PHE A 1 198 ? -4.645 -20.281 -1.492 1 98.5 198 PHE A CA 1
ATOM 1525 C C . PHE A 1 198 ? -6.125 -20.141 -1.828 1 98.5 198 PHE A C 1
ATOM 1527 O O . PHE A 1 198 ? -6.711 -19.078 -1.646 1 98.5 198 PHE A O 1
ATOM 1534 N N . LEU A 1 199 ? -6.703 -21.141 -2.32 1 98.69 199 LEU A N 1
ATOM 1535 C CA . LEU A 1 199 ? -8.117 -21.141 -2.678 1 98.69 199 LEU A CA 1
ATOM 1536 C C . LEU A 1 199 ? -8.984 -20.859 -1.455 1 98.69 199 LEU A C 1
ATOM 1538 O O . LEU A 1 199 ? -9.93 -20.062 -1.526 1 98.69 199 LEU A O 1
ATOM 1542 N N . GLN A 1 200 ? -8.68 -21.469 -0.375 1 98.62 200 GLN A N 1
ATOM 1543 C CA . GLN A 1 200 ? -9.438 -21.281 0.854 1 98.62 200 GLN A CA 1
ATOM 1544 C C . GLN A 1 200 ? -9.406 -19.828 1.311 1 98.62 200 GLN A C 1
ATOM 1546 O O . GLN A 1 200 ? -10.438 -19.266 1.681 1 98.62 200 GLN A O 1
ATOM 1551 N N . LEU A 1 201 ? -8.281 -19.281 1.311 1 98.56 201 LEU A N 1
ATOM 1552 C CA . LEU A 1 201 ? -8.102 -17.906 1.764 1 98.56 201 LEU A CA 1
ATOM 1553 C C . LEU A 1 201 ? -8.812 -16.922 0.83 1 98.56 201 LEU A C 1
ATOM 1555 O O . LEU A 1 201 ? -9.5 -16 1.287 1 98.56 201 LEU A O 1
ATOM 1559 N N . ARG A 1 202 ? -8.648 -17.094 -0.485 1 98.69 202 ARG A N 1
ATOM 1560 C CA . ARG A 1 202 ? -9.297 -16.219 -1.458 1 98.69 202 ARG A CA 1
ATOM 1561 C C . ARG A 1 202 ? -10.812 -16.375 -1.414 1 98.69 202 ARG A C 1
ATOM 1563 O O . ARG A 1 202 ? -11.547 -15.406 -1.598 1 98.69 202 ARG A O 1
ATOM 1570 N N . ALA A 1 203 ? -11.227 -17.578 -1.163 1 98.62 203 ALA A N 1
ATOM 1571 C CA . ALA A 1 203 ? -12.664 -17.797 -1.027 1 98.62 203 ALA A CA 1
ATOM 1572 C C . ALA A 1 203 ? -13.234 -16.969 0.128 1 98.62 203 ALA A C 1
ATOM 1574 O O . ALA A 1 203 ? -14.328 -16.406 0.021 1 98.62 203 ALA A O 1
ATOM 1575 N N . LYS A 1 204 ? -12.547 -16.938 1.196 1 97.81 204 LYS A N 1
ATOM 1576 C CA . LYS A 1 204 ? -12.969 -16.156 2.354 1 97.81 204 LYS A CA 1
ATOM 1577 C C . LYS A 1 204 ? -12.969 -14.664 2.033 1 97.81 204 LYS A C 1
ATOM 1579 O O . LYS A 1 204 ? -13.805 -13.922 2.539 1 97.81 204 LYS A O 1
ATOM 1584 N N . GLU A 1 205 ? -12.109 -14.211 1.225 1 98.25 205 GLU A N 1
ATOM 1585 C CA . GLU A 1 205 ? -11.883 -12.789 0.965 1 98.25 205 GLU A CA 1
ATOM 1586 C C . GLU A 1 205 ? -12.789 -12.289 -0.155 1 98.25 205 GLU A C 1
ATOM 1588 O O . GLU A 1 205 ? -13.109 -11.094 -0.214 1 98.25 205 GLU A O 1
ATOM 1593 N N . LEU A 1 206 ? -13.188 -13.195 -1.03 1 97.62 206 LEU A N 1
ATOM 1594 C CA . LEU A 1 206 ? -14.055 -12.828 -2.143 1 97.62 206 LEU A CA 1
ATOM 1595 C C . LEU A 1 206 ? -15.492 -12.648 -1.672 1 97.62 206 LEU A C 1
ATOM 1597 O O . LEU A 1 206 ? -15.969 -13.406 -0.819 1 97.62 206 LEU A O 1
ATOM 1601 N N . VAL A 1 207 ? -16.188 -11.711 -2.24 1 95.88 207 VAL A N 1
ATOM 1602 C CA . VAL A 1 207 ? -17.641 -11.602 -2.053 1 95.88 207 VAL A CA 1
ATOM 1603 C C . VAL A 1 207 ? -18.328 -12.812 -2.662 1 95.88 207 VAL A C 1
ATOM 1605 O O . VAL A 1 207 ? -17.75 -13.508 -3.502 1 95.88 207 VAL A O 1
ATOM 1608 N N . PRO A 1 208 ? -19.547 -13.094 -2.217 1 94.44 208 PRO A N 1
ATOM 1609 C CA . PRO A 1 208 ? -20.281 -14.156 -2.898 1 94.44 208 PRO A CA 1
ATOM 1610 C C . PRO A 1 208 ? -20.375 -13.945 -4.406 1 94.44 208 PRO A C 1
ATOM 1612 O O . PRO A 1 208 ? -20.609 -12.82 -4.863 1 94.44 208 PRO A O 1
ATOM 1615 N N . GLU A 1 209 ? -20.031 -14.961 -5.164 1 94.88 209 GLU A N 1
ATOM 1616 C CA . GLU A 1 209 ? -20.047 -14.961 -6.621 1 94.88 209 GLU A CA 1
ATOM 1617 C C . GLU A 1 209 ? -18.922 -14.117 -7.195 1 94.88 209 GLU A C 1
ATOM 1619 O O . GLU A 1 209 ? -18.953 -13.742 -8.367 1 94.88 209 GLU A O 1
ATOM 1624 N N . GLY A 1 210 ? -18.016 -13.711 -6.289 1 96.94 210 GLY A N 1
ATOM 1625 C CA . GLY A 1 210 ? -16.812 -13.055 -6.773 1 96.94 210 GLY A CA 1
ATOM 1626 C C . GLY A 1 210 ? -16.047 -13.883 -7.777 1 96.94 210 GLY A C 1
ATOM 1627 O O . GLY A 1 210 ? -16.328 -15.078 -7.953 1 96.94 210 GLY A O 1
ATOM 1628 N N . ARG A 1 211 ? -15.117 -13.258 -8.453 1 98 211 ARG A N 1
ATOM 1629 C CA . ARG A 1 211 ? -14.422 -13.914 -9.555 1 98 211 ARG A CA 1
ATOM 1630 C C . ARG A 1 211 ? -12.906 -13.898 -9.328 1 98 211 ARG A C 1
ATOM 1632 O O . ARG A 1 211 ? -12.383 -13.016 -8.641 1 98 211 ARG A O 1
ATOM 1639 N N . MET A 1 212 ? -12.281 -14.82 -9.922 1 98.56 212 MET A N 1
ATOM 1640 C CA . MET A 1 212 ? -10.82 -14.883 -9.906 1 98.56 212 MET A CA 1
ATOM 1641 C C . MET A 1 212 ? -10.281 -15.391 -11.242 1 98.56 212 MET A C 1
ATOM 1643 O O . MET A 1 212 ? -10.742 -16.406 -11.758 1 98.56 212 MET A O 1
ATOM 1647 N N . VAL A 1 213 ? -9.398 -14.672 -11.812 1 98.56 213 VAL A N 1
ATOM 1648 C CA . VAL A 1 213 ? -8.711 -15.07 -13.039 1 98.56 213 VAL A CA 1
ATOM 1649 C C . VAL A 1 213 ? -7.211 -15.18 -12.781 1 98.56 213 VAL A C 1
ATOM 1651 O O . VAL A 1 213 ? -6.559 -14.188 -12.469 1 98.56 213 VAL A O 1
ATOM 1654 N N . VAL A 1 214 ? -6.676 -16.375 -12.953 1 97.88 214 VAL A N 1
ATOM 1655 C CA . VAL A 1 214 ? -5.266 -16.562 -12.625 1 97.88 214 VAL A CA 1
ATOM 1656 C C . VAL A 1 214 ? -4.562 -17.297 -13.766 1 97.88 214 VAL A C 1
ATOM 1658 O O . VAL A 1 214 ? -5.199 -18.031 -14.516 1 97.88 214 VAL A O 1
ATOM 1661 N N . SER A 1 215 ? -3.305 -17.016 -13.898 1 96.25 215 SER A N 1
ATOM 1662 C CA . SER A 1 215 ? -2.445 -17.734 -14.828 1 96.25 215 SER A CA 1
ATOM 1663 C C . SER A 1 215 ? -1.184 -18.234 -14.141 1 96.25 215 SER A C 1
ATOM 1665 O O . SER A 1 215 ? -0.657 -17.578 -13.234 1 96.25 215 SER A O 1
ATOM 1667 N N . LEU A 1 216 ? -0.735 -19.359 -14.508 1 94.06 216 LEU A N 1
ATOM 1668 C CA . LEU A 1 216 ? 0.513 -19.906 -13.984 1 94.06 216 LEU A CA 1
ATOM 1669 C C . LEU A 1 216 ? 1.172 -20.828 -15 1 94.06 216 LEU A C 1
ATOM 1671 O O . LEU A 1 216 ? 0.497 -21.391 -15.867 1 94.06 216 LEU A O 1
ATOM 1675 N N . GLN A 1 217 ? 2.451 -20.922 -14.859 1 92.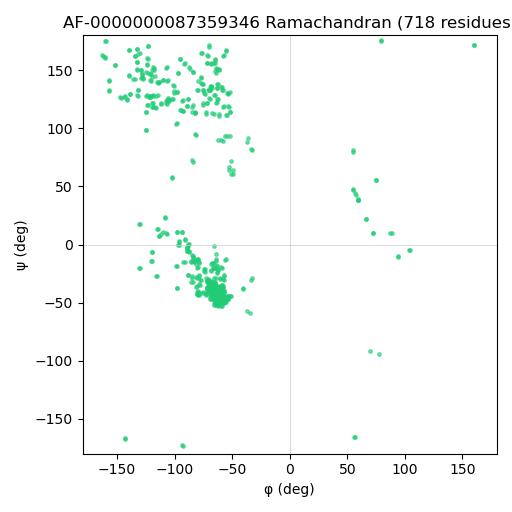56 217 GLN A N 1
ATOM 1676 C CA . GLN A 1 217 ? 3.193 -21.875 -15.672 1 92.56 217 GLN A CA 1
ATOM 1677 C C . GLN A 1 217 ? 2.852 -23.312 -15.281 1 92.56 217 GLN A C 1
ATOM 1679 O O . GLN A 1 217 ? 2.691 -23.609 -14.094 1 92.56 217 GLN A O 1
ATOM 1684 N N . GLY A 1 218 ? 2.676 -24.109 -16.297 1 93.81 218 GLY A N 1
ATOM 1685 C CA . GLY A 1 218 ? 2.328 -25.5 -16.062 1 93.81 218 GLY A CA 1
ATOM 1686 C C . GLY A 1 218 ? 2.975 -26.453 -17.047 1 93.81 218 GLY A C 1
ATOM 1687 O O . GLY A 1 218 ? 3.971 -26.109 -17.688 1 93.81 218 GLY A O 1
ATOM 1688 N N . ARG A 1 219 ? 2.469 -27.656 -17.016 1 93.31 219 ARG A N 1
ATOM 1689 C CA . ARG A 1 219 ? 2.949 -28.688 -17.938 1 93.31 219 ARG A CA 1
ATOM 1690 C C . ARG A 1 219 ? 1.787 -29.375 -18.641 1 93.31 219 ARG A C 1
ATOM 1692 O O . ARG A 1 219 ? 0.642 -29.297 -18.188 1 93.31 219 ARG A O 1
ATOM 1699 N N . ARG A 1 220 ? 2.158 -30.031 -19.625 1 88.75 220 ARG A N 1
ATOM 1700 C CA . ARG A 1 220 ? 1.148 -30.766 -20.375 1 88.75 220 ARG A CA 1
ATOM 1701 C C . ARG A 1 220 ? 0.731 -32.031 -19.641 1 88.75 220 ARG A C 1
ATOM 1703 O O . ARG A 1 220 ? 1.579 -32.781 -19.125 1 88.75 220 ARG A O 1
ATOM 1710 N N . SER A 1 221 ? -0.572 -32.281 -19.656 1 84.56 221 SER A N 1
ATOM 1711 C CA . SER A 1 221 ? -1.095 -33.438 -18.953 1 84.56 221 SER A CA 1
ATOM 1712 C C . SER A 1 221 ? -0.882 -34.719 -19.766 1 84.56 221 SER A C 1
ATOM 1714 O O . SER A 1 221 ? -0.799 -35.812 -19.219 1 84.56 221 SER A O 1
ATOM 1716 N N . ASP A 1 222 ? -0.801 -34.625 -21 1 82.62 222 ASP A N 1
ATOM 1717 C CA . ASP A 1 222 ? -0.778 -35.781 -21.875 1 82.62 222 ASP A CA 1
ATOM 1718 C C . ASP A 1 222 ? 0.654 -36.25 -22.141 1 82.62 222 ASP A C 1
ATOM 1720 O O . ASP A 1 222 ? 0.884 -37.125 -22.984 1 82.62 222 ASP A O 1
ATOM 1724 N N . GLU A 1 223 ? 1.586 -35.594 -21.453 1 81.75 223 GLU A N 1
ATOM 1725 C CA . GLU A 1 223 ? 2.99 -35.969 -21.594 1 81.75 223 GLU A CA 1
ATOM 1726 C C . GLU A 1 223 ? 3.578 -36.406 -20.266 1 81.75 223 GLU A C 1
ATOM 1728 O O . GLU A 1 223 ? 3.164 -35.938 -19.203 1 81.75 223 GLU A O 1
ATOM 1733 N N . PRO A 1 224 ? 4.441 -37.375 -20.438 1 81.44 224 PRO A N 1
ATOM 1734 C CA . PRO A 1 224 ? 5.113 -37.781 -19.203 1 81.44 224 PRO A CA 1
ATOM 1735 C C . PRO A 1 224 ? 5.953 -36.688 -18.578 1 81.44 224 PRO A C 1
ATOM 1737 O O . PRO A 1 224 ? 6.414 -35.781 -19.281 1 81.44 224 PRO A O 1
ATOM 1740 N N . VAL A 1 225 ? 6.059 -36.781 -17.297 1 86.38 225 VAL A N 1
ATOM 1741 C CA . VAL A 1 225 ? 6.898 -35.812 -16.578 1 86.38 225 VAL A CA 1
ATOM 1742 C C . VAL A 1 225 ? 8.367 -36.125 -16.875 1 86.38 225 VAL A C 1
ATOM 1744 O O . VAL A 1 225 ? 8.828 -37.25 -16.719 1 86.38 225 VAL A O 1
ATOM 1747 N N . THR A 1 226 ? 9.008 -35.156 -17.406 1 82.75 226 THR A N 1
ATOM 1748 C CA . THR A 1 226 ? 10.445 -35.188 -17.641 1 82.75 226 THR A CA 1
ATOM 1749 C C . THR A 1 226 ? 11.156 -34.031 -16.953 1 82.75 226 THR A C 1
ATOM 1751 O O . THR A 1 226 ? 10.516 -33.156 -16.406 1 82.75 226 THR A O 1
ATOM 1754 N N . GLU A 1 227 ? 12.391 -34.094 -16.953 1 79.56 227 GLU A N 1
ATOM 1755 C CA . GLU A 1 227 ? 13.172 -33.031 -16.375 1 79.56 227 GLU A CA 1
ATOM 1756 C C . GLU A 1 227 ? 12.867 -31.688 -17.062 1 79.56 227 GLU A C 1
ATOM 1758 O O . GLU A 1 227 ? 12.805 -30.641 -16.406 1 79.56 227 GLU A O 1
ATOM 1763 N N . SER A 1 228 ? 12.656 -31.781 -18.328 1 78.75 228 SER A N 1
ATOM 1764 C CA . SER A 1 228 ? 12.414 -30.578 -19.125 1 78.75 228 SER A CA 1
ATOM 1765 C C . SER A 1 228 ? 11.016 -30.016 -18.859 1 78.75 228 SER A C 1
ATOM 1767 O O . SER A 1 228 ? 10.75 -28.844 -19.156 1 78.75 228 SER A O 1
ATOM 1769 N N . SER A 1 229 ? 10.211 -30.906 -18.359 1 84.62 229 SER A N 1
ATOM 1770 C CA . SER A 1 229 ? 8.859 -30.438 -18.094 1 84.62 229 SER A CA 1
ATOM 1771 C C . SER A 1 229 ? 8.773 -29.719 -16.75 1 84.62 229 SER A C 1
ATOM 1773 O O . SER A 1 229 ? 7.797 -29.016 -16.484 1 84.62 229 SER A O 1
ATOM 1775 N N . LEU A 1 230 ? 9.812 -29.922 -15.969 1 87.56 230 LEU A N 1
ATOM 1776 C CA . LEU A 1 230 ? 9.859 -29.234 -14.68 1 87.56 230 LEU A CA 1
ATOM 1777 C C . LEU A 1 230 ? 10.328 -27.797 -14.844 1 87.56 230 LEU A C 1
ATOM 1779 O O . LEU A 1 230 ? 11.32 -27.531 -15.531 1 87.56 230 LEU A O 1
ATOM 1783 N N . ILE A 1 231 ? 9.656 -26.875 -14.242 1 86 231 ILE A N 1
ATOM 1784 C CA . ILE A 1 231 ? 9.914 -25.438 -14.414 1 86 231 ILE A CA 1
ATOM 1785 C C . ILE A 1 231 ? 11.359 -25.141 -14.039 1 86 231 ILE A C 1
ATOM 1787 O O . ILE A 1 231 ? 12.023 -24.328 -14.703 1 86 231 ILE A O 1
ATOM 1791 N N . TRP A 1 232 ? 11.852 -25.75 -12.969 1 89.31 232 TRP A N 1
ATOM 1792 C CA . TRP A 1 232 ? 13.211 -25.484 -12.508 1 89.31 232 TRP A CA 1
ATOM 1793 C C . TRP A 1 232 ? 14.211 -26.406 -13.211 1 89.31 232 TRP A C 1
ATOM 1795 O O . TRP A 1 232 ? 15.414 -26.328 -12.961 1 89.31 232 TRP A O 1
ATOM 1805 N N . GLY A 1 233 ? 13.781 -27.266 -14.102 1 89.31 233 GLY A N 1
ATOM 1806 C CA . GLY A 1 233 ? 14.609 -28.281 -14.719 1 89.31 233 GLY A CA 1
ATOM 1807 C C . GLY A 1 233 ? 15.781 -27.719 -15.492 1 89.31 233 GLY A C 1
ATOM 1808 O O . GLY A 1 233 ? 16.922 -28.172 -15.336 1 89.31 233 GLY A O 1
ATOM 1809 N N . THR A 1 234 ? 15.461 -26.734 -16.297 1 89.19 234 THR A N 1
ATOM 1810 C CA . THR A 1 234 ? 16.516 -26.156 -17.109 1 89.19 234 THR A CA 1
ATOM 1811 C C . THR A 1 234 ? 17.594 -25.516 -16.234 1 89.19 234 THR A C 1
ATOM 1813 O O . THR A 1 234 ? 18.781 -25.656 -16.5 1 89.19 234 THR A O 1
ATOM 1816 N N . ALA A 1 235 ? 17.172 -24.812 -15.273 1 93.12 235 ALA A N 1
ATOM 1817 C CA . ALA A 1 235 ? 18.125 -24.188 -14.352 1 93.12 235 ALA A CA 1
ATOM 1818 C C . ALA A 1 235 ? 18.969 -25.25 -13.656 1 93.12 235 ALA A C 1
ATOM 1820 O O . ALA A 1 235 ? 20.188 -25.078 -13.5 1 93.12 235 ALA A O 1
ATOM 1821 N N . ALA A 1 236 ? 18.359 -26.312 -13.266 1 93.38 236 ALA A N 1
ATOM 1822 C CA . ALA A 1 236 ? 19.078 -27.391 -12.602 1 93.38 236 ALA A CA 1
ATOM 1823 C C . ALA A 1 236 ? 20.109 -28.016 -13.539 1 93.38 236 ALA A C 1
ATOM 1825 O O . ALA A 1 236 ? 21.219 -28.375 -13.117 1 93.38 236 ALA A O 1
ATOM 1826 N N . GLN A 1 237 ? 19.766 -28.172 -14.758 1 93.25 237 GLN A N 1
ATOM 1827 C CA . GLN A 1 237 ? 20.688 -28.719 -15.742 1 93.25 237 GLN A CA 1
ATOM 1828 C C . GLN A 1 237 ? 21.922 -27.828 -15.891 1 93.25 237 GLN A C 1
ATOM 1830 O O . GLN A 1 237 ? 23.047 -28.312 -15.961 1 93.25 237 GLN A O 1
ATOM 1835 N N . ILE A 1 238 ? 21.641 -26.562 -15.984 1 95.06 238 ILE A N 1
ATOM 1836 C CA . ILE A 1 238 ? 22.719 -25.594 -16.109 1 95.06 238 ILE A CA 1
ATOM 1837 C C . ILE A 1 238 ? 23.625 -25.688 -14.883 1 95.06 238 ILE A C 1
ATOM 1839 O O . ILE A 1 238 ? 24.859 -25.781 -15.016 1 95.06 238 ILE A O 1
ATOM 1843 N N . LEU A 1 239 ? 23.078 -25.703 -13.742 1 95.62 239 LEU A N 1
ATOM 1844 C CA . LEU A 1 239 ? 23.844 -25.812 -12.5 1 95.62 239 LEU A CA 1
ATOM 1845 C C . LEU A 1 239 ? 24.578 -27.141 -12.414 1 95.62 239 LEU A C 1
ATOM 1847 O O . LEU A 1 239 ? 25.688 -27.219 -11.883 1 95.62 239 LEU A O 1
ATOM 1851 N N . GLY A 1 240 ? 23.938 -28.188 -12.859 1 94.94 240 GLY A N 1
ATOM 1852 C CA . GLY A 1 240 ? 24.594 -29.484 -12.922 1 94.94 240 GLY A CA 1
ATOM 1853 C C . GLY A 1 240 ? 25.875 -29.469 -13.742 1 94.94 240 GLY A C 1
ATOM 1854 O O . GLY A 1 240 ? 26.891 -30.031 -13.344 1 94.94 240 GLY A O 1
ATOM 1855 N N . THR A 1 241 ? 25.766 -28.828 -14.93 1 95.31 241 THR A N 1
ATOM 1856 C CA . THR A 1 241 ? 26.938 -28.672 -15.781 1 95.31 241 THR A CA 1
ATOM 1857 C C . THR A 1 241 ? 28.031 -27.891 -15.062 1 95.31 241 THR A C 1
ATOM 1859 O O . THR A 1 241 ? 29.203 -28.266 -15.109 1 95.31 241 THR A O 1
ATOM 1862 N N . MET A 1 242 ? 27.641 -26.859 -14.406 1 95.56 242 MET A N 1
ATOM 1863 C CA . MET A 1 242 ? 28.594 -26.031 -13.648 1 95.56 242 MET A CA 1
ATOM 1864 C C . MET A 1 242 ? 29.266 -26.859 -12.555 1 95.56 242 MET A C 1
ATOM 1866 O O . MET A 1 242 ? 30.453 -26.703 -12.297 1 95.56 242 MET A O 1
ATOM 1870 N N . ALA A 1 243 ? 28.547 -27.641 -11.938 1 95.06 243 ALA A N 1
ATOM 1871 C CA . ALA A 1 243 ? 29.109 -28.516 -10.891 1 95.06 243 ALA A CA 1
ATOM 1872 C C . ALA A 1 243 ? 30.078 -29.516 -11.484 1 95.06 243 ALA A C 1
ATOM 1874 O O . ALA A 1 243 ? 31.141 -29.766 -10.906 1 95.06 243 ALA A O 1
ATOM 1875 N N . SER A 1 244 ? 29.719 -30.094 -12.539 1 95 244 SER A N 1
ATOM 1876 C CA . SER A 1 244 ? 30.578 -31.078 -13.195 1 95 244 SER A CA 1
ATOM 1877 C C . SER A 1 244 ? 31.906 -30.453 -13.625 1 95 244 SER A C 1
ATOM 1879 O O . SER A 1 244 ? 32.938 -31.141 -13.672 1 95 244 SER A O 1
ATOM 1881 N N . GLU A 1 245 ? 31.875 -29.172 -13.898 1 93.69 245 GLU A N 1
ATOM 1882 C CA . GLU A 1 245 ? 33.062 -28.438 -14.32 1 93.69 245 GLU A CA 1
ATOM 1883 C C . GLU A 1 245 ? 33.812 -27.875 -13.117 1 93.69 245 GLU A C 1
ATOM 1885 O O . GLU A 1 245 ? 34.875 -27.234 -13.273 1 93.69 245 GLU A O 1
ATOM 1890 N N . GLY A 1 246 ? 33.281 -28.016 -11.984 1 91.88 246 GLY A N 1
ATOM 1891 C CA . GLY A 1 246 ? 33.969 -27.625 -10.758 1 91.88 246 GLY A CA 1
ATOM 1892 C C . GLY A 1 246 ? 33.719 -26.172 -10.391 1 91.88 246 GLY A C 1
ATOM 1893 O O . GLY A 1 246 ? 34.438 -25.641 -9.531 1 91.88 246 GLY A O 1
ATOM 1894 N N . VAL A 1 247 ? 32.812 -25.594 -11.078 1 92.38 247 VAL A N 1
ATOM 1895 C CA . VAL A 1 247 ? 32.531 -24.172 -10.812 1 92.38 247 VAL A CA 1
ATOM 1896 C C . VAL A 1 247 ? 31.828 -24.031 -9.477 1 92.38 247 VAL A C 1
ATOM 1898 O O . VAL A 1 247 ? 32.062 -23.062 -8.742 1 92.38 247 VAL A O 1
ATOM 1901 N N . ILE A 1 248 ? 30.875 -24.953 -9.211 1 93.25 248 ILE A N 1
ATOM 1902 C CA . ILE A 1 248 ? 30.188 -24.953 -7.926 1 93.25 248 ILE A CA 1
ATOM 1903 C C . ILE A 1 248 ? 30.344 -26.328 -7.262 1 93.25 248 ILE A C 1
ATOM 1905 O O . ILE A 1 248 ? 30.672 -27.312 -7.926 1 93.25 248 ILE A O 1
ATOM 1909 N N . ASP A 1 249 ? 30.125 -26.281 -5.984 1 92.75 249 ASP A N 1
ATOM 1910 C CA . ASP A 1 249 ? 30.266 -27.5 -5.199 1 92.75 249 ASP A CA 1
ATOM 1911 C C . ASP A 1 249 ? 29.094 -28.438 -5.441 1 92.75 249 ASP A C 1
ATOM 1913 O O . ASP A 1 249 ? 27.938 -28.047 -5.324 1 92.75 249 ASP A O 1
ATOM 1917 N N . LYS A 1 250 ? 29.422 -29.672 -5.723 1 93.38 250 LYS A N 1
ATOM 1918 C CA . LYS A 1 250 ? 28.406 -30.688 -5.98 1 93.38 250 LYS A CA 1
ATOM 1919 C C . LYS A 1 250 ? 27.531 -30.906 -4.746 1 93.38 250 LYS A C 1
ATOM 1921 O O . LYS A 1 250 ? 26.328 -31.109 -4.863 1 93.38 250 LYS A O 1
ATOM 1926 N N . GLU A 1 251 ? 28.094 -30.922 -3.619 1 93.56 251 GLU A N 1
ATOM 1927 C CA . GLU A 1 251 ? 27.344 -31.109 -2.381 1 93.56 251 GLU A CA 1
ATOM 1928 C C . GLU A 1 251 ? 26.312 -30 -2.168 1 93.56 251 GLU A C 1
ATOM 1930 O O . GLU A 1 251 ? 25.219 -30.25 -1.677 1 93.56 251 GLU A O 1
ATOM 1935 N N . LYS A 1 252 ? 26.734 -28.828 -2.494 1 93.94 252 LYS A N 1
ATOM 1936 C CA . LYS A 1 252 ? 25.797 -27.719 -2.383 1 93.94 252 LYS A CA 1
ATOM 1937 C C . LYS A 1 252 ? 24.672 -27.828 -3.398 1 93.94 252 LYS A C 1
ATOM 1939 O O . LYS A 1 252 ? 23.516 -27.484 -3.102 1 93.94 252 LYS A O 1
ATOM 1944 N N . LEU A 1 253 ? 25.031 -28.25 -4.566 1 95.12 253 LEU A N 1
ATOM 1945 C CA . LEU A 1 253 ? 23.984 -28.484 -5.559 1 95.12 253 LEU A CA 1
ATOM 1946 C C . LEU A 1 253 ? 22.984 -29.516 -5.059 1 95.12 253 LEU A C 1
ATOM 1948 O O . LEU A 1 253 ? 21.781 -29.359 -5.25 1 95.12 253 LEU A O 1
ATOM 1952 N N . ASP A 1 254 ? 23.438 -30.562 -4.371 1 95.12 254 ASP A N 1
ATOM 1953 C CA . ASP A 1 254 ? 22.594 -31.641 -3.885 1 95.12 254 ASP A CA 1
ATOM 1954 C C . ASP A 1 254 ? 21.594 -31.156 -2.84 1 95.12 254 ASP A C 1
ATOM 1956 O O . ASP A 1 254 ? 20.562 -31.781 -2.609 1 95.12 254 ASP A O 1
ATOM 1960 N N . SER A 1 255 ? 21.906 -30.047 -2.273 1 95.12 255 SER A N 1
ATOM 1961 C CA . SER A 1 255 ? 21.047 -29.531 -1.215 1 95.12 255 SER A CA 1
ATOM 1962 C C . SER A 1 255 ? 20.234 -28.328 -1.692 1 95.12 255 SER A C 1
ATOM 1964 O O . SER A 1 255 ? 19.609 -27.641 -0.89 1 95.12 255 SER A O 1
ATOM 1966 N N . LEU A 1 256 ? 20.266 -28.047 -2.975 1 95.5 256 LEU A N 1
ATOM 1967 C CA . LEU A 1 256 ? 19.484 -26.953 -3.531 1 95.5 256 LEU A CA 1
ATOM 1968 C C . LEU A 1 256 ? 18.078 -27.422 -3.918 1 95.5 256 LEU A C 1
ATOM 1970 O O . LEU A 1 256 ? 17.938 -28.391 -4.668 1 95.5 256 LEU A O 1
ATOM 1974 N N . TYR A 1 257 ? 17.094 -26.766 -3.398 1 95.62 257 TYR A N 1
ATOM 1975 C CA . TYR A 1 257 ? 15.695 -27.016 -3.764 1 95.62 257 TYR A CA 1
ATOM 1976 C C . TYR A 1 257 ? 15.023 -25.734 -4.234 1 95.62 257 TYR A C 1
ATOM 1978 O O . TYR A 1 257 ? 14.875 -24.781 -3.457 1 95.62 257 TYR A O 1
ATOM 1986 N N . ILE A 1 258 ? 14.648 -25.641 -5.48 1 94.62 258 ILE A N 1
ATOM 1987 C CA . ILE A 1 258 ? 13.953 -24.469 -6.016 1 94.62 258 ILE A CA 1
ATOM 1988 C C . ILE A 1 258 ? 12.445 -24.656 -5.848 1 94.62 258 ILE A C 1
ATOM 1990 O O . ILE A 1 258 ? 11.859 -25.578 -6.422 1 94.62 258 ILE A O 1
ATOM 1994 N N . PRO A 1 259 ? 11.797 -23.797 -5.125 1 95.25 259 PRO A N 1
ATOM 1995 C CA . PRO A 1 259 ? 10.398 -24 -4.742 1 95.25 259 PRO A CA 1
ATOM 1996 C C . PRO A 1 259 ? 9.414 -23.547 -5.82 1 95.25 259 PRO A C 1
ATOM 1998 O O . PRO A 1 259 ? 8.664 -22.594 -5.605 1 95.25 259 PRO A O 1
ATOM 2001 N N . VAL A 1 260 ? 9.352 -24.312 -6.926 1 95.88 260 VAL A N 1
ATOM 2002 C CA . VAL A 1 260 ? 8.414 -24.031 -8.008 1 95.88 260 VAL A CA 1
ATOM 2003 C C . VAL A 1 260 ? 7.816 -25.328 -8.539 1 95.88 260 VAL A C 1
ATOM 2005 O O . VAL A 1 260 ? 8.477 -26.359 -8.547 1 95.88 260 VAL A O 1
ATOM 2008 N N . HIS A 1 261 ? 6.633 -25.25 -8.914 1 95.88 261 HIS A N 1
ATOM 2009 C CA . HIS A 1 261 ? 5.957 -26.406 -9.516 1 95.88 261 HIS A CA 1
ATOM 2010 C C . HIS A 1 261 ? 4.949 -25.953 -10.562 1 95.88 261 HIS A C 1
ATOM 2012 O O . HIS A 1 261 ? 4.094 -25.109 -10.289 1 95.88 261 HIS A O 1
ATOM 2018 N N . GLY A 1 262 ? 5.062 -26.5 -11.734 1 95.81 262 GLY A N 1
ATOM 2019 C CA . GLY A 1 262 ? 4.074 -26.281 -12.781 1 95.81 262 GLY A CA 1
ATOM 2020 C C . GLY A 1 262 ? 3.066 -27.406 -12.898 1 95.81 262 GLY A C 1
ATOM 2021 O O . GLY A 1 262 ? 3.365 -28.453 -13.477 1 95.81 262 GLY A O 1
ATOM 2022 N N . PRO A 1 263 ? 1.918 -27.188 -12.43 1 96.44 263 PRO A N 1
ATOM 2023 C CA . PRO A 1 263 ? 0.907 -28.25 -12.5 1 96.44 263 PRO A CA 1
ATOM 2024 C C . PRO A 1 263 ? 0.389 -28.469 -13.922 1 96.44 263 PRO A C 1
ATOM 2026 O O . PRO A 1 263 ? 0.519 -27.594 -14.773 1 96.44 263 PRO A O 1
ATOM 2029 N N . SER A 1 264 ? -0.12 -29.672 -14.156 1 95.38 264 SER A N 1
ATOM 2030 C CA . SER A 1 264 ? -0.929 -29.891 -15.359 1 95.38 264 SER A CA 1
ATOM 2031 C C . SER A 1 264 ? -2.332 -29.312 -15.18 1 95.38 264 SER A C 1
ATOM 2033 O O . SER A 1 264 ? -2.75 -29.016 -14.062 1 95.38 264 SER A O 1
ATOM 2035 N N . ASP A 1 265 ? -3.064 -29.156 -16.328 1 96 265 ASP A N 1
ATOM 2036 C CA . ASP A 1 265 ? -4.441 -28.688 -16.25 1 96 265 ASP A CA 1
ATOM 2037 C C . ASP A 1 265 ? -5.312 -29.641 -15.453 1 96 265 ASP A C 1
ATOM 2039 O O . ASP A 1 265 ? -6.184 -29.219 -14.688 1 96 265 ASP A O 1
ATOM 2043 N N . GLU A 1 266 ? -5.055 -30.938 -15.57 1 96.25 266 GLU A N 1
ATOM 2044 C CA . GLU A 1 266 ? -5.797 -31.953 -14.828 1 96.25 266 GLU A CA 1
ATOM 2045 C C . GLU A 1 266 ? -5.539 -31.828 -13.328 1 96.25 266 GLU A C 1
ATOM 2047 O O . GLU A 1 266 ? -6.469 -31.891 -12.523 1 96.25 266 GLU A O 1
ATOM 2052 N N . GLU A 1 267 ? -4.273 -31.688 -13.008 1 96.19 267 GLU A N 1
ATOM 2053 C CA . GLU A 1 267 ? -3.895 -31.516 -11.617 1 96.19 267 GLU A CA 1
ATOM 2054 C C . GLU A 1 267 ? -4.582 -30.297 -11.008 1 96.19 267 GLU A C 1
ATOM 2056 O O . GLU A 1 267 ? -5.133 -30.359 -9.906 1 96.19 267 GLU A O 1
ATOM 2061 N N . LEU A 1 268 ? -4.57 -29.25 -11.734 1 97.31 268 LEU A N 1
ATOM 2062 C CA . LEU A 1 268 ? -5.176 -28.016 -11.273 1 97.31 268 LEU A CA 1
ATOM 2063 C C . LEU A 1 268 ? -6.684 -28.172 -11.094 1 97.31 268 LEU A C 1
ATOM 2065 O O . LEU A 1 268 ? -7.238 -27.766 -10.07 1 97.31 268 LEU A O 1
ATOM 2069 N N . ARG A 1 269 ? -7.34 -28.797 -12.023 1 97.62 269 ARG A N 1
ATOM 2070 C CA . ARG A 1 269 ? -8.773 -29.047 -11.969 1 97.62 269 ARG A CA 1
ATOM 2071 C C . ARG A 1 269 ? -9.133 -29.891 -10.742 1 97.62 269 ARG A C 1
ATOM 2073 O O . ARG A 1 269 ? -10.109 -29.594 -10.047 1 97.62 269 ARG A O 1
ATOM 2080 N N . GLU A 1 270 ? -8.375 -30.859 -10.531 1 97.81 270 GLU A N 1
ATOM 2081 C CA . GLU A 1 270 ? -8.625 -31.75 -9.414 1 97.81 270 GLU A CA 1
ATOM 2082 C C . GLU A 1 270 ? -8.539 -31.016 -8.078 1 97.81 270 GLU A C 1
ATOM 2084 O O . GLU A 1 270 ? -9.398 -31.188 -7.211 1 97.81 270 GLU A O 1
ATOM 2089 N N . ILE A 1 271 ? -7.543 -30.203 -7.906 1 98.38 271 ILE A N 1
ATOM 2090 C CA . ILE A 1 271 ? -7.352 -29.469 -6.664 1 98.38 271 ILE A CA 1
ATOM 2091 C C . ILE A 1 271 ? -8.523 -28.516 -6.441 1 98.38 271 ILE A C 1
ATOM 2093 O O . ILE A 1 271 ? -9.062 -28.422 -5.336 1 98.38 271 ILE A O 1
ATOM 2097 N N . ILE A 1 272 ? -8.945 -27.766 -7.469 1 98.44 272 ILE A N 1
ATOM 2098 C CA . ILE A 1 272 ? -10.031 -26.797 -7.383 1 98.44 272 ILE A CA 1
ATOM 2099 C C . ILE A 1 272 ? -11.328 -27.5 -7.004 1 98.44 272 ILE A C 1
ATOM 2101 O O . ILE A 1 272 ? -12.047 -27.047 -6.109 1 98.44 272 ILE A O 1
ATOM 2105 N N . GLN A 1 273 ? -11.594 -28.625 -7.66 1 97.81 273 GLN A N 1
ATOM 2106 C CA . GLN A 1 273 ? -12.828 -29.359 -7.426 1 97.81 273 GLN A CA 1
ATOM 2107 C C . GLN A 1 273 ? -12.852 -29.969 -6.027 1 97.81 273 GLN A C 1
ATOM 2109 O O . GLN A 1 273 ? -13.883 -29.969 -5.359 1 97.81 273 GLN A O 1
ATOM 2114 N N . GLU A 1 274 ? -11.758 -30.5 -5.625 1 98.06 274 GLU A N 1
ATOM 2115 C CA . GLU A 1 274 ? -11.672 -31.109 -4.305 1 98.06 274 GLU A CA 1
ATOM 2116 C C . GLU A 1 274 ? -11.859 -30.078 -3.197 1 98.06 274 GLU A C 1
ATOM 2118 O O . GLU A 1 274 ? -12.508 -30.359 -2.188 1 98.06 274 GLU A O 1
ATOM 2123 N N . GLU A 1 275 ? -11.203 -28.969 -3.34 1 97.88 275 GLU A N 1
ATOM 2124 C CA . GLU A 1 275 ? -11.359 -27.922 -2.338 1 97.88 275 GLU A CA 1
ATOM 2125 C C . GLU A 1 275 ? -12.805 -27.422 -2.273 1 97.88 275 GLU A C 1
ATOM 2127 O O . GLU A 1 275 ? -13.359 -27.25 -1.186 1 97.88 275 GLU A O 1
ATOM 2132 N N . GLY A 1 276 ? -13.383 -27.016 -3.402 1 98.06 276 GLY A N 1
ATOM 2133 C CA . GLY A 1 276 ? -14.828 -26.984 -3.506 1 98.06 276 GLY A CA 1
ATOM 2134 C C . GLY A 1 276 ? -15.398 -25.578 -3.416 1 98.06 276 GLY A C 1
ATOM 2135 O O . GLY A 1 276 ? -16.609 -25.375 -3.605 1 98.06 276 GLY A O 1
ATOM 2136 N N . SER A 1 277 ? -14.617 -24.562 -3.168 1 98.31 277 SER A N 1
ATOM 2137 C CA . SER A 1 277 ? -15.148 -23.219 -2.975 1 98.31 277 SER A CA 1
ATOM 2138 C C . SER A 1 277 ? -15.383 -22.531 -4.309 1 98.31 277 SER A C 1
ATOM 2140 O O . SER A 1 277 ? -16.031 -21.484 -4.359 1 98.31 277 SER A O 1
ATOM 2142 N N . PHE A 1 278 ? -14.844 -23.062 -5.398 1 98.38 278 PHE A N 1
ATOM 2143 C CA . PHE A 1 278 ? -14.906 -22.391 -6.688 1 98.38 278 PHE A CA 1
ATOM 2144 C C . PHE A 1 278 ? -15.43 -23.328 -7.77 1 98.38 278 PHE A C 1
ATOM 2146 O O . PHE A 1 278 ? -15.195 -24.531 -7.719 1 98.38 278 PHE A O 1
ATOM 2153 N N . SER A 1 279 ? -16.078 -22.766 -8.742 1 97.75 279 SER A N 1
ATOM 2154 C CA . SER A 1 279 ? -16.375 -23.422 -10.008 1 97.75 279 SER A CA 1
ATOM 2155 C C . SER A 1 279 ? -15.492 -22.891 -11.133 1 97.75 279 SER A C 1
ATOM 2157 O O . SER A 1 279 ? -15.211 -21.688 -11.188 1 97.75 279 SER A O 1
ATOM 2159 N N . ILE A 1 280 ? -15.086 -23.781 -11.977 1 97.94 280 ILE A N 1
ATOM 2160 C CA . ILE A 1 280 ? -14.281 -23.391 -13.125 1 97.94 280 ILE A CA 1
ATOM 2161 C C . ILE A 1 280 ? -15.188 -22.891 -14.242 1 97.94 280 ILE A C 1
ATOM 2163 O O . ILE A 1 280 ? -15.945 -23.656 -14.828 1 97.94 280 ILE A O 1
ATOM 2167 N N . THR A 1 281 ? -15.078 -21.625 -14.523 1 96.75 281 THR A N 1
ATOM 2168 C CA . THR A 1 281 ? -15.828 -21.047 -15.625 1 96.75 281 THR A CA 1
ATOM 2169 C C . THR A 1 281 ? -15.164 -21.359 -16.953 1 96.75 281 THR A C 1
ATOM 2171 O O . THR A 1 281 ? -15.836 -21.672 -17.938 1 96.75 281 THR A O 1
ATOM 2174 N N . GLU A 1 282 ? -13.836 -21.203 -16.938 1 97 282 GLU A N 1
ATOM 2175 C CA . GLU A 1 282 ? -13.055 -21.5 -18.125 1 97 282 GLU A CA 1
ATOM 2176 C C . GLU A 1 282 ? -11.602 -21.812 -17.766 1 97 282 GLU A C 1
ATOM 2178 O O . GLU A 1 282 ? -11.039 -21.203 -16.859 1 97 282 GLU A O 1
ATOM 2183 N N . MET A 1 283 ? -11.031 -22.766 -18.453 1 96.44 283 MET A N 1
ATOM 2184 C CA . MET A 1 283 ? -9.609 -23.062 -18.344 1 96.44 283 MET A CA 1
ATOM 2185 C C . MET A 1 283 ? -8.969 -23.188 -19.719 1 96.44 283 MET A C 1
ATOM 2187 O O . MET A 1 283 ? -9.469 -23.922 -20.578 1 96.44 283 MET A O 1
ATOM 2191 N N . ARG A 1 284 ? -7.934 -22.484 -19.922 1 95.12 284 ARG A N 1
ATOM 2192 C CA . ARG A 1 284 ? -7.223 -22.484 -21.188 1 95.12 284 ARG A CA 1
ATOM 2193 C C . ARG A 1 284 ? -5.777 -22.922 -21.016 1 95.12 284 ARG A C 1
ATOM 2195 O O . ARG A 1 284 ? -5.137 -22.594 -20.016 1 95.12 284 ARG A O 1
ATOM 2202 N N . VAL A 1 285 ? -5.34 -23.688 -21.969 1 93.12 285 VAL A N 1
ATOM 2203 C CA . VAL A 1 285 ? -3.957 -24.141 -22.016 1 93.12 285 VAL A CA 1
ATOM 2204 C C . VAL A 1 285 ? -3.27 -23.578 -23.266 1 93.12 285 VAL A C 1
ATOM 2206 O O . VAL A 1 285 ? -3.682 -23.844 -24.391 1 93.12 285 VAL A O 1
ATOM 2209 N N . HIS A 1 286 ? -2.271 -22.797 -23 1 89.44 286 HIS A N 1
ATOM 2210 C CA . HIS A 1 286 ? -1.592 -22.141 -24.109 1 89.44 286 HIS A CA 1
ATOM 2211 C C . HIS A 1 286 ? -0.133 -22.562 -24.203 1 89.44 286 HIS A C 1
ATOM 2213 O O . HIS A 1 286 ? 0.479 -22.922 -23.188 1 89.44 286 HIS A O 1
ATOM 2219 N N . ASP A 1 287 ? 0.32 -22.531 -25.438 1 85.25 287 ASP A N 1
ATOM 2220 C CA . ASP A 1 287 ? 1.77 -22.562 -25.594 1 85.25 287 ASP A CA 1
ATOM 2221 C C . ASP A 1 287 ? 2.408 -21.266 -25.125 1 85.25 287 ASP A C 1
ATOM 2223 O O . ASP A 1 287 ? 2.012 -20.172 -25.562 1 85.25 287 ASP A O 1
ATOM 2227 N N . PRO A 1 288 ? 3.355 -21.391 -24.25 1 78.56 288 PRO A N 1
ATOM 2228 C CA . PRO A 1 288 ? 3.93 -20.188 -23.672 1 78.56 288 PRO A CA 1
ATOM 2229 C C . PRO A 1 288 ? 4.516 -19.25 -24.719 1 78.56 288 PRO A C 1
ATOM 2231 O O . PRO A 1 288 ? 4.609 -18.031 -24.5 1 78.56 288 PRO A O 1
ATOM 2234 N N . ILE A 1 289 ? 4.965 -19.781 -25.781 1 74.25 289 ILE A N 1
ATOM 2235 C CA . ILE A 1 289 ? 5.648 -18.938 -26.75 1 74.25 289 ILE A CA 1
ATOM 2236 C C . ILE A 1 289 ? 4.676 -18.531 -27.859 1 74.25 289 ILE A C 1
ATOM 2238 O O . ILE A 1 289 ? 5.043 -17.812 -28.781 1 74.25 289 ILE A O 1
ATOM 2242 N N . SER A 1 290 ? 3.473 -19.062 -27.656 1 73 290 SER A N 1
ATOM 2243 C CA . SER A 1 290 ? 2.49 -18.672 -28.672 1 73 290 SER A CA 1
ATOM 2244 C C . SER A 1 290 ? 2.242 -17.172 -28.656 1 73 290 SER A C 1
ATOM 2246 O O . SER A 1 290 ? 2.057 -16.578 -27.594 1 73 290 SER A O 1
ATOM 2248 N N . GLY A 1 291 ? 2.393 -16.484 -29.766 1 64.75 291 GLY A N 1
ATOM 2249 C CA . GLY A 1 291 ? 2.131 -15.062 -29.875 1 64.75 291 GLY A CA 1
ATOM 2250 C C . GLY A 1 291 ? 3.369 -14.211 -29.672 1 64.75 291 GLY A C 1
ATOM 2251 O O . GLY A 1 291 ? 3.32 -12.992 -29.828 1 64.75 291 GLY A O 1
ATOM 2252 N N . MET A 1 292 ? 4.391 -14.883 -29.219 1 69.12 292 MET A N 1
ATOM 2253 C CA . MET A 1 292 ? 5.629 -14.133 -29.047 1 69.12 292 MET A CA 1
ATOM 2254 C C . MET A 1 292 ? 6.406 -14.039 -30.344 1 69.12 292 MET A C 1
ATOM 2256 O O . MET A 1 292 ? 6.309 -14.93 -31.203 1 69.12 292 MET A O 1
ATOM 2260 N N . ASP A 1 293 ? 7.051 -12.961 -30.406 1 66.5 293 ASP A N 1
ATOM 2261 C CA . ASP A 1 293 ? 7.996 -12.82 -31.516 1 66.5 293 ASP A CA 1
ATOM 2262 C C . ASP A 1 293 ? 9.148 -13.812 -31.391 1 66.5 293 ASP A C 1
ATOM 2264 O O . ASP A 1 293 ? 9.961 -13.703 -30.453 1 66.5 293 ASP A O 1
ATOM 2268 N N . ARG A 1 294 ? 9.211 -14.727 -32.25 1 70.88 294 ARG A N 1
ATOM 2269 C CA . ARG A 1 294 ? 10.211 -15.781 -32.219 1 70.88 294 ARG A CA 1
ATOM 2270 C C . ARG A 1 294 ? 11.617 -15.203 -32.219 1 70.88 294 ARG A C 1
ATOM 2272 O O . ARG A 1 294 ? 12.547 -15.828 -31.703 1 70.88 294 ARG A O 1
ATOM 2279 N N . ALA A 1 295 ? 11.711 -14.047 -32.781 1 67.56 295 ALA A N 1
ATOM 2280 C CA . ALA A 1 295 ? 13.016 -13.375 -32.812 1 67.56 295 ALA A CA 1
ATOM 2281 C C . ALA A 1 295 ? 13.5 -13.07 -31.391 1 67.56 295 ALA A C 1
ATOM 2283 O O . ALA A 1 295 ? 14.695 -12.906 -31.156 1 67.56 295 ALA A O 1
ATOM 2284 N N . LEU A 1 296 ? 12.578 -13.102 -30.547 1 67.75 296 LEU A N 1
ATOM 2285 C CA . LEU A 1 296 ? 12.906 -12.734 -29.172 1 67.75 296 LEU A CA 1
ATOM 2286 C C . LEU A 1 296 ? 13.203 -13.977 -28.328 1 67.75 296 LEU A C 1
ATOM 2288 O O . LEU A 1 296 ? 13.602 -13.859 -27.172 1 67.75 296 LEU A O 1
ATOM 2292 N N . LEU A 1 297 ? 13.172 -15.086 -28.984 1 77 297 LEU A N 1
ATOM 2293 C CA . 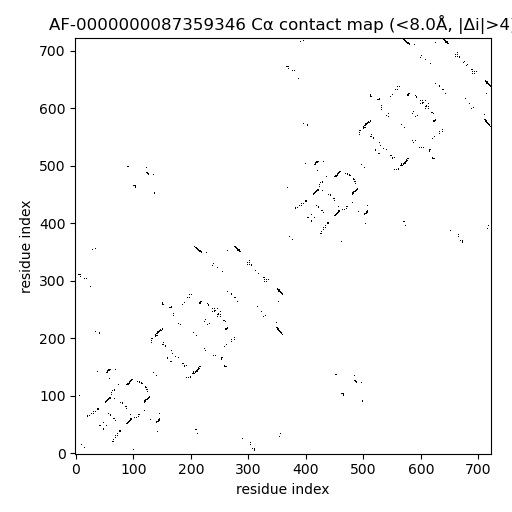LEU A 1 297 ? 13.398 -16.344 -28.281 1 77 297 LEU A CA 1
ATOM 2294 C C . LEU A 1 297 ? 14.812 -16.859 -28.516 1 77 297 LEU A C 1
ATOM 2296 O O . LEU A 1 297 ? 15 -18 -28.938 1 77 297 LEU A O 1
ATOM 2300 N N . THR A 1 298 ? 15.758 -16.031 -28.172 1 81.88 298 THR A N 1
ATOM 2301 C CA . THR A 1 298 ? 17.156 -16.438 -28.266 1 81.88 298 THR A CA 1
ATOM 2302 C C . THR A 1 298 ? 17.609 -17.125 -27 1 81.88 298 THR A C 1
ATOM 2304 O O . THR A 1 298 ? 17.047 -16.922 -25.922 1 81.88 298 THR A O 1
ATOM 2307 N N . PRO A 1 299 ? 18.578 -17.984 -27.188 1 86.25 299 PRO A N 1
ATOM 2308 C CA . PRO A 1 299 ? 19.125 -18.641 -26 1 86.25 299 PRO A CA 1
ATOM 2309 C C . PRO A 1 299 ? 19.531 -17.641 -24.906 1 86.25 299 PRO A C 1
ATOM 2311 O O . PRO A 1 299 ? 19.297 -17.875 -23.719 1 86.25 299 PRO A O 1
ATOM 2314 N N . ASN A 1 300 ? 20.141 -16.656 -25.328 1 87.19 300 ASN A N 1
ATOM 2315 C CA . ASN A 1 300 ? 20.578 -15.633 -24.391 1 87.19 300 ASN A CA 1
ATOM 2316 C C . ASN A 1 300 ? 19.406 -15.031 -23.609 1 87.19 300 ASN A C 1
ATOM 2318 O O . ASN A 1 300 ? 19.484 -14.875 -22.391 1 87.19 300 ASN A O 1
ATOM 2322 N N . ARG A 1 301 ? 18.406 -14.75 -24.25 1 82.31 301 ARG A N 1
ATOM 2323 C CA . ARG A 1 301 ? 17.234 -14.164 -23.609 1 82.31 301 ARG A CA 1
ATOM 2324 C C . ARG A 1 301 ? 16.562 -15.164 -22.688 1 82.31 301 ARG A C 1
ATOM 2326 O O . ARG A 1 301 ? 16.094 -14.797 -21.594 1 82.31 301 ARG A O 1
ATOM 2333 N N . LEU A 1 302 ? 16.5 -16.312 -23.109 1 83.88 302 LEU A N 1
ATOM 2334 C CA . LEU A 1 302 ? 15.875 -17.359 -22.312 1 83.88 302 LEU A CA 1
ATOM 2335 C C . LEU A 1 302 ? 16.656 -17.594 -21.016 1 83.88 302 LEU A C 1
ATOM 2337 O O . LEU A 1 302 ? 16.062 -17.688 -19.938 1 83.88 302 LEU A O 1
ATOM 2341 N N . VAL A 1 303 ? 17.891 -17.625 -21.109 1 89.25 303 VAL A N 1
ATOM 2342 C CA . VAL A 1 303 ? 18.703 -17.875 -19.922 1 89.25 303 VAL A CA 1
ATOM 2343 C C . VAL A 1 303 ? 18.641 -16.672 -18.984 1 89.25 303 VAL A C 1
ATOM 2345 O O . VAL A 1 303 ? 18.641 -16.844 -17.766 1 89.25 303 VAL A O 1
ATOM 2348 N N . ASN A 1 304 ? 18.609 -15.57 -19.547 1 86.62 304 ASN A N 1
ATOM 2349 C CA . ASN A 1 304 ? 18.516 -14.375 -18.719 1 86.62 304 ASN A CA 1
ATOM 2350 C C . ASN A 1 304 ? 17.172 -14.312 -18 1 86.62 304 ASN A C 1
ATOM 2352 O O . ASN A 1 304 ? 17.078 -13.773 -16.891 1 86.62 304 ASN A O 1
ATOM 2356 N N . SER A 1 305 ? 16.172 -14.812 -18.625 1 82.75 305 SER A N 1
ATOM 2357 C CA . SER A 1 305 ? 14.891 -14.93 -17.953 1 82.75 305 SER A CA 1
ATOM 2358 C C . SER A 1 305 ? 14.984 -15.883 -16.75 1 82.75 305 SER A C 1
ATOM 2360 O O . SER A 1 305 ? 14.398 -15.633 -15.703 1 82.75 305 SER A O 1
ATOM 2362 N N . LEU A 1 306 ? 15.68 -16.891 -16.969 1 87.75 306 LEU A N 1
ATOM 2363 C CA . LEU A 1 306 ? 15.906 -17.828 -15.867 1 87.75 306 LEU A CA 1
ATOM 2364 C C . LEU A 1 306 ? 16.703 -17.172 -14.742 1 87.75 306 LEU A C 1
ATOM 2366 O O . LEU A 1 306 ? 16.375 -17.344 -13.562 1 87.75 306 LEU A O 1
ATOM 2370 N N . ARG A 1 307 ? 17.672 -16.469 -15.172 1 89.19 307 ARG A N 1
ATOM 2371 C CA . ARG A 1 307 ? 18.484 -15.742 -14.188 1 89.19 307 ARG A CA 1
ATOM 2372 C C . ARG A 1 307 ? 17.609 -14.797 -13.367 1 89.19 307 ARG A C 1
ATOM 2374 O O . ARG A 1 307 ? 17.688 -14.781 -12.133 1 89.19 307 ARG A O 1
ATOM 2381 N N . ALA A 1 308 ? 16.812 -14.094 -14.07 1 81.44 308 ALA A N 1
ATOM 2382 C CA . ALA A 1 308 ? 15.938 -13.133 -13.398 1 81.44 308 ALA A CA 1
ATOM 2383 C C . ALA A 1 308 ? 15.031 -13.836 -12.391 1 81.44 308 ALA A C 1
ATOM 2385 O O . ALA A 1 308 ? 14.781 -13.312 -11.305 1 81.44 308 ALA A O 1
ATOM 2386 N N . ALA A 1 309 ? 14.594 -14.953 -12.695 1 83.75 309 ALA A N 1
ATOM 2387 C CA . ALA A 1 309 ? 13.633 -15.68 -11.875 1 83.75 309 ALA A CA 1
ATOM 2388 C C . ALA A 1 309 ? 14.312 -16.344 -10.68 1 83.75 309 ALA A C 1
ATOM 2390 O O . ALA A 1 309 ? 13.773 -16.344 -9.57 1 83.75 309 ALA A O 1
ATOM 2391 N N . PHE A 1 310 ? 15.586 -16.812 -10.867 1 89.25 310 PHE A N 1
ATOM 2392 C CA . PHE A 1 310 ? 16.094 -17.734 -9.867 1 89.25 310 PHE A CA 1
ATOM 2393 C C . PHE A 1 310 ? 17.344 -17.172 -9.188 1 89.25 310 PHE A C 1
ATOM 2395 O O . PHE A 1 310 ? 17.844 -17.766 -8.227 1 89.25 310 PHE A O 1
ATOM 2402 N N . GLU A 1 311 ? 17.859 -16.062 -9.633 1 88.94 311 GLU A N 1
ATOM 2403 C CA . GLU A 1 311 ? 19.109 -15.516 -9.117 1 88.94 311 GLU A CA 1
ATOM 2404 C C . GLU A 1 311 ? 19.062 -15.367 -7.602 1 88.94 311 GLU A C 1
ATOM 2406 O O . GLU A 1 311 ? 20 -15.758 -6.902 1 88.94 311 GLU A O 1
ATOM 2411 N N . PRO A 1 312 ? 18 -14.859 -7.031 1 84.06 312 PRO A N 1
ATOM 2412 C CA . PRO A 1 312 ? 18 -14.703 -5.574 1 84.06 312 PRO A CA 1
ATOM 2413 C C . PRO A 1 312 ? 18.188 -16.031 -4.844 1 84.06 312 PRO A C 1
ATOM 2415 O O . PRO A 1 312 ? 18.891 -16.094 -3.838 1 84.06 312 PRO A O 1
ATOM 2418 N N . ILE A 1 313 ? 17.609 -17.078 -5.328 1 89.06 313 ILE A N 1
ATOM 2419 C CA . ILE A 1 313 ? 17.672 -18.406 -4.699 1 89.06 313 ILE A CA 1
ATOM 2420 C C . ILE A 1 313 ? 19.062 -19 -4.879 1 89.06 313 ILE A C 1
ATOM 2422 O O . ILE A 1 313 ? 19.656 -19.5 -3.922 1 89.06 313 ILE A O 1
ATOM 2426 N N . ILE A 1 314 ? 19.562 -18.844 -6.043 1 91.81 314 ILE A N 1
ATOM 2427 C CA . ILE A 1 314 ? 20.859 -19.438 -6.375 1 91.81 314 ILE A CA 1
ATOM 2428 C C . ILE A 1 314 ? 21.953 -18.719 -5.598 1 91.81 314 ILE A C 1
ATOM 2430 O O . ILE A 1 314 ? 22.812 -19.375 -5 1 91.81 314 ILE A O 1
ATOM 2434 N N . VAL A 1 315 ? 21.891 -17.422 -5.59 1 89.44 315 VAL A N 1
ATOM 2435 C CA . VAL A 1 315 ? 22.906 -16.625 -4.922 1 89.44 315 VAL A CA 1
ATOM 2436 C C . VAL A 1 315 ? 22.844 -16.859 -3.416 1 89.44 315 VAL A C 1
ATOM 2438 O O . VAL A 1 315 ? 23.875 -16.969 -2.754 1 89.44 315 VAL A O 1
ATOM 2441 N N . GLN A 1 316 ? 21.703 -16.906 -2.908 1 87.06 316 GLN A N 1
ATOM 2442 C CA . GLN A 1 316 ? 21.562 -17.172 -1.481 1 87.06 316 GLN A CA 1
ATOM 2443 C C . GLN A 1 316 ? 22.156 -18.531 -1.111 1 87.06 316 GLN A C 1
ATOM 2445 O O . GLN A 1 316 ? 22.766 -18.672 -0.051 1 87.06 316 GLN A O 1
ATOM 2450 N N . HIS A 1 317 ? 22.031 -19.5 -1.903 1 91.62 317 HIS A N 1
ATOM 2451 C CA . HIS A 1 317 ? 22.422 -20.875 -1.621 1 91.62 317 HIS A CA 1
ATOM 2452 C C . HIS A 1 317 ? 23.922 -21.078 -1.827 1 91.62 317 HIS A C 1
ATOM 2454 O O . HIS A 1 317 ? 24.578 -21.734 -1.024 1 91.62 317 HIS A O 1
ATOM 2460 N N . PHE A 1 318 ? 24.469 -20.562 -2.842 1 91.75 318 PHE A N 1
ATOM 2461 C CA . PHE A 1 318 ? 25.844 -20.828 -3.209 1 91.75 318 PHE A CA 1
ATOM 2462 C C . PHE A 1 318 ? 26.766 -19.719 -2.734 1 91.75 318 PHE A C 1
ATOM 2464 O O . PHE A 1 318 ? 27.984 -19.891 -2.645 1 91.75 318 PHE A O 1
ATOM 2471 N N . GLY A 1 319 ? 26.172 -18.641 -2.463 1 81.25 319 GLY A N 1
ATOM 2472 C CA . GLY A 1 319 ? 27 -17.5 -2.102 1 81.25 319 GLY A CA 1
ATOM 2473 C C . GLY A 1 319 ? 27.625 -16.812 -3.301 1 81.25 319 GLY A C 1
ATOM 2474 O O . GLY A 1 319 ? 27.359 -17.188 -4.445 1 81.25 319 GLY A O 1
ATOM 2475 N N . SER A 1 320 ? 28.422 -15.586 -3.135 1 69.94 320 SER A N 1
ATOM 2476 C CA . SER A 1 320 ? 29.25 -14.82 -4.059 1 69.94 320 SER A CA 1
ATOM 2477 C C . SER A 1 320 ? 28.453 -14.414 -5.301 1 69.94 320 SER A C 1
ATOM 2479 O O . SER A 1 320 ? 28.703 -14.93 -6.391 1 69.94 320 SER A O 1
ATOM 2481 N N . PRO A 1 321 ? 27.672 -13.469 -5.359 1 69.31 321 PRO A N 1
ATOM 2482 C CA . PRO A 1 321 ? 26.578 -13.203 -6.301 1 69.31 321 PRO A CA 1
ATOM 2483 C C . PRO A 1 321 ? 27.094 -12.938 -7.719 1 69.31 321 PRO A C 1
ATOM 2485 O O . PRO A 1 321 ? 26.609 -13.555 -8.672 1 69.31 321 PRO A O 1
ATOM 2488 N N . GLY A 1 322 ? 28.062 -12.227 -7.945 1 74.81 322 GLY A N 1
ATOM 2489 C CA . GLY A 1 322 ? 28.375 -11.766 -9.297 1 74.81 322 GLY A CA 1
ATOM 2490 C C . GLY A 1 322 ? 28.984 -12.844 -10.164 1 74.81 322 GLY A C 1
ATOM 2491 O O . GLY A 1 322 ? 28.469 -13.141 -11.25 1 74.81 322 GLY A O 1
ATOM 2492 N N . GLU A 1 323 ? 29.844 -13.672 -9.758 1 83.12 323 GLU A N 1
ATOM 2493 C CA . GLU A 1 323 ? 30.625 -14.609 -10.562 1 83.12 323 GLU A CA 1
ATOM 2494 C C . GLU A 1 323 ? 29.797 -15.852 -10.898 1 83.12 323 GLU A C 1
ATOM 2496 O O . GLU A 1 323 ? 29.828 -16.328 -12.039 1 83.12 323 GLU A O 1
ATOM 2501 N N . ILE A 1 324 ? 29.078 -16.312 -10.008 1 89.44 324 ILE A N 1
ATOM 2502 C CA . ILE A 1 324 ? 28.312 -17.547 -10.195 1 89.44 324 ILE A CA 1
ATOM 2503 C C . ILE A 1 324 ? 27.203 -17.312 -11.227 1 89.44 324 ILE A C 1
ATOM 2505 O O . ILE A 1 324 ? 26.969 -18.172 -12.078 1 89.44 324 ILE A O 1
ATOM 2509 N N . MET A 1 325 ? 26.594 -16.203 -11.195 1 92.44 325 MET A N 1
ATOM 2510 C CA . MET A 1 325 ? 25.469 -15.969 -12.094 1 92.44 325 MET A CA 1
ATOM 2511 C C . MET A 1 325 ? 25.969 -15.656 -13.508 1 92.44 325 MET A C 1
ATOM 2513 O O . MET A 1 325 ? 25.312 -16 -14.492 1 92.44 325 MET A O 1
ATOM 2517 N N . ASP A 1 326 ? 27.156 -15.047 -13.602 1 92.19 326 ASP A N 1
ATOM 2518 C CA . ASP A 1 326 ? 27.75 -14.867 -14.922 1 92.19 326 ASP A CA 1
ATOM 2519 C C . ASP A 1 326 ? 28.047 -16.219 -15.57 1 92.19 326 ASP A C 1
ATOM 2521 O O . ASP A 1 326 ? 27.797 -16.406 -16.766 1 92.19 326 ASP A O 1
ATOM 2525 N N . GLU A 1 327 ? 28.625 -17.047 -14.805 1 94 327 GLU A N 1
ATOM 2526 C CA . GLU A 1 327 ? 28.891 -18.391 -15.305 1 94 327 GLU A CA 1
ATOM 2527 C C . GLU A 1 327 ? 27.578 -19.125 -15.633 1 94 327 GLU A C 1
ATOM 2529 O O . GLU A 1 327 ? 27.531 -19.891 -16.594 1 94 327 GLU A O 1
ATOM 2534 N N . PHE A 1 328 ? 26.578 -18.938 -14.812 1 95.56 328 PHE A N 1
ATOM 2535 C CA . PHE A 1 328 ? 25.25 -19.5 -15.07 1 95.56 328 PHE A CA 1
ATOM 2536 C C . PHE A 1 328 ? 24.75 -19.109 -16.453 1 95.56 328 PHE A C 1
ATOM 2538 O O . PHE A 1 328 ? 24.266 -19.953 -17.203 1 95.56 328 PHE A O 1
ATOM 2545 N N . VAL A 1 329 ? 24.875 -17.859 -16.781 1 94.75 329 VAL A N 1
ATOM 2546 C CA . VAL A 1 329 ? 24.391 -17.344 -18.062 1 94.75 329 VAL A CA 1
ATOM 2547 C C . VAL A 1 329 ? 25.234 -17.938 -19.203 1 94.75 329 VAL A C 1
ATOM 2549 O O . VAL A 1 329 ? 24.703 -18.359 -20.219 1 94.75 329 VAL A O 1
ATOM 2552 N N . ARG A 1 330 ? 26.516 -17.922 -19 1 95.19 330 ARG A N 1
ATOM 2553 C CA . ARG A 1 330 ? 27.422 -18.469 -20.016 1 95.19 330 ARG A CA 1
ATOM 2554 C C . ARG A 1 330 ? 27.125 -19.938 -20.297 1 95.19 330 ARG A C 1
ATOM 2556 O O . ARG A 1 330 ? 26.969 -20.344 -21.438 1 95.19 330 ARG A O 1
ATOM 2563 N N . THR A 1 331 ? 27.094 -20.703 -19.266 1 96.06 331 THR A N 1
ATOM 2564 C CA . THR A 1 331 ? 26.812 -22.125 -19.375 1 96.06 331 THR A CA 1
ATOM 2565 C C . THR A 1 331 ? 25.406 -22.359 -19.953 1 96.06 331 THR A C 1
ATOM 2567 O O . THR A 1 331 ? 25.219 -23.266 -20.766 1 96.06 331 THR A O 1
ATOM 2570 N N . GLY A 1 332 ? 24.453 -21.609 -19.469 1 95.5 332 GLY A N 1
ATOM 2571 C CA . GLY A 1 332 ? 23.078 -21.734 -19.938 1 95.5 332 GLY A CA 1
ATOM 2572 C C . GLY A 1 332 ? 22.938 -21.438 -21.422 1 95.5 332 GLY A C 1
ATOM 2573 O O . GLY A 1 332 ? 22.188 -22.109 -22.125 1 95.5 332 GLY A O 1
ATOM 2574 N N . GLU A 1 333 ? 23.609 -20.391 -21.859 1 93.94 333 GLU A N 1
ATOM 2575 C CA . GLU A 1 333 ? 23.562 -20.062 -23.266 1 93.94 333 GLU A CA 1
ATOM 2576 C C . GLU A 1 333 ? 24.078 -21.203 -24.125 1 93.94 333 GLU A C 1
ATOM 2578 O O . GLU A 1 333 ? 23.5 -21.531 -25.172 1 93.94 333 GLU A O 1
ATOM 2583 N N . LYS A 1 334 ? 25.172 -21.719 -23.734 1 93.31 334 LYS A N 1
ATOM 2584 C CA . LYS A 1 334 ? 25.75 -22.859 -24.438 1 93.31 334 LYS A CA 1
ATOM 2585 C C . LYS A 1 334 ? 24.781 -24.047 -24.422 1 93.31 334 LYS A C 1
ATOM 2587 O O . LYS A 1 334 ? 24.578 -24.688 -25.453 1 93.31 334 LYS A O 1
ATOM 2592 N N . HIS A 1 335 ? 24.266 -24.312 -23.281 1 90.62 335 HIS A N 1
ATOM 2593 C CA . HIS A 1 335 ? 23.344 -25.422 -23.094 1 90.62 335 HIS A CA 1
ATOM 2594 C C . HIS A 1 335 ? 22.125 -25.297 -24 1 90.62 335 HIS A C 1
ATOM 2596 O O . HIS A 1 335 ? 21.766 -26.25 -24.688 1 90.62 335 HIS A O 1
ATOM 2602 N N . LEU A 1 336 ? 21.484 -24.156 -24 1 88.56 336 LEU A N 1
ATOM 2603 C CA . LEU A 1 336 ? 20.25 -23.938 -24.766 1 88.56 336 LEU A CA 1
ATOM 2604 C C . LEU A 1 336 ? 20.547 -23.891 -26.266 1 88.56 336 LEU A C 1
ATOM 2606 O O . LEU A 1 336 ? 19.719 -24.312 -27.062 1 88.56 336 LEU A O 1
ATOM 2610 N N . SER A 1 337 ? 21.703 -23.391 -26.609 1 88.44 337 SER A N 1
ATOM 2611 C CA . SER A 1 337 ? 22.094 -23.375 -28.016 1 88.44 337 SER A CA 1
ATOM 2612 C C . SER A 1 337 ? 22.266 -24.781 -28.562 1 88.44 337 SER A C 1
ATOM 2614 O O . SER A 1 337 ? 21.844 -25.078 -29.688 1 88.44 337 SER A O 1
ATOM 2616 N N . LEU A 1 338 ? 22.812 -25.609 -27.781 1 83.88 338 LEU A N 1
ATOM 2617 C CA . LEU A 1 338 ? 23 -27 -28.172 1 83.88 338 LEU A CA 1
ATOM 2618 C C . LEU A 1 338 ? 21.656 -27.734 -28.281 1 83.88 338 LEU A C 1
ATOM 2620 O O . LEU A 1 338 ? 21.453 -28.531 -29.203 1 83.88 338 LEU A O 1
ATOM 2624 N N . GLN A 1 339 ? 20.859 -27.5 -27.344 1 79 339 GLN A N 1
ATOM 2625 C CA . GLN A 1 339 ? 19.531 -28.125 -27.359 1 79 339 GLN A CA 1
ATOM 2626 C C . GLN A 1 339 ? 18.75 -27.703 -28.594 1 79 339 GLN A C 1
ATOM 2628 O O . GLN A 1 339 ? 18.016 -28.5 -29.172 1 79 339 GLN A O 1
ATOM 2633 N N . ARG A 1 340 ? 18.781 -26.438 -28.859 1 76.06 340 ARG A N 1
ATOM 2634 C CA . ARG A 1 340 ? 18.062 -25.922 -30.016 1 76.06 340 ARG A CA 1
ATOM 2635 C C . ARG A 1 340 ? 18.547 -26.562 -31.297 1 76.06 340 ARG A C 1
ATOM 2637 O O . ARG A 1 340 ? 17.766 -26.844 -32.219 1 76.06 340 ARG A O 1
ATOM 2644 N N . ARG A 1 341 ? 19.781 -26.828 -31.328 1 70.5 341 ARG A N 1
ATOM 2645 C CA . ARG A 1 341 ? 20.375 -27.438 -32.5 1 70.5 341 ARG A CA 1
ATOM 2646 C C . ARG A 1 341 ? 19.938 -28.906 -32.625 1 70.5 341 ARG A C 1
ATOM 2648 O O . ARG A 1 341 ? 19.766 -29.406 -33.75 1 70.5 341 ARG A O 1
ATOM 2655 N N . SER A 1 342 ? 19.844 -29.484 -31.438 1 66.81 342 SER A N 1
ATOM 2656 C CA . SER A 1 342 ? 19.516 -30.906 -31.422 1 66.81 342 SER A CA 1
ATOM 2657 C C . SER A 1 342 ? 18.016 -31.125 -31.578 1 66.81 342 SER A C 1
ATOM 2659 O O . SER A 1 342 ? 17.578 -32.219 -31.906 1 66.81 342 SER A O 1
ATOM 2661 N N . GLN A 1 343 ? 17.359 -30.234 -30.984 1 60.34 343 GLN A N 1
ATOM 2662 C CA . GLN A 1 343 ? 15.906 -30.406 -30.969 1 60.34 343 GLN A CA 1
ATOM 2663 C C . GLN A 1 343 ? 15.336 -30.406 -32.375 1 60.34 343 GLN A C 1
ATOM 2665 O O . GLN A 1 343 ? 15.68 -29.547 -33.188 1 60.34 343 GLN A O 1
ATOM 2670 N N . VAL A 1 344 ? 14.844 -31.625 -32.719 1 50.38 344 VAL A N 1
ATOM 2671 C CA . VAL A 1 344 ? 14.047 -31.844 -33.906 1 50.38 344 VAL A CA 1
ATOM 2672 C C . VAL A 1 344 ? 12.867 -30.891 -33.938 1 50.38 344 VAL A C 1
ATOM 2674 O O . VAL A 1 344 ? 12.266 -30.609 -32.906 1 50.38 344 VAL A O 1
ATOM 2677 N N . LYS A 1 345 ? 12.57 -30.125 -35.062 1 51.81 345 LYS A N 1
ATOM 2678 C CA . LYS A 1 345 ? 11.602 -29.109 -35.438 1 51.81 345 LYS A CA 1
ATOM 2679 C C . LYS A 1 345 ? 10.266 -29.312 -34.75 1 51.81 345 LYS A C 1
ATOM 2681 O O . LYS A 1 345 ? 9.492 -28.375 -34.562 1 51.81 345 LYS A O 1
ATOM 2686 N N . HIS A 1 346 ? 9.906 -30.688 -34.406 1 48.19 346 HIS A N 1
ATOM 2687 C CA . HIS A 1 346 ? 8.484 -30.906 -34.219 1 48.19 346 HIS A CA 1
ATOM 2688 C C . HIS A 1 346 ? 8.164 -31.203 -32.75 1 48.19 346 HIS A C 1
ATOM 2690 O O . HIS A 1 346 ? 7.039 -31.578 -32.438 1 48.19 346 HIS A O 1
ATOM 2696 N N . ALA A 1 347 ? 9.234 -31.016 -31.797 1 59.91 347 ALA A N 1
ATOM 2697 C CA . ALA A 1 347 ? 8.852 -31.469 -30.469 1 59.91 347 ALA A CA 1
ATOM 2698 C C . ALA A 1 347 ? 8.078 -30.391 -29.719 1 59.91 347 ALA A C 1
ATOM 2700 O O . ALA A 1 347 ? 8.445 -29.219 -29.75 1 59.91 347 ALA A O 1
ATOM 2701 N N . ARG A 1 348 ? 6.836 -30.781 -29.375 1 70.88 348 ARG A N 1
ATOM 2702 C CA . ARG A 1 348 ? 5.957 -29.891 -28.609 1 70.88 348 ARG A CA 1
ATOM 2703 C C . ARG A 1 348 ? 6.59 -29.5 -27.281 1 70.88 348 ARG A C 1
ATOM 2705 O O . ARG A 1 348 ? 7.211 -30.328 -26.609 1 70.88 348 ARG A O 1
ATOM 2712 N N . ASN A 1 349 ? 6.578 -28.266 -26.922 1 77.81 349 ASN A N 1
ATOM 2713 C CA . ASN A 1 349 ? 7.047 -27.766 -25.641 1 77.81 349 ASN A CA 1
ATOM 2714 C C . ASN A 1 349 ? 6.301 -28.406 -24.469 1 77.81 349 ASN A C 1
ATOM 2716 O O . ASN A 1 349 ? 5.074 -28.344 -24.406 1 77.81 349 ASN A O 1
ATOM 2720 N N . PRO A 1 350 ? 7.016 -29.078 -23.672 1 83.56 350 PRO A N 1
ATOM 2721 C CA . PRO A 1 350 ? 6.34 -29.75 -22.547 1 83.56 350 PRO A CA 1
ATOM 2722 C C . PRO A 1 350 ? 5.742 -28.766 -21.547 1 83.56 350 PRO A C 1
ATOM 2724 O O . PRO A 1 350 ? 4.898 -29.141 -20.734 1 83.56 350 PRO A O 1
ATOM 2727 N N . ARG A 1 351 ? 6.113 -27.609 -21.594 1 88.62 351 ARG A N 1
ATOM 2728 C CA . ARG A 1 351 ? 5.609 -26.578 -20.688 1 88.62 351 ARG A CA 1
ATOM 2729 C C . ARG A 1 351 ? 4.488 -25.781 -21.328 1 88.62 351 ARG A C 1
ATOM 2731 O O . ARG A 1 351 ? 4.469 -25.594 -22.547 1 88.62 351 ARG A O 1
ATOM 2738 N N . VAL A 1 352 ? 3.578 -25.359 -20.516 1 91.5 352 VAL A N 1
ATOM 2739 C CA . VAL A 1 352 ? 2.432 -24.594 -21.016 1 91.5 352 VAL A CA 1
ATOM 2740 C C . VAL A 1 352 ? 2.119 -23.453 -20.047 1 91.5 352 VAL A C 1
ATOM 2742 O O . VAL A 1 352 ? 2.686 -23.391 -18.953 1 91.5 352 VAL A O 1
ATOM 2745 N N . MET A 1 353 ? 1.308 -22.594 -20.516 1 91.94 353 MET A N 1
ATOM 2746 C CA . MET A 1 353 ? 0.699 -21.562 -19.672 1 91.94 353 MET A CA 1
ATOM 2747 C C . MET A 1 353 ? -0.772 -21.875 -19.422 1 91.94 353 MET A C 1
ATOM 2749 O O . MET A 1 353 ? -1.554 -22.016 -20.359 1 91.94 353 MET A O 1
ATOM 2753 N N . LEU A 1 354 ? -1.083 -22 -18.203 1 95.25 354 LEU A N 1
ATOM 2754 C CA . LEU A 1 354 ? -2.469 -22.25 -17.828 1 95.25 354 LEU A CA 1
ATOM 2755 C C . LEU A 1 354 ? -3.168 -20.953 -17.422 1 95.25 354 LEU A C 1
ATOM 2757 O O . LEU A 1 354 ? -2.6 -20.125 -16.703 1 95.25 354 LEU A O 1
ATOM 2761 N N . VAL A 1 355 ? -4.348 -20.688 -17.953 1 96.62 355 VAL A N 1
ATOM 2762 C CA . VAL A 1 355 ? -5.207 -19.578 -17.531 1 96.62 355 VAL A CA 1
ATOM 2763 C C . VAL A 1 355 ? -6.559 -20.109 -17.078 1 96.62 355 VAL A C 1
ATOM 2765 O O . VAL A 1 355 ? -7.215 -20.875 -17.797 1 96.62 355 VAL A O 1
ATOM 2768 N N . VAL A 1 356 ? -6.977 -19.75 -15.906 1 97.69 356 VAL A N 1
ATOM 2769 C CA . VAL A 1 356 ? -8.219 -20.297 -15.367 1 97.69 356 VAL A CA 1
ATOM 2770 C C . VAL A 1 356 ? -9.086 -19.172 -14.828 1 97.69 356 VAL A C 1
ATOM 2772 O O . VAL A 1 356 ? -8.586 -18.234 -14.188 1 97.69 356 VAL A O 1
ATOM 2775 N N . SER A 1 357 ? -10.32 -19.156 -15.141 1 98.44 357 SER A N 1
ATOM 2776 C CA . SER A 1 357 ? -11.344 -18.266 -14.602 1 98.44 357 SER A CA 1
ATOM 2777 C C . SER A 1 357 ? -12.25 -19 -13.617 1 98.44 357 SER A C 1
ATOM 2779 O O . SER A 1 357 ? -12.828 -20.047 -13.953 1 98.44 357 SER A O 1
ATOM 2781 N N . LEU A 1 358 ? -12.328 -18.469 -12.414 1 98.56 358 LEU A N 1
ATOM 2782 C CA . LEU A 1 358 ? -13.047 -19.125 -11.328 1 98.56 358 LEU A CA 1
ATOM 2783 C C . LEU A 1 358 ? -14.172 -18.234 -10.797 1 98.56 358 LEU A C 1
ATOM 2785 O O . LEU A 1 358 ? -14.031 -17.016 -10.773 1 98.56 358 LEU A O 1
ATOM 2789 N N . THR A 1 359 ? -15.203 -18.844 -10.391 1 97.44 359 THR A N 1
ATOM 2790 C CA . THR A 1 359 ? -16.312 -18.172 -9.719 1 97.44 359 THR A CA 1
ATOM 2791 C C . THR A 1 359 ? -16.531 -18.75 -8.328 1 97.44 359 THR A C 1
ATOM 2793 O O . THR A 1 359 ? -16.594 -19.969 -8.164 1 97.44 359 THR A O 1
ATOM 2796 N N . LYS A 1 360 ? -16.562 -17.891 -7.402 1 96.69 360 LYS A N 1
ATOM 2797 C CA . LYS A 1 360 ? -16.828 -18.359 -6.047 1 96.69 360 LYS A CA 1
ATOM 2798 C C . LYS A 1 360 ? -18.266 -18.875 -5.914 1 96.69 360 LYS A C 1
ATOM 2800 O O . LYS A 1 360 ? -19.188 -18.266 -6.422 1 96.69 360 LYS A O 1
ATOM 2805 N N . ALA A 1 361 ? -18.406 -20.016 -5.273 1 86.38 361 ALA A N 1
ATOM 2806 C CA . ALA A 1 361 ? -19.719 -20.609 -5.051 1 86.38 361 ALA A CA 1
ATOM 2807 C C . ALA A 1 361 ? -20.5 -19.859 -3.977 1 86.38 361 ALA A C 1
ATOM 2809 O O . ALA A 1 361 ? -19.906 -19.266 -3.076 1 86.38 361 ALA A O 1
ATOM 2810 N N . MET B 1 1 ? 1.881 23.125 -18 1 20.08 1 MET B N 1
ATOM 2811 C CA . MET B 1 1 ? 1.049 22.516 -16.953 1 20.08 1 MET B CA 1
ATOM 2812 C C . MET B 1 1 ? 1.824 22.375 -15.656 1 20.08 1 MET B C 1
ATOM 2814 O O . MET B 1 1 ? 3.057 22.375 -15.656 1 20.08 1 MET B O 1
ATOM 2818 N N . ALA B 1 2 ? 1.073 22.531 -14.391 1 27.08 2 ALA B N 1
ATOM 2819 C CA . ALA B 1 2 ? 1.261 22.906 -12.984 1 27.08 2 ALA B CA 1
ATOM 2820 C C . ALA B 1 2 ? 2.207 21.938 -12.289 1 27.08 2 ALA B C 1
ATOM 2822 O O . ALA B 1 2 ? 1.937 20.734 -12.227 1 27.08 2 ALA B O 1
ATOM 2823 N N . SER B 1 3 ? 3.334 22.141 -12.289 1 27.42 3 SER B N 1
ATOM 2824 C CA . SER B 1 3 ? 4.336 21.422 -11.508 1 27.42 3 SER B CA 1
ATOM 2825 C C . SER B 1 3 ? 3.914 21.312 -10.047 1 27.42 3 SER B C 1
ATOM 2827 O O . SER B 1 3 ? 3.84 22.312 -9.336 1 27.42 3 SER B O 1
ATOM 2829 N N . LYS B 1 4 ? 2.834 20.625 -9.75 1 34.69 4 LYS B N 1
ATOM 2830 C CA . LYS B 1 4 ? 2.518 20.391 -8.344 1 34.69 4 LYS B CA 1
ATOM 2831 C C . LYS B 1 4 ? 3.785 20.156 -7.523 1 34.69 4 LYS B C 1
ATOM 2833 O O . LYS B 1 4 ? 4.531 19.219 -7.789 1 34.69 4 LYS B O 1
ATOM 2838 N N . GLN B 1 5 ? 4.367 21.172 -7.031 1 32.03 5 GLN B N 1
ATOM 2839 C CA . GLN B 1 5 ? 5.5 21.203 -6.113 1 32.03 5 GLN B CA 1
ATOM 2840 C C . GLN B 1 5 ? 5.281 20.266 -4.934 1 32.03 5 GLN B C 1
ATOM 2842 O O . GLN B 1 5 ? 4.555 20.594 -3.994 1 32.03 5 GLN B O 1
ATOM 2847 N N . MET B 1 6 ? 5.152 19.109 -5.223 1 34.12 6 MET B N 1
ATOM 2848 C CA . MET B 1 6 ? 4.988 18.109 -4.168 1 34.12 6 MET B CA 1
ATOM 2849 C C . MET B 1 6 ? 6.176 18.141 -3.211 1 34.12 6 MET B C 1
ATOM 2851 O O . MET B 1 6 ? 7.32 17.969 -3.633 1 34.12 6 MET B O 1
ATOM 2855 N N . VAL B 1 7 ? 6.129 18.922 -2.215 1 36.12 7 VAL B N 1
ATOM 2856 C CA . VAL B 1 7 ? 7.102 19.047 -1.136 1 36.12 7 VAL B CA 1
ATOM 2857 C C . VAL B 1 7 ? 7.324 17.703 -0.468 1 36.12 7 VAL B C 1
ATOM 2859 O O . VAL B 1 7 ? 6.367 17.047 -0.029 1 36.12 7 VAL B O 1
ATOM 2862 N N . HIS B 1 8 ? 8.312 17.031 -0.951 1 38.59 8 HIS B N 1
ATOM 2863 C CA . HIS B 1 8 ? 8.695 15.742 -0.384 1 38.59 8 HIS B CA 1
ATOM 2864 C C . HIS B 1 8 ? 9.375 15.922 0.969 1 38.59 8 HIS B C 1
ATOM 2866 O O . HIS B 1 8 ? 10.211 16.812 1.138 1 38.59 8 HIS B O 1
ATOM 2872 N N . MET B 1 9 ? 8.844 15.547 1.939 1 40.72 9 MET B N 1
ATOM 2873 C CA . MET B 1 9 ? 9.594 15.469 3.189 1 40.72 9 MET B CA 1
ATOM 2874 C C . MET B 1 9 ? 10.859 14.641 3.014 1 40.72 9 MET B C 1
ATOM 2876 O O . MET B 1 9 ? 10.844 13.617 2.322 1 40.72 9 MET B O 1
ATOM 2880 N N . ASN B 1 10 ? 11.984 15.234 3.07 1 37.25 10 ASN B N 1
ATOM 2881 C CA . ASN B 1 10 ? 13.281 14.578 2.969 1 37.25 10 ASN B CA 1
ATOM 2882 C C . ASN B 1 10 ? 13.398 13.414 3.943 1 37.25 10 ASN B C 1
ATOM 2884 O O . ASN B 1 10 ? 12.945 13.5 5.086 1 37.25 10 ASN B O 1
ATOM 2888 N N . HIS B 1 11 ? 13.492 12.273 3.434 1 39.5 11 HIS B N 1
ATOM 2889 C CA . HIS B 1 11 ? 13.898 11.125 4.234 1 39.5 11 HIS B CA 1
ATOM 2890 C C . HIS B 1 11 ? 15.203 11.406 4.977 1 39.5 11 HIS B C 1
ATOM 2892 O O . HIS B 1 11 ? 16.234 11.633 4.355 1 39.5 11 HIS B O 1
ATOM 2898 N N . GLY B 1 12 ? 15.25 12.273 5.832 1 36.28 12 GLY B N 1
ATOM 2899 C CA . GLY B 1 12 ? 16.453 12.617 6.566 1 36.28 12 GLY B CA 1
ATOM 2900 C C . GLY B 1 12 ? 17.375 11.43 6.801 1 36.28 12 GLY B C 1
ATOM 2901 O O . GLY B 1 12 ? 17 10.477 7.48 1 36.28 12 GLY B O 1
ATOM 2902 N N . GLN B 1 13 ? 18.125 11.016 6.023 1 36.59 13 GLN B N 1
ATOM 2903 C CA . GLN B 1 13 ? 19.172 10.023 6.164 1 36.59 13 GLN B CA 1
ATOM 2904 C C . GLN B 1 13 ? 19.922 10.195 7.484 1 36.59 13 GLN B C 1
ATOM 2906 O O . GLN B 1 13 ? 20.719 9.336 7.879 1 36.59 13 GLN B O 1
ATOM 2911 N N . GLY B 1 14 ? 20.203 11.367 8.031 1 36.81 14 GLY B N 1
ATOM 2912 C CA . GLY B 1 14 ? 21.172 11.383 9.117 1 36.81 14 GLY B CA 1
ATOM 2913 C C . GLY B 1 14 ? 20.609 10.906 10.438 1 36.81 14 GLY B C 1
ATOM 2914 O O . GLY B 1 14 ? 19.391 10.984 10.656 1 36.81 14 GLY B O 1
ATOM 2915 N N . GLU B 1 15 ? 21.328 10.094 11.273 1 41.38 15 GLU B N 1
ATOM 2916 C CA . GLU B 1 15 ? 21.125 9.43 12.555 1 41.38 15 GLU B CA 1
ATOM 2917 C C . GLU B 1 15 ? 20.266 10.273 13.484 1 41.38 15 GLU B C 1
ATOM 2919 O O . GLU B 1 15 ? 19.359 9.758 14.141 1 41.38 15 GLU B O 1
ATOM 2924 N N . THR B 1 16 ? 20.672 11.375 13.75 1 37.28 16 THR B N 1
ATOM 2925 C CA . THR B 1 16 ? 20.156 12.25 14.805 1 37.28 16 THR B CA 1
ATOM 2926 C C . THR B 1 16 ? 18.781 12.797 14.43 1 37.28 16 THR B C 1
ATOM 2928 O O . THR B 1 16 ? 17.938 12.984 15.305 1 37.28 16 THR B O 1
ATOM 2931 N N . SER B 1 17 ? 18.562 13.109 13.234 1 41.72 17 SER B N 1
ATOM 2932 C CA . SER B 1 17 ? 17.344 13.781 12.805 1 41.72 17 SER B CA 1
ATOM 2933 C C . SER B 1 17 ? 16.141 12.844 12.891 1 41.72 17 SER B C 1
ATOM 2935 O O . SER B 1 17 ? 15.078 13.227 13.359 1 41.72 17 SER B O 1
ATOM 2937 N N . TYR B 1 18 ? 16.438 11.586 12.5 1 43.41 18 TYR B N 1
ATOM 2938 C CA . TYR B 1 18 ? 15.344 10.617 12.5 1 43.41 18 TYR B CA 1
ATOM 2939 C C . TYR B 1 18 ? 14.859 10.336 13.922 1 43.41 18 TYR B C 1
ATOM 2941 O O . TYR B 1 18 ? 13.648 10.289 14.172 1 43.41 18 TYR B O 1
ATOM 2949 N N . ALA B 1 19 ? 15.898 10.156 14.766 1 44.09 19 ALA B N 1
ATOM 2950 C CA . ALA B 1 19 ? 15.547 9.773 16.141 1 44.09 19 ALA B CA 1
ATOM 2951 C C . ALA B 1 19 ? 14.766 10.891 16.828 1 44.09 19 ALA B C 1
ATOM 2953 O O . ALA B 1 19 ? 13.789 10.625 17.531 1 44.09 19 ALA B O 1
ATOM 2954 N N . HIS B 1 20 ? 15.234 12.086 16.734 1 45.5 20 HIS B N 1
ATOM 2955 C CA . HIS B 1 20 ? 14.648 13.234 17.422 1 45.5 20 HIS B CA 1
ATOM 2956 C C . HIS B 1 20 ? 13.258 13.547 16.891 1 45.5 20 HIS B C 1
ATOM 2958 O O . HIS B 1 20 ? 12.328 13.797 17.656 1 45.5 20 HIS B O 1
ATOM 2964 N N . ASN B 1 21 ? 13.211 13.625 15.594 1 52.84 21 ASN B N 1
ATOM 2965 C CA . ASN B 1 21 ? 11.898 13.812 14.984 1 52.84 21 ASN B CA 1
ATOM 2966 C C . ASN B 1 21 ? 10.922 12.719 15.406 1 52.84 21 ASN B C 1
ATOM 2968 O O . ASN B 1 21 ? 9.734 12.977 15.602 1 52.84 21 ASN B O 1
ATOM 2972 N N . SER B 1 22 ? 11.688 11.781 15.977 1 59.38 22 SER B N 1
ATOM 2973 C CA . SER B 1 22 ? 10.914 10.633 16.438 1 59.38 22 SER B CA 1
ATOM 2974 C C . SER B 1 22 ? 10.336 10.875 17.828 1 59.38 22 SER B C 1
ATOM 2976 O O . SER B 1 22 ? 9.195 10.508 18.109 1 59.38 22 SER B O 1
ATOM 2978 N N . SER B 1 23 ? 11.062 11.734 18.656 1 61 23 SER B N 1
ATOM 2979 C CA . SER B 1 23 ? 10.57 11.938 20.016 1 61 23 SER B CA 1
ATOM 2980 C C . SER B 1 23 ? 9.383 12.898 20.031 1 61 23 SER B C 1
ATOM 2982 O O . SER B 1 23 ? 8.414 12.68 20.766 1 61 23 SER B O 1
ATOM 2984 N N . PHE B 1 24 ? 9.461 13.969 19.234 1 65.19 24 PHE B N 1
ATOM 2985 C CA . PHE B 1 24 ? 8.359 14.922 19.125 1 65.19 24 PHE B CA 1
ATOM 2986 C C . PHE B 1 24 ? 7.109 14.25 18.578 1 65.19 24 PHE B C 1
ATOM 2988 O O . PHE B 1 24 ? 6.016 14.43 19.109 1 65.19 24 PHE B O 1
ATOM 2995 N N . GLN B 1 25 ? 7.352 13.43 17.688 1 69.81 25 GLN B N 1
ATOM 2996 C CA . GLN B 1 25 ? 6.23 12.734 17.062 1 69.81 25 GLN B CA 1
ATOM 2997 C C . GLN B 1 25 ? 5.59 11.742 18.031 1 69.81 25 GLN B C 1
ATOM 2999 O O . GLN B 1 25 ? 4.363 11.641 18.094 1 69.81 25 GLN B O 1
ATOM 3004 N N . SER B 1 26 ? 6.461 11.195 18.812 1 73.38 26 SER B N 1
ATOM 3005 C CA . SER B 1 26 ? 5.965 10.219 19.781 1 73.38 26 SER B CA 1
ATOM 3006 C C . SER B 1 26 ? 5.117 10.883 20.859 1 73.38 26 SER B C 1
ATOM 3008 O O . SER B 1 26 ? 4.07 10.359 21.25 1 73.38 26 SER B O 1
ATOM 3010 N N . ALA B 1 27 ? 5.57 12 21.281 1 74.5 27 ALA B N 1
ATOM 3011 C CA . ALA B 1 27 ? 4.82 12.719 22.297 1 74.5 27 ALA B CA 1
ATOM 3012 C C . ALA B 1 27 ? 3.461 13.172 21.781 1 74.5 27 ALA B C 1
ATOM 3014 O O . ALA B 1 27 ? 2.455 13.102 22.484 1 74.5 27 ALA B O 1
ATOM 3015 N N . GLU B 1 28 ? 3.48 13.609 20.656 1 79.31 28 GLU B N 1
ATOM 3016 C CA . GLU B 1 28 ? 2.24 14.055 20.016 1 79.31 28 GLU B CA 1
ATOM 3017 C C . GLU B 1 28 ? 1.258 12.898 19.859 1 79.31 28 GLU B C 1
ATOM 3019 O O . GLU B 1 28 ? 0.065 13.047 20.125 1 79.31 28 GLU B O 1
ATOM 3024 N N . GLN B 1 29 ? 1.763 11.852 19.5 1 82.06 29 GLN B N 1
ATOM 3025 C CA . GLN B 1 29 ? 0.916 10.688 19.281 1 82.06 29 GLN B CA 1
ATOM 3026 C C . GLN B 1 29 ? 0.375 10.148 20.609 1 82.06 29 GLN B C 1
ATOM 3028 O O . GLN B 1 29 ? -0.767 9.688 20.672 1 82.06 29 GLN B O 1
ATOM 3033 N N . ASN B 1 30 ? 1.159 10.312 21.578 1 83.31 30 ASN B N 1
ATOM 3034 C CA . ASN B 1 30 ? 0.698 9.906 22.891 1 83.31 30 ASN B CA 1
ATOM 3035 C C . ASN B 1 30 ? -0.453 10.781 23.391 1 83.31 30 ASN B C 1
ATOM 3037 O O . ASN B 1 30 ? -1.344 10.305 24.094 1 83.31 30 ASN B O 1
ATOM 3041 N N . ARG B 1 31 ? -0.437 11.977 23 1 88.81 31 ARG B N 1
ATOM 3042 C CA . ARG B 1 31 ? -1.503 12.898 23.375 1 88.81 31 ARG B CA 1
ATOM 3043 C C . ARG B 1 31 ? -2.816 12.523 22.703 1 88.81 31 ARG B C 1
ATOM 3045 O O . ARG B 1 31 ? -3.895 12.859 23.203 1 88.81 31 ARG B O 1
ATOM 3052 N N . MET B 1 32 ? -2.723 11.828 21.625 1 94.81 32 MET B N 1
ATOM 3053 C CA . MET B 1 32 ? -3.904 11.438 20.875 1 94.81 32 MET B CA 1
ATOM 3054 C C . MET B 1 32 ? -4.5 10.148 21.422 1 94.81 32 MET B C 1
ATOM 3056 O O . MET B 1 32 ? -5.645 9.805 21.109 1 94.81 32 MET B O 1
ATOM 3060 N N . LYS B 1 33 ? -3.764 9.406 22.234 1 96 33 LYS B N 1
ATOM 3061 C CA . LYS B 1 33 ? -4.102 8.055 22.672 1 96 33 LYS B CA 1
ATOM 3062 C C . LYS B 1 33 ? -5.465 8.023 23.359 1 96 33 LYS B C 1
ATOM 3064 O O . LYS B 1 33 ? -6.34 7.242 22.969 1 96 33 LYS B O 1
ATOM 3069 N N . PRO B 1 34 ? -5.738 8.898 24.312 1 96.69 34 PRO B N 1
ATOM 3070 C CA . PRO B 1 34 ? -7.035 8.812 24.984 1 96.69 34 PRO B CA 1
ATOM 3071 C C . PRO B 1 34 ? -8.211 9.047 24.047 1 96.69 34 PRO B C 1
ATOM 3073 O O . PRO B 1 34 ? -9.266 8.422 24.203 1 96.69 34 PRO B O 1
ATOM 3076 N N . LEU B 1 35 ? -8.039 9.922 23.109 1 97.94 35 LEU B N 1
ATOM 3077 C CA . LEU B 1 35 ? -9.125 10.219 22.172 1 97.94 35 LEU B CA 1
ATOM 3078 C C . LEU B 1 35 ? -9.336 9.062 21.203 1 97.94 35 LEU B C 1
ATOM 3080 O O . LEU B 1 35 ? -10.469 8.758 20.828 1 97.94 35 LEU B O 1
ATOM 3084 N N . ILE B 1 36 ? -8.273 8.438 20.797 1 98.31 36 ILE B N 1
ATOM 3085 C CA . ILE B 1 36 ? -8.375 7.289 19.906 1 98.31 36 ILE B CA 1
ATOM 3086 C C . ILE B 1 36 ? -9.047 6.125 20.641 1 98.31 36 ILE B C 1
ATOM 3088 O O . ILE B 1 36 ? -9.922 5.457 20.078 1 98.31 36 ILE B O 1
ATOM 3092 N N . GLU B 1 37 ? -8.648 5.891 21.859 1 97.62 37 GLU B N 1
ATOM 3093 C CA . GLU B 1 37 ? -9.25 4.836 22.656 1 97.62 37 GLU B CA 1
ATOM 3094 C C . GLU B 1 37 ? -10.75 5.07 22.844 1 97.62 37 GLU B C 1
ATOM 3096 O O . GLU B 1 37 ? -11.555 4.145 22.688 1 97.62 37 GLU B O 1
ATOM 3101 N N . ALA B 1 38 ? -11.07 6.289 23.125 1 97.44 38 ALA B N 1
ATOM 3102 C CA . ALA B 1 38 ? -12.484 6.629 23.297 1 97.44 38 ALA B CA 1
ATOM 3103 C C . ALA B 1 38 ? -13.258 6.422 22 1 97.44 38 ALA B C 1
ATOM 3105 O O . ALA B 1 38 ? -14.383 5.926 22.016 1 97.44 38 ALA B O 1
ATOM 3106 N N . ALA B 1 39 ? -12.703 6.828 20.906 1 97.44 39 ALA B N 1
ATOM 3107 C CA . ALA B 1 39 ? -13.336 6.664 19.609 1 97.44 39 ALA B CA 1
ATOM 3108 C C . ALA B 1 39 ? -13.594 5.188 19.297 1 97.44 39 ALA B C 1
ATOM 3110 O O . ALA B 1 39 ? -14.664 4.828 18.797 1 97.44 39 ALA B O 1
ATOM 3111 N N . ILE B 1 40 ? -12.633 4.336 19.609 1 96.31 40 ILE B N 1
ATOM 3112 C CA . ILE B 1 40 ? -12.734 2.904 19.359 1 96.31 40 ILE B CA 1
ATOM 3113 C C . ILE B 1 40 ? -13.875 2.314 20.188 1 96.31 40 ILE B C 1
ATOM 3115 O O . ILE B 1 40 ? -14.688 1.542 19.672 1 96.31 40 ILE B O 1
ATOM 3119 N N . VAL B 1 41 ? -13.914 2.689 21.422 1 94.75 41 VAL B N 1
ATOM 3120 C CA . VAL B 1 41 ? -14.945 2.17 22.312 1 94.75 41 VAL B CA 1
ATOM 3121 C C . VAL B 1 41 ? -16.328 2.545 21.781 1 94.75 41 VAL B C 1
ATOM 3123 O O . VAL B 1 41 ? -17.234 1.706 21.734 1 94.75 41 VAL B O 1
ATOM 3126 N N . GLU B 1 42 ? -16.438 3.717 21.359 1 94 42 GLU B N 1
ATOM 3127 C CA . GLU B 1 42 ? -17.719 4.184 20.844 1 94 42 GLU B CA 1
ATOM 3128 C C . GLU B 1 42 ? -18.078 3.477 19.547 1 94 42 GLU B C 1
ATOM 3130 O O . GLU B 1 42 ? -19.219 3.078 19.344 1 94 42 GLU B O 1
ATOM 3135 N N . LEU B 1 43 ? -17.125 3.318 18.703 1 93.56 43 LEU B N 1
ATOM 3136 C CA . LEU B 1 43 ? -17.328 2.646 17.438 1 93.56 43 LEU B CA 1
ATOM 3137 C C . LEU B 1 43 ? -17.766 1.197 17.641 1 93.56 43 LEU B C 1
ATOM 3139 O O . LEU B 1 43 ? -18.703 0.727 17 1 93.56 43 LEU B O 1
ATOM 3143 N N . CYS B 1 44 ? -17.078 0.564 18.484 1 92.12 44 CYS B N 1
ATOM 3144 C CA . CYS B 1 44 ? -17.281 -0.866 18.688 1 92.12 44 CYS B CA 1
ATOM 3145 C C . CYS B 1 44 ? -18.578 -1.133 19.438 1 92.12 44 CYS B C 1
ATOM 3147 O O . CYS B 1 44 ? -19.109 -2.246 19.406 1 92.12 44 CYS B O 1
ATOM 3149 N N . SER B 1 45 ? -19 -0.175 20.141 1 90.56 45 SER B N 1
ATOM 3150 C CA . SER B 1 45 ? -20.219 -0.329 20.922 1 90.56 45 SER B CA 1
ATOM 3151 C C . SER B 1 45 ? -21.453 -0.047 20.062 1 90.56 45 SER B C 1
ATOM 3153 O O . SER B 1 45 ? -22.578 -0.333 20.484 1 90.56 45 SER B O 1
ATOM 3155 N N . ASN B 1 46 ? -21.203 0.469 18.922 1 86.5 46 ASN B N 1
ATOM 3156 C CA . ASN B 1 46 ? -22.281 0.781 18.016 1 86.5 46 ASN B CA 1
ATOM 3157 C C . ASN B 1 46 ? -22.562 -0.371 17.047 1 86.5 46 ASN B C 1
ATOM 3159 O O . ASN B 1 46 ? -21.75 -0.629 16.141 1 86.5 46 ASN B O 1
ATOM 3163 N N . THR B 1 47 ? -23.672 -0.973 17.109 1 77.06 47 THR B N 1
ATOM 3164 C CA . THR B 1 47 ? -24.016 -2.17 16.359 1 77.06 47 THR B CA 1
ATOM 3165 C C . THR B 1 47 ? -24.219 -1.836 14.883 1 77.06 47 THR B C 1
ATOM 3167 O O . THR B 1 47 ? -23.984 -2.676 14.008 1 77.06 47 THR B O 1
ATOM 3170 N N . THR B 1 48 ? -24.641 -0.708 14.625 1 76.06 48 THR B N 1
ATOM 3171 C CA . THR B 1 48 ? -24.875 -0.3 13.242 1 76.06 48 THR B CA 1
ATOM 3172 C C . THR B 1 48 ? -23.547 -0.181 12.484 1 76.06 48 THR B C 1
ATOM 3174 O O . THR B 1 48 ? -23.469 -0.58 11.32 1 76.06 48 THR B O 1
ATOM 3177 N N . THR B 1 49 ? -22.578 0.213 13.18 1 74.44 49 THR B N 1
ATOM 3178 C CA . THR B 1 49 ? -21.297 0.481 12.539 1 74.44 49 THR B CA 1
ATOM 3179 C C . THR B 1 49 ? -20.484 -0.804 12.398 1 74.44 49 THR B C 1
ATOM 3181 O O . THR B 1 49 ? -19.766 -0.982 11.414 1 74.44 49 THR B O 1
ATOM 3184 N N . MET B 1 50 ? -20.656 -1.688 13.328 1 76.44 50 MET B N 1
ATOM 3185 C CA . MET B 1 50 ? -19.812 -2.881 13.367 1 76.44 50 MET B CA 1
ATOM 3186 C C . MET B 1 50 ? -20.609 -4.117 12.961 1 76.44 50 MET B C 1
ATOM 3188 O O . MET B 1 50 ? -20.203 -5.246 13.242 1 76.44 50 MET B O 1
ATOM 3192 N N . SER B 1 51 ? -21.594 -3.898 12.266 1 70.88 51 SER B N 1
ATOM 3193 C CA . SER B 1 51 ? -22.531 -4.984 11.977 1 70.88 51 SER B CA 1
ATOM 3194 C C . SER B 1 51 ? -21.859 -6.078 11.148 1 70.88 51 SER B C 1
ATOM 3196 O O . SER B 1 51 ? -22.281 -7.234 11.164 1 70.88 51 SER B O 1
ATOM 3198 N N . HIS B 1 52 ? -20.797 -5.824 10.633 1 73.19 52 HIS B N 1
ATOM 3199 C CA . HIS B 1 52 ? -20.234 -6.82 9.727 1 73.19 52 HIS B CA 1
ATOM 3200 C C . HIS B 1 52 ? -18.953 -7.426 10.289 1 73.19 52 HIS B C 1
ATOM 3202 O O . HIS B 1 52 ? -18.281 -8.203 9.609 1 73.19 52 HIS B O 1
ATOM 3208 N N . GLY B 1 53 ? -18.703 -7.047 11.547 1 89.88 53 GLY B N 1
ATOM 3209 C CA . GLY B 1 53 ? -17.547 -7.633 12.195 1 89.88 53 GLY B CA 1
ATOM 3210 C C . GLY B 1 53 ? -16.234 -7.219 11.57 1 89.88 53 GLY B C 1
ATOM 3211 O O . GLY B 1 53 ? -15.258 -7.969 11.617 1 89.88 53 GLY B O 1
ATOM 3212 N N . LYS B 1 54 ? -16.281 -6.156 10.922 1 94.56 54 LYS B N 1
ATOM 3213 C CA . LYS B 1 54 ? -15.078 -5.637 10.266 1 94.56 54 LYS B CA 1
ATOM 3214 C C . LYS B 1 54 ? -14.828 -4.18 10.648 1 94.56 54 LYS B C 1
ATOM 3216 O O . LYS B 1 54 ? -15.766 -3.426 10.898 1 94.56 54 LYS B O 1
ATOM 3221 N N . MET B 1 55 ? -13.648 -3.848 10.719 1 95.81 55 MET B N 1
ATOM 3222 C CA . MET B 1 55 ? -13.25 -2.477 11.031 1 95.81 55 MET B CA 1
ATOM 3223 C C . MET B 1 55 ? -12.07 -2.041 10.172 1 95.81 55 MET B C 1
ATOM 3225 O O . MET B 1 55 ? -11.086 -2.771 10.047 1 95.81 55 MET B O 1
ATOM 3229 N N . VAL B 1 56 ? -12.203 -0.898 9.562 1 97.56 56 VAL B N 1
ATOM 3230 C CA . VAL B 1 56 ? -11.117 -0.323 8.766 1 97.56 56 VAL B CA 1
ATOM 3231 C C . VAL B 1 56 ? -10.578 0.929 9.453 1 97.56 56 VAL B C 1
ATOM 3233 O O . VAL B 1 56 ? -11.336 1.871 9.719 1 97.56 56 VAL B O 1
ATOM 3236 N N . ILE B 1 57 ? -9.328 0.917 9.742 1 97.81 57 ILE B N 1
ATOM 3237 C CA . ILE B 1 57 ? -8.625 2.029 10.375 1 97.81 57 ILE B CA 1
ATOM 3238 C C . ILE B 1 57 ? -7.57 2.584 9.422 1 97.81 57 ILE B C 1
ATOM 3240 O O . ILE B 1 57 ? -6.75 1.835 8.883 1 97.81 57 ILE B O 1
ATOM 3244 N N . ALA B 1 58 ? -7.578 3.877 9.195 1 98.5 58 ALA B N 1
ATOM 3245 C CA . ALA B 1 58 ? -6.605 4.484 8.297 1 98.5 58 ALA B CA 1
ATOM 3246 C C . ALA B 1 58 ? -5.828 5.598 8.992 1 98.5 58 ALA B C 1
ATOM 3248 O O . ALA B 1 58 ? -6.422 6.453 9.656 1 98.5 58 ALA B O 1
ATOM 3249 N N . ASP B 1 59 ? -4.57 5.531 8.914 1 97.69 59 ASP B N 1
ATOM 3250 C CA . ASP B 1 59 ? -3.697 6.621 9.336 1 97.69 59 ASP B CA 1
ATOM 3251 C C . ASP B 1 59 ? -3.311 7.508 8.156 1 97.69 59 ASP B C 1
ATOM 3253 O O . ASP B 1 59 ? -2.596 7.07 7.254 1 97.69 59 ASP B O 1
ATOM 3257 N N . LEU B 1 60 ? -3.715 8.734 8.172 1 97.75 60 LEU B N 1
ATOM 3258 C CA . LEU B 1 60 ? -3.447 9.688 7.098 1 97.75 60 LEU B CA 1
ATOM 3259 C C . LEU B 1 60 ? -2.182 10.484 7.379 1 97.75 60 LEU B C 1
ATOM 3261 O O . LEU B 1 60 ? -2.094 11.18 8.398 1 97.75 60 LEU B O 1
ATOM 3265 N N . GLY B 1 61 ? -1.256 10.438 6.441 1 95.69 61 GLY B N 1
ATOM 3266 C CA . GLY B 1 61 ? 0.028 11.086 6.656 1 95.69 61 GLY B CA 1
ATOM 3267 C C . GLY B 1 61 ? 0.928 10.328 7.613 1 95.69 61 GLY B C 1
ATOM 3268 O O . GLY B 1 61 ? 1.442 10.898 8.578 1 95.69 61 GLY B O 1
ATOM 3269 N N . CYS B 1 62 ? 1.154 9.07 7.266 1 93.25 62 CYS B N 1
ATOM 3270 C CA . CYS B 1 62 ? 1.823 8.18 8.203 1 93.25 62 CYS B CA 1
ATOM 3271 C C . CYS B 1 62 ? 3.33 8.414 8.203 1 93.25 62 CYS B C 1
ATOM 3273 O O . CYS B 1 62 ? 4.035 7.949 9.102 1 93.25 62 CYS B O 1
ATOM 3275 N N . SER B 1 63 ? 3.801 9.07 7.242 1 88.88 63 SER B N 1
ATOM 3276 C CA . SER B 1 63 ? 5.246 9.188 7.059 1 88.88 63 SER B CA 1
ATOM 3277 C C . SER B 1 63 ? 5.906 7.816 6.973 1 88.88 63 SER B C 1
ATOM 3279 O O . SER B 1 63 ? 5.289 6.848 6.52 1 88.88 63 SER B O 1
ATOM 3281 N N . CYS B 1 64 ? 7.219 7.613 7.086 1 81.62 64 CYS B N 1
ATOM 3282 C CA . CYS B 1 64 ? 7.836 6.305 6.914 1 81.62 64 CYS B CA 1
ATOM 3283 C C . CYS B 1 64 ? 8.781 5.988 8.07 1 81.62 64 CYS B C 1
ATOM 3285 O O . CYS B 1 64 ? 9.57 5.047 7.988 1 81.62 64 CYS B O 1
ATOM 3287 N N . GLY B 1 65 ? 8.695 6.609 9.102 1 78.06 65 GLY B N 1
ATOM 3288 C CA . GLY B 1 65 ? 9.602 6.387 10.219 1 78.06 65 GLY B CA 1
ATOM 3289 C C . GLY B 1 65 ? 9.078 5.379 11.219 1 78.06 65 GLY B C 1
ATOM 3290 O O . GLY B 1 65 ? 8.117 4.66 10.945 1 78.06 65 GLY B O 1
ATOM 3291 N N . PRO B 1 66 ? 9.773 5.234 12.305 1 75.56 66 PRO B N 1
ATOM 3292 C CA . PRO B 1 66 ? 9.422 4.262 13.344 1 75.56 66 PRO B CA 1
ATOM 3293 C C . PRO B 1 66 ? 8.031 4.484 13.914 1 75.56 66 PRO B C 1
ATOM 3295 O O . PRO B 1 66 ? 7.414 3.549 14.438 1 75.56 66 PRO B O 1
ATOM 3298 N N . ASN B 1 67 ? 7.551 5.652 13.734 1 82.12 67 ASN B N 1
ATOM 3299 C CA . ASN B 1 67 ? 6.262 5.992 14.328 1 82.12 67 ASN B CA 1
ATOM 3300 C C . ASN B 1 67 ? 5.125 5.855 13.328 1 82.12 67 ASN B C 1
ATOM 3302 O O . ASN B 1 67 ? 3.984 6.223 13.625 1 82.12 67 ASN B O 1
ATOM 3306 N N . ALA B 1 68 ? 5.445 5.285 12.258 1 86.94 68 ALA B N 1
ATOM 3307 C CA . ALA B 1 68 ? 4.473 5.23 11.172 1 86.94 68 ALA B CA 1
ATOM 3308 C C . ALA B 1 68 ? 3.236 4.434 11.586 1 86.94 68 ALA B C 1
ATOM 3310 O O . ALA B 1 68 ? 2.141 4.66 11.062 1 86.94 68 ALA B O 1
ATOM 3311 N N . VAL B 1 69 ? 3.451 3.547 12.57 1 92.19 69 VAL B N 1
ATOM 3312 C CA . VAL B 1 69 ? 2.322 2.684 12.906 1 92.19 69 VAL B CA 1
ATOM 3313 C C . VAL B 1 69 ? 1.839 2.986 14.32 1 92.19 69 VAL B C 1
ATOM 3315 O O . VAL B 1 69 ? 1.057 2.223 14.891 1 92.19 69 VAL B O 1
ATOM 3318 N N . ALA B 1 70 ? 2.244 4.035 14.906 1 92.19 70 ALA B N 1
ATOM 3319 C CA . ALA B 1 70 ? 1.946 4.34 16.297 1 92.19 70 ALA B CA 1
ATOM 3320 C C . ALA B 1 70 ? 0.446 4.52 16.516 1 92.19 70 ALA B C 1
ATOM 3322 O O . ALA B 1 70 ? -0.133 3.918 17.422 1 92.19 70 ALA B O 1
ATOM 3323 N N . LEU B 1 71 ? -0.171 5.316 15.727 1 95.19 71 LEU B N 1
ATOM 3324 C CA . LEU B 1 71 ? -1.585 5.625 15.906 1 95.19 71 LEU B CA 1
ATOM 3325 C C . LEU B 1 71 ? -2.445 4.383 15.695 1 95.19 71 LEU B C 1
ATOM 3327 O O . LEU B 1 71 ? -3.363 4.117 16.469 1 95.19 71 LEU B O 1
ATOM 3331 N N . VAL B 1 72 ? -2.152 3.629 14.68 1 95.06 72 VAL B N 1
ATOM 3332 C CA . VAL B 1 72 ? -2.955 2.447 14.391 1 95.06 72 VAL B CA 1
ATOM 3333 C C . VAL B 1 72 ? -2.725 1.388 15.469 1 95.06 72 VAL B C 1
ATOM 3335 O O . VAL B 1 72 ? -3.629 0.614 15.789 1 95.06 72 VAL B O 1
ATOM 3338 N N . SER B 1 73 ? -1.524 1.366 16 1 93.25 73 SER B N 1
ATOM 3339 C CA . SER B 1 73 ? -1.247 0.44 17.094 1 93.25 73 SER B CA 1
ATOM 3340 C C . SER B 1 73 ? -2.102 0.755 18.312 1 93.25 73 SER B C 1
ATOM 3342 O O . SER B 1 73 ? -2.604 -0.154 18.984 1 93.25 73 SER B O 1
ATOM 3344 N N . ILE B 1 74 ? -2.221 1.993 18.594 1 94.62 74 ILE B N 1
ATOM 3345 C CA . ILE B 1 74 ? -3.086 2.408 19.688 1 94.62 74 ILE B CA 1
ATOM 3346 C C . ILE B 1 74 ? -4.508 1.915 19.438 1 94.62 74 ILE B C 1
ATOM 3348 O O . ILE B 1 74 ? -5.141 1.346 20.328 1 94.62 74 ILE B O 1
ATOM 3352 N N . ALA B 1 75 ? -5.008 2.133 18.281 1 96.06 75 ALA B N 1
ATOM 3353 C CA . ALA B 1 75 ? -6.367 1.739 17.922 1 96.06 75 ALA B CA 1
ATOM 3354 C C . ALA B 1 75 ? -6.543 0.226 18.016 1 96.06 75 ALA B C 1
ATOM 3356 O O . ALA B 1 75 ? -7.562 -0.258 18.5 1 96.06 75 ALA B O 1
ATOM 3357 N N . LEU B 1 76 ? -5.578 -0.536 17.531 1 95.06 76 LEU B N 1
ATOM 3358 C CA . LEU B 1 76 ? -5.629 -1.994 17.547 1 95.06 76 LEU B CA 1
ATOM 3359 C C . LEU B 1 76 ? -5.656 -2.514 18.984 1 95.06 76 LEU B C 1
ATOM 3361 O O . LEU B 1 76 ? -6.441 -3.408 19.312 1 95.06 76 LEU B O 1
ATOM 3365 N N . GLU B 1 77 ? -4.793 -1.944 19.766 1 93.44 77 GLU B N 1
ATOM 3366 C CA . GLU B 1 77 ? -4.758 -2.348 21.172 1 93.44 77 GLU B CA 1
ATOM 3367 C C . GLU B 1 77 ? -6.082 -2.045 21.859 1 93.44 77 GLU B C 1
ATOM 3369 O O . GLU B 1 77 ? -6.582 -2.863 22.641 1 93.44 77 GLU B O 1
ATOM 3374 N N . ALA B 1 78 ? -6.582 -0.906 21.594 1 95.12 78 ALA B N 1
ATOM 3375 C CA . ALA B 1 78 ? -7.871 -0.532 22.172 1 95.12 78 ALA B CA 1
ATOM 3376 C C . ALA B 1 78 ? -8.977 -1.486 21.719 1 95.12 78 ALA B C 1
ATOM 3378 O O . ALA B 1 78 ? -9.836 -1.876 22.516 1 95.12 78 ALA B O 1
ATOM 3379 N N . THR B 1 79 ? -8.992 -1.841 20.484 1 94.44 79 THR B N 1
ATOM 3380 C CA . THR B 1 79 ? -9.969 -2.777 19.938 1 94.44 79 THR B CA 1
ATOM 3381 C C . THR B 1 79 ? -9.852 -4.137 20.625 1 94.44 79 THR B C 1
ATOM 3383 O O . THR B 1 79 ? -10.859 -4.703 21.062 1 94.44 79 THR B O 1
ATOM 3386 N N . HIS B 1 80 ? -8.656 -4.609 20.672 1 92.94 80 HIS B N 1
ATOM 3387 C CA . HIS B 1 80 ? -8.406 -5.895 21.312 1 92.94 80 HIS B CA 1
ATOM 3388 C C . HIS B 1 80 ? -8.898 -5.902 22.75 1 92.94 80 HIS B C 1
ATOM 3390 O O . HIS B 1 80 ? -9.602 -6.828 23.172 1 92.94 80 HIS B O 1
ATOM 3396 N N . SER B 1 81 ? -8.516 -4.859 23.453 1 93.38 81 SER B N 1
ATOM 3397 C CA . SER B 1 81 ? -8.891 -4.754 24.859 1 93.38 81 SER B CA 1
ATOM 3398 C C . SER B 1 81 ? -10.398 -4.695 25.031 1 93.38 81 SER B C 1
ATOM 3400 O O . SER B 1 81 ? -10.953 -5.305 25.953 1 93.38 81 SER B O 1
ATOM 3402 N N . HIS B 1 82 ? -11.023 -3.971 24.156 1 93.62 82 HIS B N 1
ATOM 3403 C CA . HIS B 1 82 ? -12.469 -3.811 24.219 1 93.62 82 HIS B CA 1
ATOM 3404 C C . HIS B 1 82 ? -13.18 -5.148 24.062 1 93.62 82 HIS B C 1
ATOM 3406 O O . HIS B 1 82 ? -14.055 -5.492 24.859 1 93.62 82 HIS B O 1
ATOM 3412 N N . PHE B 1 83 ? -12.82 -5.926 23.172 1 92.62 83 PHE B N 1
ATOM 3413 C CA . PHE B 1 83 ? -13.531 -7.168 22.875 1 92.62 83 PHE B CA 1
ATOM 3414 C C . PHE B 1 83 ? -13.109 -8.266 23.844 1 92.62 83 PHE B C 1
ATOM 3416 O O . PHE B 1 83 ? -13.891 -9.18 24.125 1 92.62 83 PHE B O 1
ATOM 3423 N N . LEU B 1 84 ? -11.906 -8.172 24.344 1 92.06 84 LEU B N 1
ATOM 3424 C CA . LEU B 1 84 ? -11.516 -9.062 25.422 1 92.06 84 LEU B CA 1
ATOM 3425 C C . LEU B 1 84 ? -12.383 -8.844 26.656 1 92.06 84 LEU B C 1
ATOM 3427 O O . LEU B 1 84 ? -12.828 -9.797 27.281 1 92.06 84 LEU B O 1
ATOM 3431 N N . TRP B 1 85 ? -12.562 -7.582 26.875 1 93.25 85 TRP B N 1
ATOM 3432 C CA . TRP B 1 85 ? -13.398 -7.215 28.016 1 93.25 85 TRP B CA 1
ATOM 3433 C C . TRP B 1 85 ? -14.828 -7.707 27.828 1 93.25 85 TRP B C 1
ATOM 3435 O O . TRP B 1 85 ? -15.461 -8.164 28.781 1 93.25 85 TRP B O 1
ATOM 3445 N N . LEU B 1 86 ? -15.328 -7.668 26.641 1 92 86 LEU B N 1
ATOM 3446 C CA . LEU B 1 86 ? -16.688 -8.102 26.328 1 92 86 LEU B CA 1
ATOM 3447 C C . LEU B 1 86 ? -16.766 -9.617 26.203 1 92 86 LEU B C 1
ATOM 3449 O O . LEU B 1 86 ? -17.844 -10.188 26.109 1 92 86 LEU B O 1
ATOM 3453 N N . ARG B 1 87 ? -15.641 -10.281 26.109 1 93.44 87 ARG B N 1
ATOM 3454 C CA . ARG B 1 87 ? -15.562 -11.719 25.875 1 93.44 87 ARG B CA 1
ATOM 3455 C C . ARG B 1 87 ? -16.234 -12.102 24.562 1 93.44 87 ARG B C 1
ATOM 3457 O O . ARG B 1 87 ? -17.031 -13.039 24.531 1 93.44 87 ARG B O 1
ATOM 3464 N N . GLN B 1 88 ? -16.047 -11.266 23.641 1 90.25 88 GLN B N 1
ATOM 3465 C CA . GLN B 1 88 ? -16.531 -11.492 22.281 1 90.25 88 GLN B CA 1
ATOM 3466 C C . GLN B 1 88 ? -15.375 -11.562 21.281 1 90.25 88 GLN B C 1
ATOM 3468 O O . GLN B 1 88 ? -14.297 -11.031 21.547 1 90.25 88 GLN B O 1
ATOM 3473 N N . PRO B 1 89 ? -15.609 -12.281 20.234 1 89.5 89 PRO B N 1
ATOM 3474 C CA . PRO B 1 89 ? -14.562 -12.305 19.203 1 89.5 89 PRO B CA 1
ATOM 3475 C C . PRO B 1 89 ? -14.32 -10.922 18.594 1 89.5 89 PRO B C 1
ATOM 3477 O O . PRO B 1 89 ? -15.273 -10.195 18.312 1 89.5 89 PRO B O 1
ATOM 3480 N N . PRO B 1 90 ? -13.117 -10.578 18.469 1 91.06 90 PRO B N 1
ATOM 3481 C CA . PRO B 1 90 ? -12.82 -9.289 17.828 1 91.06 90 PRO B CA 1
ATOM 3482 C C . PRO B 1 90 ? -13.164 -9.273 16.344 1 91.06 90 PRO B C 1
ATOM 3484 O O . PRO B 1 90 ? -13.266 -10.336 15.719 1 91.06 90 PRO B O 1
ATOM 3487 N N . PRO B 1 91 ? -13.383 -8.141 15.859 1 94.12 91 PRO B N 1
ATOM 3488 C CA . PRO B 1 91 ? -13.594 -8.031 14.414 1 94.12 91 PRO B CA 1
ATOM 3489 C C . PRO B 1 91 ? -12.32 -8.25 13.617 1 94.12 91 PRO B C 1
ATOM 3491 O O . PRO B 1 91 ? -11.219 -8.25 14.18 1 94.12 91 PRO B O 1
ATOM 3494 N N . GLU B 1 92 ? -12.508 -8.516 12.281 1 95.19 92 GLU B N 1
ATOM 3495 C CA . GLU B 1 92 ? -11.375 -8.359 11.367 1 95.19 92 GLU B CA 1
ATOM 3496 C C . GLU B 1 92 ? -11 -6.891 11.203 1 95.19 92 GLU B C 1
ATOM 3498 O O . GLU B 1 92 ? -11.867 -6.035 11.039 1 95.19 92 GLU B O 1
ATOM 3503 N N . VAL B 1 93 ? -9.781 -6.617 11.289 1 96.12 93 VAL B N 1
ATOM 3504 C CA . VAL B 1 93 ? -9.367 -5.219 11.227 1 96.12 93 VAL B CA 1
ATOM 3505 C C . VAL B 1 93 ? -8.445 -5.004 10.023 1 96.12 93 VAL B C 1
ATOM 3507 O O . VAL B 1 93 ? -7.52 -5.785 9.797 1 96.12 93 VAL B O 1
ATOM 3510 N N . SER B 1 94 ? -8.766 -4.062 9.234 1 96.94 94 SER B N 1
ATOM 3511 C CA . SER B 1 94 ? -7.875 -3.596 8.172 1 96.94 94 SER B CA 1
ATOM 3512 C C . SER B 1 94 ? -7.168 -2.305 8.578 1 96.94 94 SER B C 1
ATOM 3514 O O . SER B 1 94 ? -7.816 -1.331 8.961 1 96.94 94 SER B O 1
ATOM 3516 N N . VAL B 1 95 ? -5.906 -2.318 8.523 1 97.06 95 VAL B N 1
ATOM 3517 C CA . VAL B 1 95 ? -5.09 -1.145 8.82 1 97.06 95 VAL B CA 1
ATOM 3518 C C . VAL B 1 95 ? -4.504 -0.583 7.523 1 97.06 95 VAL B C 1
ATOM 3520 O O . VAL B 1 95 ? -3.807 -1.29 6.793 1 97.06 95 VAL B O 1
ATOM 3523 N N . LEU B 1 96 ? -4.77 0.668 7.277 1 98 96 LEU B N 1
ATOM 3524 C CA . LEU B 1 96 ? -4.305 1.327 6.062 1 98 96 LEU B CA 1
ATOM 3525 C C . LEU B 1 96 ? -3.436 2.535 6.398 1 98 96 LEU B C 1
ATOM 3527 O O . LEU B 1 96 ? -3.842 3.398 7.18 1 98 96 LEU B O 1
ATOM 3531 N N . LEU B 1 97 ? -2.27 2.586 5.836 1 97.75 97 LEU B N 1
ATOM 3532 C CA . LEU B 1 97 ? -1.392 3.74 6 1 97.75 97 LEU B CA 1
ATOM 3533 C C . LEU B 1 97 ? -1.358 4.582 4.727 1 97.75 97 LEU B C 1
ATOM 3535 O O . LEU B 1 97 ? -1.064 4.066 3.645 1 97.75 97 LEU B O 1
ATOM 3539 N N . ASN B 1 98 ? -1.638 5.801 4.871 1 97.88 98 ASN B N 1
ATOM 3540 C CA . ASN B 1 98 ? -1.671 6.723 3.742 1 97.88 98 ASN B CA 1
ATOM 3541 C C . ASN B 1 98 ? -0.559 7.766 3.836 1 97.88 98 ASN B C 1
ATOM 3543 O O . ASN B 1 98 ? -0.268 8.273 4.922 1 97.88 98 ASN B O 1
ATOM 3547 N N . ASP B 1 99 ? -0.003 8.039 2.742 1 96.38 99 ASP B N 1
ATOM 3548 C CA . ASP B 1 99 ? 0.881 9.195 2.594 1 96.38 99 ASP B CA 1
ATOM 3549 C C . ASP B 1 99 ? 1.027 9.586 1.126 1 96.38 99 ASP B C 1
ATOM 3551 O O . ASP B 1 99 ? 0.467 8.93 0.243 1 96.38 99 ASP B O 1
ATOM 3555 N N . LEU B 1 100 ? 1.708 10.641 0.937 1 94.06 100 LEU B N 1
ATOM 3556 C CA . LEU B 1 100 ? 1.984 11.086 -0.425 1 94.06 100 LEU B CA 1
ATOM 3557 C C . LEU B 1 100 ? 2.797 10.047 -1.185 1 94.06 100 LEU B C 1
ATOM 3559 O O . LEU B 1 100 ? 3.623 9.344 -0.595 1 94.06 100 LEU B O 1
ATOM 3563 N N . PRO B 1 101 ? 2.648 9.953 -2.549 1 93.44 101 PRO B N 1
ATOM 3564 C CA . PRO B 1 101 ? 3.285 8.898 -3.346 1 93.44 101 PRO B CA 1
ATOM 3565 C C . PRO B 1 101 ? 4.809 8.953 -3.277 1 93.44 101 PRO B C 1
ATOM 3567 O O . PRO B 1 101 ? 5.477 7.945 -3.533 1 93.44 101 PRO B O 1
ATOM 3570 N N . TYR B 1 102 ? 5.41 10.039 -2.953 1 89.56 102 TYR B N 1
ATOM 3571 C CA . TYR B 1 102 ? 6.863 10.156 -2.967 1 89.56 102 TYR B CA 1
ATOM 3572 C C . TYR B 1 102 ? 7.457 9.703 -1.64 1 89.56 102 TYR B C 1
ATOM 3574 O O . TYR B 1 102 ? 8.68 9.688 -1.473 1 89.56 102 TYR B O 1
ATOM 3582 N N . ASN B 1 103 ? 6.598 9.406 -0.676 1 91.25 103 ASN B N 1
ATOM 3583 C CA . ASN B 1 103 ? 7.086 8.797 0.557 1 91.25 103 ASN B CA 1
ATOM 3584 C C . ASN B 1 103 ? 7.824 7.488 0.283 1 91.25 103 ASN B C 1
ATOM 3586 O O . ASN B 1 103 ? 7.727 6.93 -0.811 1 91.25 103 ASN B O 1
ATOM 3590 N N . ASP B 1 104 ? 8.594 7.051 1.22 1 93.62 104 ASP B N 1
ATOM 3591 C CA . ASP B 1 104 ? 9.266 5.762 1.109 1 93.62 104 ASP B CA 1
ATOM 3592 C C . ASP B 1 104 ? 8.328 4.617 1.496 1 93.62 104 ASP B C 1
ATOM 3594 O O . ASP B 1 104 ? 8.312 4.18 2.646 1 93.62 104 ASP B O 1
ATOM 3598 N N . PHE B 1 105 ? 7.719 4.059 0.613 1 96.12 105 PHE B N 1
ATOM 3599 C CA . PHE B 1 105 ? 6.723 3.029 0.885 1 96.12 105 PHE B CA 1
ATOM 3600 C C . PHE B 1 105 ? 7.391 1.689 1.168 1 96.12 105 PHE B C 1
ATOM 3602 O O . PHE B 1 105 ? 6.762 0.777 1.707 1 96.12 105 PHE B O 1
ATOM 3609 N N . ASN B 1 106 ? 8.641 1.5 0.775 1 94.81 106 ASN B N 1
ATOM 3610 C CA . ASN B 1 106 ? 9.359 0.322 1.243 1 94.81 106 ASN B CA 1
ATOM 3611 C C . ASN B 1 106 ? 9.477 0.303 2.766 1 94.81 106 ASN B C 1
ATOM 3613 O O . ASN B 1 106 ? 9.266 -0.735 3.395 1 94.81 106 ASN B O 1
ATOM 3617 N N . ALA B 1 107 ? 9.766 1.456 3.289 1 93.81 107 ALA B N 1
ATOM 3618 C CA . ALA B 1 107 ? 9.852 1.578 4.742 1 93.81 107 ALA B CA 1
ATOM 3619 C C . ALA B 1 107 ? 8.484 1.411 5.395 1 93.81 107 ALA B C 1
ATOM 3621 O O . ALA B 1 107 ? 8.367 0.774 6.441 1 93.81 107 ALA B O 1
ATOM 3622 N N . VAL B 1 108 ? 7.508 2.01 4.789 1 95.62 108 VAL B N 1
ATOM 3623 C CA . VAL B 1 108 ? 6.148 1.902 5.301 1 95.62 108 VAL B CA 1
ATOM 3624 C C . VAL B 1 108 ? 5.734 0.433 5.371 1 95.62 108 VAL B C 1
ATOM 3626 O O . VAL B 1 108 ? 5.191 -0.019 6.379 1 95.62 108 VAL B O 1
ATOM 3629 N N . VAL B 1 109 ? 5.984 -0.315 4.359 1 95.5 109 VAL B N 1
ATOM 3630 C CA . VAL B 1 109 ? 5.605 -1.722 4.273 1 95.5 109 VAL B CA 1
ATOM 3631 C C . VAL B 1 109 ? 6.324 -2.52 5.359 1 95.5 109 VAL B C 1
ATOM 3633 O O . VAL B 1 109 ? 5.73 -3.408 5.977 1 95.5 109 VAL B O 1
ATOM 3636 N N . LYS B 1 110 ? 7.535 -2.203 5.566 1 92.31 110 LYS B N 1
ATOM 3637 C CA . LYS B 1 110 ? 8.266 -2.865 6.641 1 92.31 110 LYS B CA 1
ATOM 3638 C C . LYS B 1 110 ? 7.559 -2.682 7.98 1 92.31 110 LYS B C 1
ATOM 3640 O O . LYS B 1 110 ? 7.469 -3.619 8.773 1 92.31 110 LYS B O 1
ATOM 3645 N N . SER B 1 111 ? 7.09 -1.511 8.156 1 91.44 111 SER B N 1
ATOM 3646 C CA . SER B 1 111 ? 6.359 -1.223 9.391 1 91.44 111 SER B CA 1
ATOM 3647 C C . SER B 1 111 ? 5.055 -2.012 9.453 1 91.44 111 SER B C 1
ATOM 3649 O O . SER B 1 111 ? 4.645 -2.453 10.531 1 91.44 111 SER B O 1
ATOM 3651 N N . LEU B 1 112 ? 4.441 -2.199 8.383 1 93.31 112 LEU B N 1
ATOM 3652 C CA . LEU B 1 112 ? 3.166 -2.906 8.32 1 93.31 112 LEU B CA 1
ATOM 3653 C C . LEU B 1 112 ? 3.35 -4.387 8.633 1 93.31 112 LEU B C 1
ATOM 3655 O O . LEU B 1 112 ? 2.457 -5.016 9.211 1 93.31 112 LEU B O 1
ATOM 3659 N N . VAL B 1 113 ? 4.426 -4.906 8.219 1 89.38 113 VAL B N 1
ATOM 3660 C CA . VAL B 1 113 ? 4.699 -6.316 8.484 1 89.38 113 VAL B CA 1
ATOM 3661 C C . VAL B 1 113 ? 4.691 -6.574 9.984 1 89.38 113 VAL B C 1
ATOM 3663 O O . VAL B 1 113 ? 4.16 -7.586 10.445 1 89.38 113 VAL B O 1
ATOM 3666 N N . ALA B 1 114 ? 5.156 -5.648 10.688 1 84 114 ALA B N 1
ATOM 3667 C CA . ALA B 1 114 ? 5.211 -5.777 12.141 1 84 114 ALA B CA 1
ATOM 3668 C C . ALA B 1 114 ? 3.811 -5.742 12.75 1 84 114 ALA B C 1
ATOM 3670 O O . ALA B 1 114 ? 3.523 -6.457 13.711 1 84 114 ALA B O 1
ATOM 3671 N N . VAL B 1 115 ? 2.986 -4.984 12.211 1 89.12 115 VAL B N 1
ATOM 3672 C CA . VAL B 1 115 ? 1.62 -4.824 12.695 1 89.12 115 VAL B CA 1
ATOM 3673 C C . VAL B 1 115 ? 0.834 -6.113 12.469 1 89.12 115 VAL B C 1
ATOM 3675 O O . VAL B 1 115 ? 0.016 -6.504 13.305 1 89.12 115 VAL B O 1
ATOM 3678 N N . ARG B 1 116 ? 1.065 -6.746 11.406 1 87.56 116 ARG B N 1
ATOM 3679 C CA . ARG B 1 116 ? 0.329 -7.945 11.016 1 87.56 116 ARG B CA 1
ATOM 3680 C C . ARG B 1 116 ? 0.638 -9.109 11.953 1 87.56 116 ARG B C 1
ATOM 3682 O O . ARG B 1 116 ? -0.138 -10.062 12.047 1 87.56 116 ARG B O 1
ATOM 3689 N N . GLN B 1 117 ? 1.657 -8.969 12.672 1 81.56 117 GLN B N 1
ATOM 3690 C CA . GLN B 1 117 ? 2.102 -10.078 13.508 1 81.56 117 GLN B CA 1
ATOM 3691 C C . GLN B 1 117 ? 1.443 -10.031 14.883 1 81.56 117 GLN B C 1
ATOM 3693 O O . GLN B 1 117 ? 1.684 -10.898 15.727 1 81.56 117 GLN B O 1
ATOM 3698 N N . ILE B 1 118 ? 0.659 -9.047 15.164 1 71.81 118 ILE B N 1
ATOM 3699 C CA . ILE B 1 118 ? 0.025 -8.852 16.469 1 71.81 118 ILE B CA 1
ATOM 3700 C C . ILE B 1 118 ? -0.967 -9.984 16.734 1 71.81 118 ILE B C 1
ATOM 3702 O O . ILE B 1 118 ? -1.19 -10.359 17.891 1 71.81 118 ILE B O 1
ATOM 3706 N N . GLY B 1 119 ? -1.204 -10.969 15.852 1 70.06 119 GLY B N 1
ATOM 3707 C CA . GLY B 1 119 ? -2.045 -12.133 16.062 1 70.06 119 GLY B CA 1
ATOM 3708 C C . GLY B 1 119 ? -3.523 -11.797 16.141 1 70.06 119 GLY B C 1
ATOM 3709 O O . GLY B 1 119 ? -4.211 -11.758 15.117 1 70.06 119 GLY B O 1
ATOM 3710 N N . GLU B 1 120 ? -4.219 -11.508 17.406 1 76.81 120 GLU B N 1
ATOM 3711 C CA . GLU B 1 120 ? -5.613 -11.125 17.625 1 76.81 120 GLU B CA 1
ATOM 3712 C C . GLU B 1 120 ? -5.742 -9.625 17.859 1 76.81 120 GLU B C 1
ATOM 3714 O O . GLU B 1 120 ? -4.992 -9.047 18.656 1 76.81 120 GLU B O 1
ATOM 3719 N N . PRO B 1 121 ? -6.609 -9.117 17.156 1 86.38 121 PRO B N 1
ATOM 3720 C CA . PRO B 1 121 ? -7.5 -9.555 16.078 1 86.38 121 PRO B CA 1
ATOM 3721 C C . PRO B 1 121 ? -6.75 -9.852 14.773 1 86.38 121 PRO B C 1
ATOM 3723 O O . PRO B 1 121 ? -5.555 -9.57 14.672 1 86.38 121 PRO B O 1
ATOM 3726 N N . LEU B 1 122 ? -7.547 -10.461 13.867 1 90.44 122 LEU B N 1
ATOM 3727 C CA . LEU B 1 122 ? -6.996 -10.602 12.523 1 90.44 122 LEU B CA 1
ATOM 3728 C C . LEU B 1 122 ? -6.762 -9.234 11.883 1 90.44 122 LEU B C 1
ATOM 3730 O O . LEU B 1 122 ? -7.691 -8.43 11.773 1 90.44 122 LEU B O 1
ATOM 3734 N N . VAL B 1 123 ? -5.586 -9.055 11.547 1 94.12 123 VAL B N 1
ATOM 3735 C CA . VAL B 1 123 ? -5.227 -7.758 10.984 1 94.12 123 VAL B CA 1
ATOM 3736 C C . VAL B 1 123 ? -4.711 -7.941 9.562 1 94.12 123 VAL B C 1
ATOM 3738 O O . VAL B 1 123 ? -3.797 -8.734 9.32 1 94.12 123 VAL B O 1
ATOM 3741 N N . VAL B 1 124 ? -5.367 -7.293 8.672 1 96 124 VAL B N 1
ATOM 3742 C CA . VAL B 1 124 ? -4.828 -7.152 7.324 1 96 124 VAL B CA 1
ATOM 3743 C C . VAL B 1 124 ? -4.348 -5.719 7.105 1 96 124 VAL B C 1
ATOM 3745 O O . VAL B 1 124 ? -4.816 -4.793 7.77 1 96 124 VAL B O 1
ATOM 3748 N N . THR B 1 125 ? -3.387 -5.602 6.238 1 96 125 THR B N 1
ATOM 3749 C CA . THR B 1 125 ? -2.744 -4.293 6.152 1 96 125 THR B CA 1
ATOM 3750 C C . THR B 1 125 ? -2.615 -3.85 4.699 1 96 125 THR B C 1
ATOM 3752 O O . THR B 1 125 ? -2.646 -4.676 3.787 1 96 125 THR B O 1
ATOM 3755 N N . GLY B 1 126 ? -2.506 -2.555 4.535 1 97.19 126 GLY B N 1
ATOM 3756 C CA . GLY B 1 126 ? -2.295 -1.971 3.221 1 97.19 126 GLY B CA 1
ATOM 3757 C C . GLY B 1 126 ? -1.743 -0.559 3.275 1 97.19 126 GLY B C 1
ATOM 3758 O O . GLY B 1 126 ? -1.744 0.073 4.332 1 97.19 126 GLY B O 1
ATOM 3759 N N . ALA B 1 127 ? -1.2 -0.15 2.182 1 97.56 127 ALA B N 1
ATOM 3760 C CA . ALA B 1 127 ? -0.717 1.216 1.996 1 97.56 127 ALA B CA 1
ATOM 3761 C C . ALA B 1 127 ? -1.522 1.94 0.92 1 97.56 127 ALA B C 1
ATOM 3763 O O . ALA B 1 127 ? -1.872 1.351 -0.105 1 97.56 127 ALA B O 1
ATOM 3764 N N . VAL B 1 128 ? -1.814 3.189 1.173 1 97.88 128 VAL B N 1
ATOM 3765 C CA . VAL B 1 128 ? -2.643 3.984 0.273 1 97.88 128 VAL B CA 1
ATOM 3766 C C . VAL B 1 128 ? -1.9 5.258 -0.124 1 97.88 128 VAL B C 1
ATOM 3768 O O . VAL B 1 128 ? -1.899 6.242 0.621 1 97.88 128 VAL B O 1
ATOM 3771 N N . PRO B 1 129 ? -1.272 5.266 -1.289 1 96.88 129 PRO B N 1
ATOM 3772 C CA . PRO B 1 129 ? -0.622 6.496 -1.743 1 96.88 129 PRO B CA 1
ATOM 3773 C C . PRO B 1 129 ? -1.617 7.539 -2.244 1 96.88 129 PRO B C 1
ATOM 3775 O O . PRO B 1 129 ? -2.551 7.207 -2.977 1 96.88 129 PRO B O 1
ATOM 3778 N N . GLY B 1 130 ? -1.454 8.734 -1.808 1 95.44 130 GLY B N 1
ATOM 3779 C CA . GLY B 1 130 ? -2.303 9.82 -2.279 1 95.44 130 GLY B CA 1
ATOM 3780 C C . GLY B 1 130 ? -2.305 11.016 -1.354 1 95.44 130 GLY B C 1
ATOM 3781 O O . GLY B 1 130 ? -1.814 10.938 -0.225 1 95.44 130 GLY B O 1
ATOM 3782 N N . SER B 1 131 ? -2.91 12.062 -1.823 1 93.62 131 SER B N 1
ATOM 3783 C CA . SER B 1 131 ? -2.98 13.305 -1.062 1 93.62 131 SER B CA 1
ATOM 3784 C C . SER B 1 131 ? -4.281 13.398 -0.273 1 93.62 131 SER B C 1
ATOM 3786 O O . SER B 1 131 ? -5.297 12.82 -0.667 1 93.62 131 SER B O 1
ATOM 3788 N N . PHE B 1 132 ? -4.301 14.242 0.763 1 91.75 132 PHE B N 1
ATOM 3789 C CA . PHE B 1 132 ? -5.48 14.523 1.578 1 91.75 132 PHE B CA 1
ATOM 3790 C C . PHE B 1 132 ? -6.551 15.227 0.759 1 91.75 132 PHE B C 1
ATOM 3792 O O . PHE B 1 132 ? -7.73 15.203 1.115 1 91.75 132 PHE B O 1
ATOM 3799 N N . ASN B 1 133 ? -6.102 15.766 -0.248 1 93 133 ASN B N 1
ATOM 3800 C CA . ASN B 1 133 ? -6.988 16.641 -1.016 1 93 133 ASN B CA 1
ATOM 3801 C C . ASN B 1 133 ? -7.672 15.875 -2.15 1 93 133 ASN B C 1
ATOM 3803 O O . ASN B 1 133 ? -8.266 16.484 -3.041 1 93 133 ASN B O 1
ATOM 3807 N N . GLU B 1 134 ? -7.555 14.602 -2.141 1 93.5 134 GLU B N 1
ATOM 3808 C CA . GLU B 1 134 ? -8.219 13.75 -3.129 1 93.5 134 GLU B CA 1
ATOM 3809 C C . GLU B 1 134 ? -8.922 12.578 -2.463 1 93.5 134 GLU B C 1
ATOM 3811 O O . GLU B 1 134 ? -8.734 12.32 -1.271 1 93.5 134 GLU B O 1
ATOM 3816 N N . ARG B 1 135 ? -9.758 11.93 -3.334 1 95.56 135 ARG B N 1
ATOM 3817 C CA . ARG B 1 135 ? -10.367 10.688 -2.867 1 95.56 135 ARG B CA 1
ATOM 3818 C C . ARG B 1 135 ? -9.32 9.609 -2.635 1 95.56 135 ARG B C 1
ATOM 3820 O O . ARG B 1 135 ? -8.469 9.367 -3.496 1 95.56 135 ARG B O 1
ATOM 3827 N N . LEU B 1 136 ? -9.367 9.016 -1.433 1 97.38 136 LEU B N 1
ATOM 3828 C CA . LEU B 1 136 ? -8.375 8.008 -1.077 1 97.38 136 LEU B CA 1
ATOM 3829 C C . LEU B 1 136 ? -9.031 6.645 -0.882 1 97.38 136 LEU B C 1
ATOM 3831 O O . LEU B 1 136 ? -8.383 5.609 -1.059 1 97.38 136 LEU B O 1
ATOM 3835 N N . PHE B 1 137 ? -10.273 6.629 -0.511 1 97.75 137 PHE B N 1
ATOM 3836 C CA . PHE B 1 137 ? -10.992 5.406 -0.171 1 97.75 137 PHE B CA 1
ATOM 3837 C C . PHE B 1 137 ? -12.367 5.383 -0.836 1 97.75 137 PHE B C 1
ATOM 3839 O O . PHE B 1 137 ? -12.844 6.414 -1.312 1 97.75 137 PHE B O 1
ATOM 3846 N N . LEU B 1 138 ? -12.938 4.203 -0.911 1 97 138 LEU B N 1
ATOM 3847 C CA . LEU B 1 138 ? -14.32 4.07 -1.368 1 97 138 LEU B CA 1
ATOM 3848 C C . LEU B 1 138 ? -15.281 4.738 -0.392 1 97 138 LEU B C 1
ATOM 3850 O O . LEU B 1 138 ? -14.953 4.934 0.779 1 97 138 LEU B O 1
ATOM 3854 N N . SER B 1 139 ? -16.406 5.094 -0.91 1 96.88 139 SER B N 1
ATOM 3855 C CA . SER B 1 139 ? -17.422 5.707 -0.049 1 96.88 139 SER B CA 1
ATOM 3856 C C . SER B 1 139 ? -17.812 4.773 1.088 1 96.88 139 SER B C 1
ATOM 3858 O O . SER B 1 139 ? -17.953 3.566 0.886 1 96.88 139 SER B O 1
ATOM 3860 N N . ALA B 1 140 ? -17.906 5.348 2.309 1 95.56 140 ALA B N 1
ATOM 3861 C CA . ALA B 1 140 ? -18.422 4.656 3.486 1 95.56 140 ALA B CA 1
ATOM 3862 C C . ALA B 1 140 ? -17.672 3.352 3.732 1 95.56 140 ALA B C 1
ATOM 3864 O O . ALA B 1 140 ? -18.281 2.305 3.951 1 95.56 140 ALA B O 1
ATOM 3865 N N . SER B 1 141 ? -16.375 3.441 3.682 1 96.19 141 SER B N 1
ATOM 3866 C CA . SER B 1 141 ? -15.586 2.213 3.77 1 96.19 141 SER B CA 1
ATOM 3867 C C . SER B 1 141 ? -14.641 2.246 4.965 1 96.19 141 SER B C 1
ATOM 3869 O O . SER B 1 141 ? -14.094 1.213 5.363 1 96.19 141 SER B O 1
ATOM 3871 N N . VAL B 1 142 ? -14.438 3.402 5.555 1 97.69 142 VAL B N 1
ATOM 3872 C CA . VAL B 1 142 ? -13.492 3.535 6.656 1 97.69 142 VAL B CA 1
ATOM 3873 C C . VAL B 1 142 ? -14.242 3.797 7.957 1 97.69 142 VAL B C 1
ATOM 3875 O O . VAL B 1 142 ? -15.219 4.555 7.977 1 97.69 142 VAL B O 1
ATOM 3878 N N . HIS B 1 143 ? -13.789 3.219 9.031 1 97.75 143 HIS B N 1
ATOM 3879 C CA . HIS B 1 143 ? -14.453 3.363 10.328 1 97.75 143 HIS B CA 1
ATOM 3880 C C . HIS B 1 143 ? -13.773 4.438 11.172 1 97.75 143 HIS B C 1
ATOM 3882 O O . HIS B 1 143 ? -14.445 5.164 11.914 1 97.75 143 HIS B O 1
ATOM 3888 N N . LEU B 1 144 ? -12.461 4.5 11.078 1 98.38 144 LEU B N 1
ATOM 3889 C CA . LEU B 1 144 ? -11.695 5.441 11.883 1 98.38 144 LEU B CA 1
ATOM 3890 C C . LEU B 1 144 ? -10.547 6.039 11.078 1 98.38 144 LEU B C 1
ATOM 3892 O O . LEU B 1 144 ? -9.734 5.309 10.508 1 98.38 144 LEU B O 1
ATOM 3896 N N . PHE B 1 145 ? -10.5 7.32 11.016 1 98.62 145 PHE B N 1
ATOM 3897 C CA . PHE B 1 145 ? -9.336 8.031 10.516 1 98.62 145 PHE B CA 1
ATOM 3898 C C . PHE B 1 145 ? -8.5 8.578 11.672 1 98.62 145 PHE B C 1
ATOM 3900 O O . PHE B 1 145 ? -9.039 9.109 12.641 1 98.62 145 PHE B O 1
ATOM 3907 N N . CYS B 1 146 ? -7.258 8.43 11.547 1 98.12 146 CYS B N 1
ATOM 3908 C CA . CYS B 1 146 ? -6.289 9.109 12.398 1 98.12 146 CYS B CA 1
ATOM 3909 C C . CYS B 1 146 ? -5.293 9.906 11.562 1 98.12 146 CYS B C 1
ATOM 3911 O O . CYS B 1 146 ? -4.988 9.531 10.43 1 98.12 146 CYS B O 1
ATOM 3913 N N . SER B 1 147 ? -4.84 10.969 12.094 1 97 147 SER B N 1
ATOM 3914 C CA . SER B 1 147 ? -3.793 11.766 11.461 1 97 147 SER B CA 1
ATOM 3915 C C . SER B 1 147 ? -3.045 12.617 12.484 1 97 147 SER B C 1
ATOM 3917 O O . SER B 1 147 ? -3.66 13.25 13.344 1 97 147 SER B O 1
ATOM 3919 N N . SER B 1 148 ? -1.79 12.562 12.383 1 94.31 148 SER B N 1
ATOM 3920 C CA . SER B 1 148 ? -0.991 13.336 13.328 1 94.31 148 SER B CA 1
ATOM 3921 C C . SER B 1 148 ? -0.049 14.289 12.602 1 94.31 148 SER B C 1
ATOM 3923 O O . SER B 1 148 ? 0.784 13.859 11.805 1 94.31 148 SER B O 1
ATOM 3925 N N . ASN B 1 149 ? -0.228 15.555 12.883 1 88.81 149 ASN B N 1
ATOM 3926 C CA . ASN B 1 149 ? 0.72 16.609 12.523 1 88.81 149 ASN B CA 1
ATOM 3927 C C . ASN B 1 149 ? 0.973 16.641 11.016 1 88.81 149 ASN B C 1
ATOM 3929 O O . ASN B 1 149 ? 2.123 16.688 10.578 1 88.81 149 ASN B O 1
ATOM 3933 N N . SER B 1 150 ? -0.039 16.516 10.289 1 91.19 150 SER B N 1
ATOM 3934 C CA . SER B 1 150 ? 0.109 16.547 8.836 1 91.19 150 SER B CA 1
ATOM 3935 C C . SER B 1 150 ? -0.88 17.516 8.203 1 91.19 150 SER B C 1
ATOM 3937 O O . SER B 1 150 ? -0.633 18.031 7.109 1 91.19 150 SER B O 1
ATOM 3939 N N . LEU B 1 151 ? -1.886 17.859 8.844 1 94.69 151 LEU B N 1
ATOM 3940 C CA . LEU B 1 151 ? -3.006 18.562 8.219 1 94.69 151 LEU B CA 1
ATOM 3941 C C . LEU B 1 151 ? -2.746 20.062 8.172 1 94.69 151 LEU B C 1
ATOM 3943 O O . LEU B 1 151 ? -3.488 20.797 7.523 1 94.69 151 LEU B O 1
ATOM 3947 N N . TYR B 1 152 ? -1.718 20.516 8.828 1 94 152 TYR B N 1
ATOM 3948 C CA . TYR B 1 152 ? -1.4 21.938 8.758 1 94 152 TYR B CA 1
ATOM 3949 C C . TYR B 1 152 ? -0.667 22.266 7.461 1 94 152 TYR B C 1
ATOM 3951 O O . TYR B 1 152 ? -0.524 23.438 7.102 1 94 152 TYR B O 1
ATOM 3959 N N . TRP B 1 153 ? -0.218 21.266 6.766 1 93.94 153 TRP B N 1
ATOM 3960 C CA . TRP B 1 153 ? 0.329 21.484 5.43 1 93.94 153 TRP B CA 1
ATOM 3961 C C . TRP B 1 153 ? -0.773 21.844 4.441 1 93.94 153 TRP B C 1
ATOM 3963 O O . TRP B 1 153 ? -1.793 21.156 4.359 1 93.94 153 TRP B O 1
ATOM 3973 N N . LEU B 1 154 ? -0.493 22.828 3.713 1 95.81 154 LEU B N 1
ATOM 3974 C CA . LEU B 1 154 ? -1.465 23.281 2.725 1 95.81 154 LEU B CA 1
ATOM 3975 C C . LEU B 1 154 ? -1.236 22.594 1.382 1 95.81 154 LEU B C 1
ATOM 3977 O O . LEU B 1 154 ? -0.129 22.141 1.096 1 95.81 154 LEU B O 1
ATOM 3981 N N . SER B 1 155 ? -2.311 22.516 0.552 1 94.44 155 SER B N 1
ATOM 3982 C CA . SER B 1 155 ? -2.207 21.922 -0.78 1 94.44 155 SER B CA 1
ATOM 3983 C C . SER B 1 155 ? -1.3 22.75 -1.682 1 94.44 155 SER B C 1
ATOM 3985 O O . SER B 1 155 ? -0.702 22.234 -2.623 1 94.44 155 SER B O 1
ATOM 3987 N N . LYS B 1 156 ? -1.265 24 -1.41 1 93.69 156 LYS B N 1
ATOM 3988 C CA . LYS B 1 156 ? -0.436 24.953 -2.156 1 93.69 156 LYS B CA 1
ATOM 3989 C C . LYS B 1 156 ? -0.246 26.25 -1.38 1 93.69 156 LYS B C 1
ATOM 3991 O O . LYS B 1 156 ? -0.984 26.516 -0.432 1 93.69 156 LYS B O 1
ATOM 3996 N N . ALA B 1 157 ? 0.765 26.969 -1.823 1 93.75 157 ALA B N 1
ATOM 3997 C CA . ALA B 1 157 ? 0.927 28.328 -1.283 1 93.75 157 ALA B CA 1
ATOM 3998 C C . ALA B 1 157 ? -0.25 29.219 -1.669 1 93.75 157 ALA B C 1
ATOM 4000 O O . ALA B 1 157 ? -0.86 29.016 -2.725 1 93.75 157 ALA B O 1
ATOM 4001 N N . PRO B 1 158 ? -0.555 30.125 -0.801 1 95.62 158 PRO B N 1
ATOM 4002 C CA . PRO B 1 158 ? -1.66 31.031 -1.148 1 95.62 158 PRO B CA 1
ATOM 4003 C C . PRO B 1 158 ? -1.47 31.703 -2.506 1 95.62 158 PRO B C 1
ATOM 4005 O O . PRO B 1 158 ? -0.518 32.469 -2.693 1 95.62 158 PRO B O 1
ATOM 4008 N N . GLU B 1 159 ? -2.363 31.422 -3.336 1 94.06 159 GLU B N 1
ATOM 4009 C CA . GLU B 1 159 ? -2.27 31.875 -4.719 1 94.06 159 GLU B CA 1
ATOM 4010 C C . GLU B 1 159 ? -2.277 33.406 -4.797 1 94.06 159 GLU B C 1
ATOM 4012 O O . GLU B 1 159 ? -1.586 34 -5.633 1 94.06 159 GLU B O 1
ATOM 4017 N N . ASP B 1 160 ? -3.041 34 -3.992 1 93.62 160 ASP B N 1
ATOM 4018 C CA . ASP B 1 160 ? -3.162 35.469 -4.008 1 93.62 160 ASP B CA 1
ATOM 4019 C C . ASP B 1 160 ? -1.809 36.125 -3.764 1 93.62 160 ASP B C 1
ATOM 4021 O O . ASP B 1 160 ? -1.482 37.125 -4.398 1 93.62 160 ASP B O 1
ATOM 4025 N N . LEU B 1 161 ? -1.079 35.625 -2.826 1 95.81 161 LEU B N 1
ATOM 4026 C CA . LEU B 1 161 ? 0.246 36.156 -2.555 1 95.81 161 LEU B CA 1
ATOM 4027 C C . LEU B 1 161 ? 1.171 35.969 -3.75 1 95.81 161 LEU B C 1
ATOM 4029 O O . LEU B 1 161 ? 1.902 36.875 -4.137 1 95.81 161 LEU B O 1
ATOM 4033 N N . ARG B 1 162 ? 1.131 34.812 -4.285 1 93.69 162 ARG B N 1
ATOM 4034 C CA . ARG B 1 162 ? 2.014 34.438 -5.387 1 93.69 162 ARG B CA 1
ATOM 4035 C C . ARG B 1 162 ? 1.719 35.281 -6.629 1 93.69 162 ARG B C 1
ATOM 4037 O O . ARG B 1 162 ? 2.629 35.875 -7.219 1 93.69 162 ARG B O 1
ATOM 4044 N N . ILE B 1 163 ? 0.524 35.344 -7.008 1 94.06 163 ILE B N 1
ATOM 4045 C CA . ILE B 1 163 ? 0.114 36.031 -8.227 1 94.06 163 ILE B CA 1
ATOM 4046 C C . ILE B 1 163 ? 0.433 37.5 -8.102 1 94.06 163 ILE B C 1
ATOM 4048 O O . ILE B 1 163 ? 0.892 38.125 -9.062 1 94.06 163 ILE B O 1
ATOM 4052 N N . ASN B 1 164 ? 0.221 38.094 -6.965 1 94.94 164 ASN B N 1
ATOM 4053 C CA . ASN B 1 164 ? 0.449 39.531 -6.75 1 94.94 164 ASN B CA 1
ATOM 4054 C C . ASN B 1 164 ? 1.881 39.781 -6.301 1 94.94 164 ASN B C 1
ATOM 4056 O O . ASN B 1 164 ? 2.236 40.938 -6.012 1 94.94 164 ASN B O 1
ATOM 4060 N N . GLN B 1 165 ? 2.627 38.781 -6.141 1 94.31 165 GLN B N 1
ATOM 4061 C CA . GLN B 1 165 ? 4.039 38.844 -5.777 1 94.31 165 GLN B CA 1
ATOM 4062 C C . GLN B 1 165 ? 4.219 39.562 -4.445 1 94.31 165 GLN B C 1
ATOM 4064 O O . GLN B 1 165 ? 5.055 40.469 -4.328 1 94.31 165 GLN B O 1
ATOM 4069 N N . ILE B 1 166 ? 3.354 39.344 -3.529 1 95.88 166 ILE B N 1
ATOM 4070 C CA . ILE B 1 166 ? 3.475 39.844 -2.172 1 95.88 166 ILE B CA 1
ATOM 4071 C C . ILE B 1 166 ? 4.363 38.938 -1.342 1 95.88 166 ILE B C 1
ATOM 4073 O O . ILE B 1 166 ? 4.004 37.781 -1.085 1 95.88 166 ILE B O 1
ATOM 4077 N N . PRO B 1 167 ? 5.508 39.438 -0.915 1 95.62 167 PRO B N 1
ATOM 4078 C CA . PRO B 1 167 ? 6.387 38.562 -0.128 1 95.62 167 PRO B CA 1
ATOM 4079 C C . PRO B 1 167 ? 5.758 38.125 1.19 1 95.62 167 PRO B C 1
ATOM 4081 O O . PRO B 1 167 ? 5.105 38.938 1.865 1 95.62 167 PRO B O 1
ATOM 4084 N N . ALA B 1 168 ? 5.922 36.875 1.541 1 94.06 168 ALA B N 1
ATOM 4085 C CA . ALA B 1 168 ? 5.406 36.375 2.805 1 94.06 168 ALA B CA 1
ATOM 4086 C C . ALA B 1 168 ? 6.215 36.875 3.986 1 94.06 168 ALA B C 1
ATOM 4088 O O . ALA B 1 168 ? 5.688 37.031 5.09 1 94.06 168 ALA B O 1
ATOM 4089 N N . TYR B 1 169 ? 7.465 37.125 3.742 1 92.69 169 TYR B N 1
ATOM 4090 C CA . TYR B 1 169 ? 8.383 37.625 4.75 1 92.69 169 TYR B CA 1
ATOM 4091 C C . TYR B 1 169 ? 9.242 38.75 4.184 1 92.69 169 TYR B C 1
ATOM 4093 O O . TYR B 1 169 ? 9.633 38.719 3.014 1 92.69 169 TYR B O 1
ATOM 4101 N N . ASP B 1 170 ? 9.469 39.719 5.055 1 91.25 170 ASP B N 1
ATOM 4102 C CA . ASP B 1 170 ? 10.352 40.812 4.688 1 91.25 170 ASP B CA 1
ATOM 4103 C C . ASP B 1 170 ? 11.445 41.031 5.734 1 91.25 170 ASP B C 1
ATOM 4105 O O . ASP B 1 170 ? 11.188 40.938 6.938 1 91.25 170 ASP B O 1
ATOM 4109 N N . ILE B 1 171 ? 12.594 41.344 5.285 1 91.12 171 ILE B N 1
ATOM 4110 C CA . ILE B 1 171 ? 13.711 41.562 6.199 1 91.12 171 ILE B CA 1
ATOM 4111 C C . ILE B 1 171 ? 13.484 42.844 6.988 1 91.12 171 ILE B C 1
ATOM 4113 O O . ILE B 1 171 ? 13.914 42.969 8.141 1 91.12 171 ILE B O 1
ATOM 4117 N N . ASP B 1 172 ? 12.805 43.719 6.297 1 91.38 172 ASP B N 1
ATOM 4118 C CA . ASP B 1 172 ? 12.453 44.969 6.965 1 91.38 172 ASP B CA 1
ATOM 4119 C C . ASP B 1 172 ? 11.312 44.781 7.957 1 91.38 172 ASP B C 1
ATOM 4121 O O . ASP B 1 172 ? 10.219 44.375 7.566 1 91.38 172 ASP B O 1
ATOM 4125 N N . GLU B 1 173 ? 11.516 45.062 9.203 1 90.25 173 GLU B N 1
ATOM 4126 C CA . GLU B 1 173 ? 10.562 44.781 10.281 1 90.25 173 GLU B CA 1
ATOM 4127 C C . GLU B 1 173 ? 9.266 45.562 10.07 1 90.25 173 GLU B C 1
ATOM 4129 O O . GLU B 1 173 ? 8.18 45.031 10.32 1 90.25 173 GLU B O 1
ATOM 4134 N N . ASN B 1 174 ? 9.398 46.812 9.695 1 93 174 ASN B N 1
ATOM 4135 C CA . ASN B 1 174 ? 8.211 47.656 9.477 1 93 174 ASN B CA 1
ATOM 4136 C C . ASN B 1 174 ? 7.359 47.125 8.336 1 93 174 ASN B C 1
ATOM 4138 O O . ASN B 1 174 ? 6.133 47.031 8.453 1 93 174 ASN B O 1
ATOM 4142 N N . ALA B 1 175 ? 8.016 46.781 7.277 1 92.81 175 ALA B N 1
ATOM 4143 C CA . ALA B 1 175 ? 7.305 46.219 6.137 1 92.81 175 ALA B CA 1
ATOM 4144 C C . ALA B 1 175 ? 6.629 44.906 6.516 1 92.81 175 ALA B C 1
ATOM 4146 O O . ALA B 1 175 ? 5.504 44.625 6.098 1 92.81 175 ALA B O 1
ATOM 4147 N N . ARG B 1 176 ? 7.328 44.156 7.266 1 91.81 176 ARG B N 1
ATOM 4148 C CA . ARG B 1 176 ? 6.812 42.844 7.707 1 91.81 176 ARG B CA 1
ATOM 4149 C C . ARG B 1 176 ? 5.562 43.031 8.562 1 91.81 176 ARG B C 1
ATOM 4151 O O . ARG B 1 176 ? 4.57 42.312 8.383 1 91.81 176 ARG B O 1
ATOM 4158 N N . ARG B 1 177 ? 5.586 43.875 9.516 1 91.06 177 ARG B N 1
ATOM 4159 C CA . ARG B 1 177 ? 4.469 44.156 10.422 1 91.06 177 ARG B CA 1
ATOM 4160 C C . ARG B 1 177 ? 3.246 44.625 9.648 1 91.06 177 ARG B C 1
ATOM 4162 O O . ARG B 1 177 ? 2.119 44.219 9.945 1 91.06 177 ARG B O 1
ATOM 4169 N N . GLU B 1 178 ? 3.492 45.5 8.742 1 93.25 178 GLU B N 1
ATOM 4170 C CA . GLU B 1 178 ? 2.406 46.062 7.945 1 93.25 178 GLU B CA 1
ATOM 4171 C C . GLU B 1 178 ? 1.748 44.969 7.078 1 93.25 178 GLU B C 1
ATOM 4173 O O . GLU B 1 178 ? 0.535 45 6.863 1 93.25 178 GLU B O 1
ATOM 4178 N N . ARG B 1 179 ? 2.492 44.031 6.625 1 94.06 179 ARG B N 1
ATOM 4179 C CA . ARG B 1 179 ? 2.008 43.031 5.68 1 94.06 179 ARG B CA 1
ATOM 4180 C C . ARG B 1 179 ? 1.448 41.812 6.402 1 94.06 179 ARG B C 1
ATOM 4182 O O . ARG B 1 179 ? 0.761 41 5.801 1 94.06 179 ARG B O 1
ATOM 4189 N N . LEU B 1 180 ? 1.734 41.688 7.637 1 94 180 LEU B N 1
ATOM 4190 C CA . LEU B 1 180 ? 1.45 40.469 8.406 1 94 180 LEU B CA 1
ATOM 4191 C C . LEU B 1 180 ? -0.029 40.125 8.32 1 94 180 LEU B C 1
ATOM 4193 O O . LEU B 1 180 ? -0.375 38.938 8.078 1 94 180 LEU B O 1
ATOM 4197 N N . PRO B 1 181 ? -0.961 41.062 8.492 1 93.62 181 PRO B N 1
ATOM 4198 C CA . PRO B 1 181 ? -2.377 40.719 8.422 1 93.62 181 PRO B CA 1
ATOM 4199 C C . PRO B 1 181 ? -2.771 40.125 7.062 1 93.62 181 PRO B C 1
ATOM 4201 O O . PRO B 1 181 ? -3.549 39.188 6.988 1 93.62 181 PRO B O 1
ATOM 4204 N N . VAL B 1 182 ? -2.229 40.688 6.059 1 95.25 182 VAL B N 1
ATOM 4205 C CA . VAL B 1 182 ? -2.545 40.25 4.703 1 95.25 182 VAL B CA 1
ATOM 4206 C C . VAL B 1 182 ? -1.979 38.844 4.473 1 95.25 182 VAL B C 1
ATOM 4208 O O . VAL B 1 182 ? -2.66 38 3.922 1 95.25 182 VAL B O 1
ATOM 4211 N N . VAL B 1 183 ? -0.781 38.656 4.836 1 96 183 VAL B N 1
ATOM 4212 C CA . VAL B 1 183 ? -0.1 37.406 4.645 1 96 183 VAL B CA 1
ATOM 4213 C C . VAL B 1 183 ? -0.79 36.312 5.473 1 96 183 VAL B C 1
ATOM 4215 O O . VAL B 1 183 ? -1.155 35.25 4.949 1 96 183 VAL B O 1
ATOM 4218 N N . ALA B 1 184 ? -0.971 36.594 6.766 1 94.81 184 ALA B N 1
ATOM 4219 C CA . ALA B 1 184 ? -1.626 35.656 7.656 1 94.81 184 ALA B CA 1
ATOM 4220 C C . ALA B 1 184 ? -3.027 35.312 7.16 1 94.81 184 ALA B C 1
ATOM 4222 O O . ALA B 1 184 ? -3.451 34.156 7.223 1 94.81 184 ALA B O 1
ATOM 4223 N N . GLY B 1 185 ? -3.732 36.281 6.723 1 95.56 185 GLY B N 1
ATOM 4224 C CA . GLY B 1 185 ? -5.07 36.094 6.191 1 95.56 185 GLY B CA 1
ATOM 4225 C C . GLY B 1 185 ? -5.094 35.188 4.965 1 95.56 185 GLY B C 1
ATOM 4226 O O . GLY B 1 185 ? -5.992 34.344 4.812 1 95.56 185 GLY B O 1
ATOM 4227 N N . ALA B 1 186 ? -4.176 35.344 4.051 1 97.06 186 ALA B N 1
ATOM 4228 C CA . ALA B 1 186 ? -4.09 34.531 2.838 1 97.06 186 ALA B CA 1
ATOM 4229 C C . ALA B 1 186 ? -3.84 33.062 3.174 1 97.06 186 ALA B C 1
ATOM 4231 O O . ALA B 1 186 ? -4.453 32.156 2.586 1 97.06 186 ALA B O 1
ATOM 4232 N N . TYR B 1 187 ? -2.939 32.844 4.105 1 96.94 187 TYR B N 1
ATOM 4233 C CA . TYR B 1 187 ? -2.658 31.469 4.543 1 96.94 187 TYR B CA 1
ATOM 4234 C C . TYR B 1 187 ? -3.881 30.844 5.207 1 96.94 187 TYR B C 1
ATOM 4236 O O . TYR B 1 187 ? -4.207 29.688 4.961 1 96.94 187 TYR B O 1
ATOM 4244 N N . ALA B 1 188 ? -4.535 31.641 6.023 1 96.75 188 ALA B N 1
ATOM 4245 C CA . ALA B 1 188 ? -5.738 31.156 6.699 1 96.75 188 ALA B CA 1
ATOM 4246 C C . ALA B 1 188 ? -6.82 30.781 5.695 1 96.75 188 ALA B C 1
ATOM 4248 O O . ALA B 1 188 ? -7.512 29.781 5.863 1 96.75 188 ALA B O 1
ATOM 4249 N N . GLN B 1 189 ? -6.949 31.594 4.707 1 97.56 189 GLN B N 1
ATOM 4250 C CA . GLN B 1 189 ? -7.953 31.344 3.68 1 97.56 189 GLN B CA 1
ATOM 4251 C C . GLN B 1 189 ? -7.648 30.062 2.92 1 97.56 189 GLN B C 1
ATOM 4253 O O . GLN B 1 189 ? -8.555 29.266 2.648 1 97.56 189 GLN B O 1
ATOM 4258 N N . GLN B 1 190 ? -6.453 29.891 2.557 1 97.38 190 GLN B N 1
ATOM 4259 C CA . GLN B 1 190 ? -6.062 28.656 1.871 1 97.38 190 GLN B CA 1
ATOM 4260 C C . GLN B 1 190 ? -6.285 27.438 2.758 1 97.38 190 GLN B C 1
ATOM 4262 O O . GLN B 1 190 ? -6.742 26.391 2.285 1 97.38 190 GLN B O 1
ATOM 4267 N N . PHE B 1 191 ? -5.973 27.609 4.02 1 97.5 191 PHE B N 1
ATOM 4268 C CA . PHE B 1 191 ? -6.211 26.531 4.965 1 97.5 191 PHE B CA 1
ATOM 4269 C C . PHE B 1 191 ? -7.695 26.188 5.035 1 97.5 191 PHE B C 1
ATOM 4271 O O . PHE B 1 191 ? -8.07 25.016 5.023 1 97.5 191 PHE B O 1
ATOM 4278 N N . ARG B 1 192 ? -8.469 27.156 5.176 1 98.12 192 ARG B N 1
ATOM 4279 C CA . ARG B 1 192 ? -9.914 26.953 5.234 1 98.12 192 ARG B CA 1
ATOM 4280 C C . ARG B 1 192 ? -10.406 26.172 4.023 1 98.12 192 ARG B C 1
ATOM 4282 O O . ARG B 1 192 ? -11.203 25.234 4.16 1 98.12 192 ARG B O 1
ATOM 4289 N N . LYS B 1 193 ? -9.922 26.531 2.881 1 97.75 193 LYS B N 1
ATOM 4290 C CA . LYS B 1 193 ? -10.297 25.828 1.657 1 97.75 193 LYS B CA 1
ATOM 4291 C C . LYS B 1 193 ? -9.859 24.375 1.707 1 97.75 193 LYS B C 1
ATOM 4293 O O . LYS B 1 193 ? -10.648 23.469 1.427 1 97.75 193 LYS B O 1
ATOM 4298 N N . ASP B 1 194 ? -8.641 24.141 2.039 1 97.75 194 ASP B N 1
ATOM 4299 C CA . ASP B 1 194 ? -8.062 22.797 2.066 1 97.75 194 ASP B CA 1
ATOM 4300 C C . ASP B 1 194 ? -8.75 21.922 3.111 1 97.75 194 ASP B C 1
ATOM 4302 O O . ASP B 1 194 ? -9.102 20.781 2.832 1 97.75 194 ASP B O 1
ATOM 4306 N N . PHE B 1 195 ? -8.891 22.453 4.324 1 98.25 195 PHE B N 1
ATOM 4307 C CA . PHE B 1 195 ? -9.453 21.672 5.418 1 98.25 195 PHE B CA 1
ATOM 4308 C C . PHE B 1 195 ? -10.93 21.391 5.18 1 98.25 195 PHE B C 1
ATOM 4310 O O . PHE B 1 195 ? -11.43 20.312 5.543 1 98.25 195 PHE B O 1
ATOM 4317 N N . THR B 1 196 ? -11.625 22.312 4.59 1 98.56 196 THR B N 1
ATOM 4318 C CA . THR B 1 196 ? -13.016 22.062 4.203 1 98.56 196 THR B CA 1
ATOM 4319 C C . THR B 1 196 ? -13.109 20.906 3.215 1 98.56 196 THR B C 1
ATOM 4321 O O . THR B 1 196 ? -13.922 20 3.389 1 98.56 196 THR B O 1
ATOM 4324 N N . LEU B 1 197 ? -12.289 20.953 2.215 1 98.5 197 LEU B N 1
ATOM 4325 C CA . LEU B 1 197 ? -12.266 19.875 1.241 1 98.5 197 LEU B CA 1
ATOM 4326 C C . LEU B 1 197 ? -11.914 18.547 1.912 1 98.5 197 LEU B C 1
ATOM 4328 O O . LEU B 1 197 ? -12.539 17.516 1.631 1 98.5 197 LEU B O 1
ATOM 4332 N N . PHE B 1 198 ? -10.961 18.656 2.756 1 98.5 198 PHE B N 1
ATOM 4333 C CA . PHE B 1 198 ? -10.539 17.469 3.508 1 98.5 198 PHE B CA 1
ATOM 4334 C C . PHE B 1 198 ? -11.719 16.859 4.254 1 98.5 198 PHE B C 1
ATOM 4336 O O . PHE B 1 198 ? -11.93 15.648 4.195 1 98.5 198 PHE B O 1
ATOM 4343 N N . LEU B 1 199 ? -12.43 17.625 4.949 1 98.62 199 LEU B N 1
ATOM 4344 C CA . LEU B 1 199 ? -13.594 17.172 5.699 1 98.62 199 LEU B CA 1
ATOM 4345 C C . LEU B 1 199 ? -14.633 16.547 4.77 1 98.62 199 LEU B C 1
ATOM 4347 O O . LEU B 1 199 ? -15.188 15.484 5.066 1 98.62 199 LEU B O 1
ATOM 4351 N N . GLN B 1 200 ? -14.875 17.172 3.68 1 98.62 200 GLN B N 1
ATOM 4352 C CA . GLN B 1 200 ? -15.859 16.672 2.719 1 98.62 200 GLN B CA 1
ATOM 4353 C C . GLN B 1 200 ? -15.469 15.297 2.195 1 98.62 200 GLN B C 1
ATOM 4355 O O . GLN B 1 200 ? -16.312 14.398 2.111 1 98.62 200 GLN B O 1
ATOM 4360 N N . LEU B 1 201 ? -14.273 15.156 1.834 1 98.56 201 LEU B N 1
ATOM 4361 C CA . LEU B 1 201 ? -13.789 13.898 1.28 1 98.56 201 LEU B CA 1
ATOM 4362 C C . LEU B 1 201 ? -13.828 12.789 2.328 1 98.56 201 LEU B C 1
ATOM 4364 O O . LEU B 1 201 ? -14.266 11.672 2.043 1 98.56 201 LEU B O 1
ATOM 4368 N N . ARG B 1 202 ? -13.359 13.078 3.545 1 98.69 202 ARG B N 1
ATOM 4369 C CA . ARG B 1 202 ? -13.359 12.094 4.617 1 98.69 202 ARG B CA 1
ATOM 4370 C C . ARG B 1 202 ? -14.781 11.727 5.023 1 98.69 202 ARG B C 1
ATOM 4372 O O . ARG B 1 202 ? -15.062 10.578 5.363 1 98.69 202 ARG B O 1
ATOM 4379 N N . ALA B 1 203 ? -15.633 12.703 4.973 1 98.62 203 ALA B N 1
ATOM 4380 C CA . ALA B 1 203 ? -17.031 12.414 5.277 1 98.62 203 ALA B CA 1
ATOM 4381 C C . ALA B 1 203 ? -17.609 11.391 4.297 1 98.62 203 ALA B C 1
ATOM 4383 O O . ALA B 1 203 ? -18.359 10.508 4.688 1 98.62 203 ALA B O 1
ATOM 4384 N N . LYS B 1 204 ? -17.281 11.539 3.076 1 97.81 204 LYS B N 1
ATOM 4385 C CA . LYS B 1 204 ? -17.734 10.602 2.053 1 97.81 204 LYS B CA 1
ATOM 4386 C C . LYS B 1 204 ? -17.141 9.211 2.281 1 97.81 204 LYS B C 1
ATOM 4388 O O . LYS B 1 204 ? -17.797 8.203 2.012 1 97.81 204 LYS B O 1
ATOM 4393 N N . GLU B 1 205 ? -15.984 9.117 2.77 1 98.25 205 GLU B N 1
ATOM 4394 C CA . GLU B 1 205 ? -15.234 7.867 2.879 1 98.25 205 GLU B CA 1
ATOM 4395 C C . GLU B 1 205 ? -15.547 7.145 4.188 1 98.25 205 GLU B C 1
ATOM 4397 O O . GLU B 1 205 ? -15.414 5.926 4.273 1 98.25 205 GLU B O 1
ATOM 4402 N N . LEU B 1 206 ? -15.953 7.926 5.188 1 97.62 206 LEU B N 1
ATOM 4403 C CA . LEU B 1 206 ? -16.281 7.344 6.484 1 97.62 206 LEU B CA 1
ATOM 4404 C C . LEU B 1 206 ? -17.656 6.672 6.453 1 97.62 206 LEU B C 1
ATOM 4406 O O . LEU B 1 206 ? -18.578 7.176 5.816 1 97.62 206 LEU B O 1
ATOM 4410 N N . VAL B 1 207 ? -17.797 5.574 7.145 1 95.88 207 VAL B N 1
ATOM 4411 C CA . VAL B 1 207 ? -19.109 4.98 7.383 1 95.88 207 VAL B CA 1
ATOM 4412 C C . VAL B 1 207 ? -19.953 5.922 8.227 1 95.88 207 VAL B C 1
ATOM 4414 O O . VAL B 1 207 ? -19.422 6.816 8.891 1 95.88 207 VAL B O 1
ATOM 4417 N N . PRO B 1 208 ? -21.266 5.738 8.188 1 94.5 208 PRO B N 1
ATOM 4418 C CA . PRO B 1 208 ? -22.078 6.531 9.109 1 94.5 208 PRO B CA 1
ATOM 4419 C C . PRO B 1 208 ? -21.641 6.375 10.57 1 94.5 208 PRO B C 1
ATOM 4421 O O . PRO B 1 208 ? -21.359 5.262 11.016 1 94.5 208 PRO B O 1
ATOM 4424 N N . GLU B 1 209 ? -21.453 7.492 11.242 1 94.88 209 GLU B N 1
ATOM 4425 C CA . GLU B 1 209 ? -21.047 7.562 12.641 1 94.88 209 GLU B CA 1
ATOM 4426 C C . GLU B 1 209 ? -19.594 7.176 12.812 1 94.88 209 GLU B C 1
ATOM 4428 O O . GLU B 1 209 ? -19.141 6.867 13.922 1 94.88 209 GLU B O 1
ATOM 4433 N N . GLY B 1 210 ? -18.922 7.047 11.656 1 96.94 210 GLY B N 1
ATOM 4434 C CA . GLY B 1 210 ? -17.484 6.852 11.734 1 96.94 210 GLY B CA 1
ATOM 4435 C C . GLY B 1 210 ? -16.766 7.945 12.516 1 96.94 210 GLY B C 1
ATOM 4436 O O . GLY B 1 210 ? -17.375 8.977 12.836 1 96.94 210 GLY B O 1
ATOM 4437 N N . ARG B 1 211 ? -15.523 7.707 12.844 1 98 211 ARG B N 1
ATOM 4438 C CA . ARG B 1 211 ? -14.789 8.609 13.727 1 98 211 ARG B CA 1
ATOM 4439 C C . ARG B 1 211 ? -13.5 9.094 13.07 1 98 211 ARG B C 1
ATOM 4441 O O . ARG B 1 211 ? -12.938 8.406 12.211 1 98 211 ARG B O 1
ATOM 4448 N N . MET B 1 212 ? -13.078 10.195 13.5 1 98.56 212 MET B N 1
ATOM 4449 C CA . MET B 1 212 ? -11.797 10.75 13.062 1 98.56 212 MET B CA 1
ATOM 4450 C C . MET B 1 212 ? -11.094 11.469 14.211 1 98.56 212 MET B C 1
ATOM 4452 O O . MET B 1 212 ? -11.703 12.297 14.891 1 98.56 212 MET B O 1
ATOM 4456 N N . VAL B 1 213 ? -9.891 11.141 14.453 1 98.56 213 VAL B N 1
ATOM 4457 C CA . VAL B 1 213 ? -9.055 11.805 15.445 1 98.56 213 VAL B CA 1
ATOM 4458 C C . VAL B 1 213 ? -7.824 12.398 14.766 1 98.56 213 VAL B C 1
ATOM 4460 O O . VAL B 1 213 ? -6.996 11.664 14.219 1 98.56 213 VAL B O 1
ATOM 4463 N N . VAL B 1 214 ? -7.695 13.703 14.836 1 97.81 214 VAL B N 1
ATOM 4464 C CA . VAL B 1 214 ? -6.594 14.344 14.117 1 97.81 214 VAL B CA 1
ATOM 4465 C C . VAL B 1 214 ? -5.879 15.328 15.039 1 97.81 214 VAL B C 1
ATOM 4467 O O . VAL B 1 214 ? -6.48 15.852 15.977 1 97.81 214 VAL B O 1
ATOM 4470 N N . SER B 1 215 ? -4.621 15.492 14.781 1 96.12 215 SER B N 1
ATOM 4471 C CA . SER B 1 215 ? -3.818 16.5 15.461 1 96.12 215 SER B CA 1
ATOM 4472 C C . SER B 1 215 ? -3.061 17.375 14.461 1 96.12 215 SER B C 1
ATOM 4474 O O . SER B 1 215 ? -2.631 16.891 13.414 1 96.12 215 SER B O 1
ATOM 4476 N N . LEU B 1 216 ? -2.926 18.578 14.742 1 94 216 LEU B N 1
ATOM 4477 C CA . LEU B 1 216 ? -2.143 19.484 13.906 1 94 216 LEU B CA 1
ATOM 4478 C C . LEU B 1 216 ? -1.563 20.625 14.727 1 94 216 LEU B C 1
ATOM 4480 O O . LEU B 1 216 ? -2.096 20.953 15.789 1 94 216 LEU B O 1
ATOM 4484 N N . GLN B 1 217 ? -0.499 21.141 14.227 1 92.5 217 GLN B N 1
ATOM 4485 C CA . GLN B 1 217 ? 0.085 22.328 14.836 1 92.5 217 GLN B CA 1
ATOM 4486 C C . GLN B 1 217 ? -0.813 23.547 14.641 1 92.5 217 GLN B C 1
ATOM 4488 O O . GLN B 1 217 ? -1.402 23.719 13.57 1 92.5 217 GLN B O 1
ATOM 4493 N N . GLY B 1 218 ? -0.938 24.281 15.688 1 93.81 218 GLY B N 1
ATOM 4494 C CA . GLY B 1 218 ? -1.785 25.453 15.641 1 93.81 218 GLY B CA 1
ATOM 4495 C C . GLY B 1 218 ? -1.235 26.625 16.438 1 93.81 218 GLY B C 1
ATOM 4496 O O . GLY B 1 218 ? -0.04 26.656 16.734 1 93.81 218 GLY B O 1
ATOM 4497 N N . ARG B 1 219 ? -2.098 27.578 16.641 1 93.25 219 ARG B N 1
ATOM 4498 C CA . ARG B 1 219 ? -1.746 28.75 17.422 1 93.25 219 ARG B CA 1
ATOM 4499 C C . ARG B 1 219 ? -2.811 29.047 18.469 1 93.25 219 ARG B C 1
ATOM 4501 O O . ARG B 1 219 ? -3.939 28.562 18.375 1 93.25 219 ARG B O 1
ATOM 4508 N N . ARG B 1 220 ? -2.404 29.828 19.344 1 88.69 220 ARG B N 1
ATOM 4509 C CA . ARG B 1 220 ? -3.334 30.219 20.391 1 88.69 220 ARG B CA 1
ATOM 4510 C C . ARG B 1 220 ? -4.348 31.234 19.875 1 88.69 220 ARG B C 1
ATOM 4512 O O . ARG B 1 220 ? -3.982 32.188 19.188 1 88.69 220 ARG B O 1
ATOM 4519 N N . SER B 1 221 ? -5.586 31.031 20.281 1 84.44 221 SER B N 1
ATOM 4520 C CA . SER B 1 221 ? -6.648 31.922 19.828 1 84.44 221 SER B CA 1
ATOM 4521 C C . SER B 1 221 ? -6.648 33.219 20.594 1 84.44 221 SER B C 1
ATOM 4523 O O . SER B 1 221 ? -7.102 34.25 20.094 1 84.44 221 SER B O 1
ATOM 4525 N N . ASP B 1 222 ? -6.188 33.219 21.75 1 82.56 222 ASP B N 1
ATOM 4526 C CA . ASP B 1 222 ? -6.301 34.375 22.625 1 82.56 222 ASP B CA 1
ATOM 4527 C C . ASP B 1 222 ? -5.09 35.312 22.484 1 82.56 222 ASP B C 1
ATOM 4529 O O . ASP B 1 222 ? -4.949 36.281 23.234 1 82.56 222 ASP B O 1
ATOM 4533 N N . GLU B 1 223 ? -4.242 34.938 21.547 1 81.75 223 GLU B N 1
ATOM 4534 C CA . GLU B 1 223 ? -3.062 35.781 21.281 1 81.75 223 GLU B CA 1
ATOM 4535 C C . GLU B 1 223 ? -3.078 36.344 19.875 1 81.75 223 GLU B C 1
ATOM 4537 O O . GLU B 1 223 ? -3.6 35.688 18.953 1 81.75 223 GLU B O 1
ATOM 4542 N N . PRO B 1 224 ? -2.578 37.531 19.812 1 81.25 224 PRO B N 1
ATOM 4543 C CA . PRO B 1 224 ? -2.479 38.062 18.469 1 81.25 224 PRO B CA 1
ATOM 4544 C C . PRO B 1 224 ? -1.537 37.281 17.562 1 81.25 224 PRO B C 1
ATOM 4546 O O . PRO B 1 224 ? -0.614 36.625 18.062 1 81.25 224 PRO B O 1
ATOM 4549 N N . VAL B 1 225 ? -1.854 37.344 16.328 1 86.44 225 VAL B N 1
ATOM 4550 C CA . VAL B 1 225 ? -0.99 36.688 15.352 1 86.44 225 VAL B CA 1
ATOM 4551 C C . VAL B 1 225 ? 0.315 37.469 15.219 1 86.44 225 VAL B C 1
ATOM 4553 O O . VAL B 1 225 ? 0.299 38.688 14.992 1 86.44 225 VAL B O 1
ATOM 4556 N N . THR B 1 226 ? 1.37 36.812 15.477 1 82.56 226 THR B N 1
ATOM 4557 C CA . THR B 1 226 ? 2.707 37.375 15.289 1 82.56 226 THR B CA 1
ATOM 4558 C C . THR B 1 226 ? 3.527 36.5 14.352 1 82.56 226 THR B C 1
ATOM 4560 O O . THR B 1 226 ? 3.088 35.406 13.969 1 82.56 226 THR B O 1
ATOM 4563 N N . GLU B 1 227 ? 4.609 36.969 13.992 1 79.56 227 GLU B N 1
ATOM 4564 C CA . GLU B 1 227 ? 5.5 36.156 13.148 1 79.56 227 GLU B CA 1
ATOM 4565 C C . GLU B 1 227 ? 5.871 34.844 13.82 1 79.56 227 GLU B C 1
ATOM 4567 O O . GLU B 1 227 ? 5.977 33.812 13.164 1 79.56 227 GLU B O 1
ATOM 4572 N N . SER B 1 228 ? 6.02 34.906 15.094 1 78.69 228 SER B N 1
ATOM 4573 C CA . SER B 1 228 ? 6.441 33.75 15.852 1 78.69 228 SER B CA 1
ATOM 4574 C C . SER B 1 228 ? 5.305 32.75 15.984 1 78.69 228 SER B C 1
ATOM 4576 O O . SER B 1 228 ? 5.543 31.562 16.266 1 78.69 228 SER B O 1
ATOM 4578 N N . SER B 1 229 ? 4.145 33.281 15.805 1 84.56 229 SER B N 1
ATOM 4579 C CA . SER B 1 229 ? 3.006 32.375 15.922 1 84.56 229 SER B CA 1
ATOM 4580 C C . SER B 1 229 ? 2.787 31.594 14.633 1 84.56 229 SER B C 1
ATOM 4582 O O . SER B 1 229 ? 2.062 30.594 14.625 1 84.56 229 SER B O 1
ATOM 4584 N N . LEU B 1 230 ? 3.4 32.094 13.586 1 87.56 230 LEU B N 1
ATOM 4585 C CA . LEU B 1 230 ? 3.291 31.406 12.312 1 87.56 230 LEU B CA 1
ATOM 4586 C C . LEU B 1 230 ? 4.242 30.219 12.266 1 87.56 230 LEU B C 1
ATOM 4588 O O . LEU B 1 230 ? 5.418 30.344 12.617 1 87.56 230 LEU B O 1
ATOM 4592 N N . ILE B 1 231 ? 3.77 29.094 11.844 1 86.19 231 ILE B N 1
ATOM 4593 C CA . ILE B 1 231 ? 4.531 27.844 11.852 1 86.19 231 ILE B CA 1
ATOM 4594 C C . ILE B 1 231 ? 5.824 28.016 11.062 1 86.19 231 ILE B C 1
ATOM 4596 O O . ILE B 1 231 ? 6.875 27.516 11.461 1 86.19 231 ILE B O 1
ATOM 4600 N N . TRP B 1 232 ? 5.746 28.703 9.945 1 89.38 232 TRP B N 1
ATOM 4601 C CA . TRP B 1 232 ? 6.914 28.891 9.086 1 89.38 232 TRP B CA 1
ATOM 4602 C C . TRP B 1 232 ? 7.703 30.125 9.508 1 89.38 232 TRP B C 1
ATOM 4604 O O . TRP B 1 232 ? 8.734 30.453 8.906 1 89.38 232 TRP B O 1
ATOM 4614 N N . GLY B 1 233 ? 7.293 30.844 10.523 1 89.25 233 GLY B N 1
ATOM 4615 C CA . GLY B 1 233 ? 7.867 32.125 10.914 1 89.25 233 GLY B CA 1
ATOM 4616 C C . GLY B 1 233 ? 9.336 32.031 11.281 1 89.25 233 GLY B C 1
ATOM 4617 O O . GLY B 1 233 ? 10.156 32.812 10.82 1 89.25 233 GLY B O 1
ATOM 4618 N N . THR B 1 234 ? 9.617 31.031 12.102 1 89.19 234 THR B N 1
ATOM 4619 C CA . THR B 1 234 ? 10.992 30.875 12.539 1 89.19 234 THR B CA 1
ATOM 4620 C C . THR B 1 234 ? 11.914 30.594 11.359 1 89.19 234 THR B C 1
ATOM 4622 O O . THR B 1 234 ? 13.016 31.141 11.266 1 89.19 234 THR B O 1
ATOM 4625 N N . ALA B 1 235 ? 11.492 29.734 10.531 1 93.12 235 ALA B N 1
ATOM 4626 C CA . ALA B 1 235 ? 12.281 29.422 9.336 1 93.12 235 ALA B CA 1
ATOM 4627 C C . ALA B 1 235 ? 12.484 30.672 8.484 1 93.12 235 ALA B C 1
ATOM 4629 O O . ALA B 1 235 ? 13.586 30.906 7.965 1 93.12 235 ALA B O 1
ATOM 4630 N N . ALA B 1 236 ? 11.461 31.438 8.344 1 93.31 236 ALA B N 1
ATOM 4631 C CA . ALA B 1 236 ? 11.547 32.688 7.555 1 93.31 236 ALA B CA 1
ATOM 4632 C C . ALA B 1 236 ? 12.539 33.656 8.18 1 93.31 236 ALA B C 1
ATOM 4634 O O . ALA B 1 236 ? 13.281 34.344 7.465 1 93.31 236 ALA B O 1
ATOM 4635 N N . GLN B 1 237 ? 12.531 33.75 9.445 1 93.25 237 GLN B N 1
ATOM 4636 C CA . GLN B 1 237 ? 13.469 34.625 10.148 1 93.25 237 GLN B CA 1
ATOM 4637 C C . GLN B 1 237 ? 14.906 34.188 9.883 1 93.25 237 GLN B C 1
ATOM 4639 O O . GLN B 1 237 ? 15.773 35.062 9.648 1 93.25 237 GLN B O 1
ATOM 4644 N N . ILE B 1 238 ? 15.102 32.906 9.984 1 95.06 238 ILE B N 1
ATOM 4645 C CA . ILE B 1 238 ? 16.438 32.375 9.727 1 95.06 238 ILE B CA 1
ATOM 4646 C C . ILE B 1 238 ? 16.859 32.719 8.297 1 95.06 238 ILE B C 1
ATOM 4648 O O . ILE B 1 238 ? 17.953 33.219 8.07 1 95.06 238 ILE B O 1
ATOM 4652 N N . LEU B 1 239 ? 16.016 32.469 7.363 1 95.69 239 LEU B N 1
ATOM 4653 C CA . LEU B 1 239 ? 16.297 32.781 5.961 1 95.69 239 LEU B CA 1
ATOM 4654 C C . LEU B 1 239 ? 16.484 34.25 5.738 1 95.69 239 LEU B C 1
ATOM 4656 O O . LEU B 1 239 ? 17.297 34.688 4.91 1 95.69 239 LEU B O 1
ATOM 4660 N N . GLY B 1 240 ? 15.688 35.062 6.406 1 95 240 GLY B N 1
ATOM 4661 C CA . GLY B 1 240 ? 15.859 36.5 6.344 1 95 240 GLY B CA 1
ATOM 4662 C C . GLY B 1 240 ? 17.25 36.969 6.758 1 95 240 GLY B C 1
ATOM 4663 O O . GLY B 1 240 ? 17.844 37.812 6.109 1 95 240 GLY B O 1
ATOM 4664 N N . THR B 1 241 ? 17.703 36.375 7.875 1 95.38 241 THR B N 1
ATOM 4665 C CA . THR B 1 241 ? 19.062 36.688 8.336 1 95.38 241 THR B CA 1
ATOM 4666 C C . THR B 1 241 ? 20.094 36.281 7.289 1 95.38 241 THR B C 1
ATOM 4668 O O . THR B 1 241 ? 21.031 37.031 7.016 1 95.38 241 THR B O 1
ATOM 4671 N N . MET B 1 242 ? 19.906 35.125 6.73 1 95.62 242 MET B N 1
ATOM 4672 C CA . MET B 1 242 ? 20.812 34.656 5.691 1 95.62 242 MET B CA 1
ATOM 4673 C C . MET B 1 242 ? 20.812 35.594 4.488 1 95.62 242 MET B C 1
ATOM 4675 O O . MET B 1 242 ? 21.859 35.812 3.881 1 95.62 242 MET B O 1
ATOM 4679 N N . ALA B 1 243 ? 19.734 36.062 4.148 1 95.06 243 ALA B N 1
ATOM 4680 C CA . ALA B 1 243 ? 19.625 37 3.035 1 95.06 243 ALA B CA 1
ATOM 4681 C C . ALA B 1 243 ? 20.328 38.312 3.361 1 95.06 243 ALA B C 1
ATOM 4683 O O . ALA B 1 243 ? 21.031 38.875 2.514 1 95.06 243 ALA B O 1
ATOM 4684 N N . SER B 1 244 ? 20.109 38.781 4.504 1 95 244 SER B N 1
ATOM 4685 C CA . SER B 1 244 ? 20.734 40.031 4.938 1 95 244 SER B CA 1
ATOM 4686 C C . SER B 1 244 ? 22.25 39.906 4.922 1 95 244 SER B C 1
ATOM 4688 O O . SER B 1 244 ? 22.953 40.906 4.699 1 95 244 SER B O 1
ATOM 4690 N N . GLU B 1 245 ? 22.734 38.719 5.133 1 93.75 245 GLU B N 1
ATOM 4691 C CA . GLU B 1 245 ? 24.172 38.438 5.145 1 93.75 245 GLU B CA 1
ATOM 4692 C C . GLU B 1 245 ? 24.688 38.094 3.748 1 93.75 245 GLU B C 1
ATOM 4694 O O . GLU B 1 245 ? 25.891 37.875 3.561 1 93.75 245 GLU B O 1
ATOM 4699 N N . GLY B 1 246 ? 23.812 38 2.828 1 91.81 246 GLY B N 1
ATOM 4700 C CA . GLY B 1 246 ? 24.203 37.812 1.441 1 91.81 246 GLY B CA 1
ATOM 4701 C C . GLY B 1 246 ? 24.391 36.344 1.079 1 91.81 246 GLY B C 1
ATOM 4702 O O . GLY B 1 246 ? 24.938 36.031 0.025 1 91.81 246 GLY B O 1
ATOM 4703 N N . VAL B 1 247 ? 23.984 35.531 1.976 1 92.25 247 VAL B N 1
ATOM 4704 C CA . VAL B 1 247 ? 24.141 34.094 1.737 1 92.25 247 VAL B CA 1
ATOM 4705 C C . VAL B 1 247 ? 23.141 33.625 0.665 1 92.25 247 VAL B C 1
ATOM 4707 O O . VAL B 1 247 ? 23.469 32.75 -0.151 1 92.25 247 VAL B O 1
ATOM 4710 N N . ILE B 1 248 ? 21.922 34.156 0.739 1 93.19 248 ILE B N 1
ATOM 4711 C CA . ILE B 1 248 ? 20.922 33.875 -0.289 1 93.19 248 ILE B CA 1
ATOM 4712 C C . ILE B 1 248 ? 20.422 35.156 -0.899 1 93.19 248 ILE B C 1
ATOM 4714 O O . ILE B 1 248 ? 20.578 36.25 -0.312 1 93.19 248 ILE B O 1
ATOM 4718 N N . ASP B 1 249 ? 19.875 35 -2.059 1 92.69 249 ASP B N 1
ATOM 4719 C CA . ASP B 1 249 ? 19.344 36.156 -2.785 1 92.69 249 ASP B CA 1
ATOM 4720 C C . ASP B 1 249 ? 18.047 36.656 -2.164 1 92.69 249 ASP B C 1
ATOM 4722 O O . ASP B 1 249 ? 17.109 35.875 -1.961 1 92.69 249 ASP B O 1
ATOM 4726 N N . LYS B 1 250 ? 18.016 37.938 -1.924 1 93.31 250 LYS B N 1
ATOM 4727 C CA . LYS B 1 250 ? 16.828 38.531 -1.324 1 93.31 250 LYS B CA 1
ATOM 4728 C C . LYS B 1 250 ? 15.609 38.406 -2.236 1 93.31 250 LYS B C 1
ATOM 4730 O O . LYS B 1 250 ? 14.492 38.188 -1.762 1 93.31 250 LYS B O 1
ATOM 4735 N N . GLU B 1 251 ? 15.781 38.531 -3.48 1 93.5 251 GLU B N 1
ATOM 4736 C CA . GLU B 1 251 ? 14.688 38.406 -4.434 1 93.5 251 GLU B CA 1
ATOM 4737 C C . GLU B 1 251 ? 14.086 37 -4.391 1 93.5 251 GLU B C 1
ATOM 4739 O O . GLU B 1 251 ? 12.867 36.812 -4.527 1 93.5 251 GLU B O 1
ATOM 4744 N N . LYS B 1 252 ? 14.938 36.062 -4.254 1 93.88 252 LYS B N 1
ATOM 4745 C CA . LYS B 1 252 ? 14.453 34.688 -4.141 1 93.88 252 LYS B CA 1
ATOM 4746 C C . LYS B 1 252 ? 13.695 34.469 -2.832 1 93.88 252 LYS B C 1
ATOM 4748 O O . LYS B 1 252 ? 12.703 33.75 -2.795 1 93.88 252 LYS B O 1
ATOM 4753 N N . LEU B 1 253 ? 14.227 35.031 -1.8 1 95 253 LEU B N 1
ATOM 4754 C CA . LEU B 1 253 ? 13.508 34.969 -0.536 1 95 253 LEU B CA 1
ATOM 4755 C C . LEU B 1 253 ? 12.109 35.562 -0.67 1 95 253 LEU B C 1
ATOM 4757 O O . LEU B 1 253 ? 11.141 35.031 -0.144 1 95 253 LEU B O 1
ATOM 4761 N N . ASP B 1 254 ? 11.961 36.656 -1.417 1 95.06 254 ASP B N 1
ATOM 4762 C CA . ASP B 1 254 ? 10.703 37.375 -1.582 1 95.06 254 ASP B CA 1
ATOM 4763 C C . ASP B 1 254 ? 9.672 36.531 -2.314 1 95.06 254 ASP B C 1
ATOM 4765 O O . ASP B 1 254 ? 8.469 36.781 -2.201 1 95.06 254 ASP B O 1
ATOM 4769 N N . SER B 1 255 ? 10.164 35.562 -3.002 1 95 255 SER B N 1
ATOM 4770 C CA . SER B 1 255 ? 9.25 34.75 -3.787 1 95 255 SER B CA 1
ATOM 4771 C C . SER B 1 255 ? 9.07 33.375 -3.156 1 95 255 SER B C 1
ATOM 4773 O O . SER B 1 255 ? 8.5 32.469 -3.771 1 95 255 SER B O 1
ATOM 4775 N N . LEU B 1 256 ? 9.562 33.188 -1.959 1 95.5 256 LEU B N 1
ATOM 4776 C CA . LEU B 1 256 ? 9.398 31.906 -1.256 1 95.5 256 LEU B CA 1
ATOM 4777 C C . LEU B 1 256 ? 8.102 31.906 -0.451 1 95.5 256 LEU B C 1
ATOM 4779 O O . LEU B 1 256 ? 7.863 32.812 0.356 1 95.5 256 LEU B O 1
ATOM 4783 N N . TYR B 1 257 ? 7.289 30.938 -0.69 1 95.56 257 TYR B N 1
ATOM 4784 C CA . TYR B 1 257 ? 6.07 30.719 0.08 1 95.56 257 TYR B CA 1
ATOM 4785 C C . TYR B 1 257 ? 6.039 29.297 0.658 1 95.56 257 TYR B C 1
ATOM 4787 O O . TYR B 1 257 ? 5.988 28.312 -0.086 1 95.56 257 TYR B O 1
ATOM 4795 N N . ILE B 1 258 ? 6.098 29.156 1.951 1 94.38 258 ILE B N 1
ATOM 4796 C CA . ILE B 1 258 ? 6.016 27.859 2.607 1 94.38 258 ILE B CA 1
ATOM 4797 C C . ILE B 1 258 ? 4.555 27.516 2.9 1 94.38 258 ILE B C 1
ATOM 4799 O O . ILE B 1 258 ? 3.889 28.219 3.662 1 94.38 258 ILE B O 1
ATOM 4803 N N . PRO B 1 259 ? 4.055 26.453 2.357 1 95.12 259 PRO B N 1
ATOM 4804 C CA . PRO B 1 259 ? 2.621 26.172 2.412 1 95.12 259 PRO B CA 1
ATOM 4805 C C . PRO B 1 259 ? 2.209 25.469 3.703 1 95.12 259 PRO B C 1
ATOM 4807 O O . PRO B 1 259 ? 1.796 24.297 3.676 1 95.12 259 PRO B O 1
ATOM 4810 N N . VAL B 1 260 ? 2.213 26.219 4.82 1 95.81 260 VAL B N 1
ATOM 4811 C CA . VAL B 1 260 ? 1.795 25.688 6.113 1 95.81 260 VAL B CA 1
ATOM 4812 C C . VAL B 1 260 ? 0.978 26.734 6.863 1 95.81 260 VAL B C 1
ATOM 4814 O O . VAL B 1 260 ? 1.226 27.938 6.734 1 95.81 260 VAL B O 1
ATOM 4817 N N . HIS B 1 261 ? 0.05 26.297 7.555 1 95.88 261 HIS B N 1
ATOM 4818 C CA . HIS B 1 261 ? -0.763 27.172 8.391 1 95.88 261 HIS B CA 1
ATOM 4819 C C . HIS B 1 261 ? -1.205 26.469 9.664 1 95.88 261 HIS B C 1
ATOM 4821 O O . HIS B 1 261 ? -1.762 25.375 9.609 1 95.88 261 HIS B O 1
ATOM 4827 N N . GLY B 1 262 ? -0.934 27.078 10.773 1 95.69 262 GLY B N 1
ATOM 4828 C CA . GLY B 1 262 ? -1.433 26.594 12.055 1 95.69 262 GLY B CA 1
ATOM 4829 C C . GLY B 1 262 ? -2.68 27.328 12.516 1 95.69 262 GLY B C 1
ATOM 4830 O O . GLY B 1 262 ? -2.596 28.438 13.031 1 95.69 262 GLY B O 1
ATOM 4831 N N . PRO B 1 263 ? -3.77 26.719 12.398 1 96.38 263 PRO B N 1
ATOM 4832 C CA . PRO B 1 263 ? -5.008 27.375 12.82 1 96.38 263 PRO B CA 1
ATOM 4833 C C . PRO B 1 263 ? -5.129 27.484 14.336 1 96.38 263 PRO B C 1
ATOM 4835 O O . PRO B 1 263 ? -4.461 26.75 15.062 1 96.38 263 PRO B O 1
ATOM 4838 N N . SER B 1 264 ? -5.922 28.453 14.773 1 95.31 264 SER B N 1
ATOM 4839 C CA . SER B 1 264 ? -6.367 28.438 16.156 1 95.31 264 SER B CA 1
ATOM 4840 C C . SER B 1 264 ? -7.48 27.406 16.375 1 95.31 264 SER B C 1
ATOM 4842 O O . SER B 1 264 ? -8.078 26.922 15.414 1 95.31 264 SER B O 1
ATOM 4844 N N . ASP B 1 265 ? -7.75 27.078 17.672 1 95.94 265 ASP B N 1
ATOM 4845 C CA . ASP B 1 265 ? -8.844 26.172 17.969 1 95.94 265 ASP B CA 1
ATOM 4846 C C . ASP B 1 265 ? -10.18 26.734 17.516 1 95.94 265 ASP B C 1
ATOM 4848 O O . ASP B 1 265 ? -11.047 26.016 17.031 1 95.94 265 ASP B O 1
ATOM 4852 N N . GLU B 1 266 ? -10.344 28.047 17.641 1 96.25 266 GLU B N 1
ATOM 4853 C CA . GLU B 1 266 ? -11.57 28.703 17.188 1 96.25 266 GLU B CA 1
ATOM 4854 C C . GLU B 1 266 ? -11.734 28.609 15.68 1 96.25 266 GLU B C 1
ATOM 4856 O O . GLU B 1 266 ? -12.828 28.312 15.188 1 96.25 266 GLU B O 1
ATOM 4861 N N . GLU B 1 267 ? -10.656 28.891 15 1 96.19 267 GLU B N 1
ATOM 4862 C CA . GLU B 1 267 ? -10.656 28.781 13.539 1 96.19 267 GLU B CA 1
ATOM 4863 C C . GLU B 1 267 ? -11.047 27.375 13.102 1 96.19 267 GLU B C 1
ATOM 4865 O O . GLU B 1 267 ? -11.883 27.203 12.219 1 96.19 267 GLU B O 1
ATOM 4870 N N . LEU B 1 268 ? -10.469 26.438 13.734 1 97.38 268 LEU B N 1
ATOM 4871 C CA . LEU B 1 268 ? -10.727 25.047 13.406 1 97.38 268 LEU B CA 1
ATOM 4872 C C . LEU B 1 268 ? -12.188 24.672 13.68 1 97.38 268 LEU B C 1
ATOM 4874 O O . LEU B 1 268 ? -12.844 24.047 12.852 1 97.38 268 LEU B O 1
ATOM 4878 N N . ARG B 1 269 ? -12.695 25.078 14.805 1 97.62 269 ARG B N 1
ATOM 4879 C CA . ARG B 1 269 ? -14.086 24.828 15.18 1 97.62 269 ARG B CA 1
ATOM 4880 C C . ARG B 1 269 ? -15.047 25.438 14.172 1 97.62 269 ARG B C 1
ATOM 4882 O O . ARG B 1 269 ? -16.031 24.797 13.773 1 97.62 269 ARG B O 1
ATOM 4889 N N . GLU B 1 270 ? -14.758 26.594 13.797 1 97.81 270 GLU B N 1
ATOM 4890 C CA . GLU B 1 270 ? -15.617 27.297 12.844 1 97.81 270 GLU B CA 1
ATOM 4891 C C . GLU B 1 270 ? -15.68 26.562 11.508 1 97.81 270 GLU B C 1
ATOM 4893 O O . GLU B 1 270 ? -16.766 26.391 10.945 1 97.81 270 GLU B O 1
ATOM 4898 N N . ILE B 1 271 ? -14.562 26.141 11.008 1 98.38 271 ILE B N 1
ATOM 4899 C CA . ILE B 1 271 ? -14.516 25.453 9.727 1 98.38 271 ILE B CA 1
ATOM 4900 C C . ILE B 1 271 ? -15.305 24.141 9.805 1 98.38 271 ILE B C 1
ATOM 4902 O O . ILE B 1 271 ? -16.094 23.828 8.906 1 98.38 271 ILE B O 1
ATOM 4906 N N . ILE B 1 272 ? -15.141 23.359 10.867 1 98.44 272 ILE B N 1
ATOM 4907 C CA . ILE B 1 272 ? -15.812 22.078 11.055 1 98.44 272 ILE B CA 1
ATOM 4908 C C . ILE B 1 272 ? -17.328 22.281 11.109 1 98.44 272 ILE B C 1
ATOM 4910 O O . ILE B 1 272 ? -18.078 21.562 10.445 1 98.44 272 ILE B O 1
ATOM 4914 N N . GLN B 1 273 ? -17.734 23.281 11.875 1 97.81 273 GLN B N 1
ATOM 4915 C CA . GLN B 1 273 ? -19.156 23.562 12.047 1 97.81 273 GLN B CA 1
ATOM 4916 C C . GLN B 1 273 ? -19.781 24.047 10.75 1 97.81 273 GLN B C 1
ATOM 4918 O O . GLN B 1 273 ? -20.906 23.672 10.422 1 97.81 273 GLN B O 1
ATOM 4923 N N . GLU B 1 274 ? -19.094 24.875 10.078 1 98.06 274 GLU B N 1
ATOM 4924 C CA . GLU B 1 274 ? -19.609 25.422 8.828 1 98.06 274 GLU B CA 1
ATOM 4925 C C . GLU B 1 274 ? -19.766 24.344 7.77 1 98.06 274 GLU B C 1
ATOM 4927 O O . GLU B 1 274 ? -20.734 24.328 7.012 1 98.06 274 GLU B O 1
ATOM 4932 N N . GLU B 1 275 ? -18.75 23.516 7.656 1 97.88 275 GLU B N 1
ATOM 4933 C CA . GLU B 1 275 ? -18.844 22.438 6.688 1 97.88 275 GLU B CA 1
ATOM 4934 C C . GLU B 1 275 ? -19.984 21.484 7.016 1 97.88 275 GLU B C 1
ATOM 4936 O O . GLU B 1 275 ? -20.75 21.078 6.129 1 97.88 275 GLU B O 1
ATOM 4941 N N . GLY B 1 276 ? -20.047 20.969 8.242 1 98.06 276 GLY B N 1
ATOM 4942 C CA . GLY B 1 276 ? -21.297 20.453 8.75 1 98.06 276 GLY B CA 1
ATOM 4943 C C . GLY B 1 276 ? -21.375 18.938 8.758 1 98.06 276 GLY B C 1
ATOM 4944 O O . GLY B 1 276 ? -22.328 18.359 9.281 1 98.06 276 GLY B O 1
ATOM 4945 N N . SER B 1 277 ? -20.406 18.234 8.25 1 98.31 277 SER B N 1
ATOM 4946 C CA . SER B 1 277 ? -20.5 16.781 8.148 1 98.31 277 SER B CA 1
ATOM 4947 C C . SER B 1 277 ? -20.094 16.109 9.461 1 98.31 277 SER B C 1
ATOM 4949 O O . SER B 1 277 ? -20.312 14.914 9.648 1 98.31 277 SER B O 1
ATOM 4951 N N . PHE B 1 278 ? -19.469 16.859 10.359 1 98.38 278 PHE B N 1
ATOM 4952 C CA . PHE B 1 278 ? -18.906 16.266 11.57 1 98.38 278 PHE B CA 1
ATOM 4953 C C . PHE B 1 278 ? -19.375 17.031 12.812 1 98.38 278 PHE B C 1
ATOM 4955 O O . PHE B 1 278 ? -19.594 18.234 12.758 1 98.38 278 PHE B O 1
ATOM 4962 N N . SER B 1 279 ? -19.469 16.328 13.891 1 97.75 279 SER B N 1
ATOM 4963 C CA . SER B 1 279 ? -19.594 16.906 15.227 1 97.75 279 SER B CA 1
ATOM 4964 C C . SER B 1 279 ? -18.297 16.766 16.016 1 97.75 279 SER B C 1
ATOM 4966 O O . SER B 1 279 ? -17.625 15.727 15.922 1 97.75 279 SER B O 1
ATOM 4968 N N . ILE B 1 280 ? -17.984 17.781 16.734 1 97.88 280 ILE B N 1
ATOM 4969 C CA . ILE B 1 280 ? -16.797 17.734 17.578 1 97.88 280 ILE B CA 1
ATOM 4970 C C . ILE B 1 280 ? -17.109 17.016 18.891 1 97.88 280 ILE B C 1
ATOM 4972 O O . ILE B 1 280 ? -17.875 17.531 19.703 1 97.88 280 ILE B O 1
ATOM 4976 N N . THR B 1 281 ? -16.516 15.906 19.062 1 96.62 281 THR B N 1
ATOM 4977 C CA . THR B 1 281 ? -16.672 15.164 20.297 1 96.62 281 THR B CA 1
ATOM 4978 C C . THR B 1 281 ? -15.781 15.742 21.391 1 96.62 281 THR B C 1
ATOM 4980 O O . THR B 1 281 ? -16.203 15.867 22.547 1 96.62 281 THR B O 1
ATOM 4983 N N . GLU B 1 282 ? -14.547 16.031 20.969 1 96.88 282 GLU B N 1
ATOM 4984 C CA . GLU B 1 282 ? -13.594 16.625 21.906 1 96.88 282 GLU B CA 1
ATOM 4985 C C . GLU B 1 282 ? -12.5 17.391 21.156 1 96.88 282 GLU B C 1
ATOM 4987 O O . GLU B 1 282 ? -12.07 16.969 20.078 1 96.88 282 GLU B O 1
ATOM 4992 N N . MET B 1 283 ? -12.125 18.5 21.703 1 96.38 283 MET B N 1
ATOM 4993 C CA . MET B 1 283 ? -10.984 19.266 21.188 1 96.38 283 MET B CA 1
ATOM 4994 C C . MET B 1 283 ? -10.055 19.672 22.328 1 96.38 283 MET B C 1
ATOM 4996 O O . MET B 1 283 ? -10.5 20.219 23.328 1 96.38 283 MET B O 1
ATOM 5000 N N . ARG B 1 284 ? -8.836 19.375 22.156 1 95 284 ARG B N 1
ATOM 5001 C CA . ARG B 1 284 ? -7.824 19.688 23.172 1 95 284 ARG B CA 1
ATOM 5002 C C . ARG B 1 284 ? -6.73 20.578 22.609 1 95 284 ARG B C 1
ATOM 5004 O O . ARG B 1 284 ? -6.344 20.438 21.438 1 95 284 ARG B O 1
ATOM 5011 N N . VAL B 1 285 ? -6.312 21.469 23.438 1 93 285 VAL B N 1
ATOM 5012 C CA . VAL B 1 285 ? -5.211 22.375 23.109 1 93 285 VAL B CA 1
ATOM 5013 C C . VAL B 1 285 ? -4.043 22.125 24.062 1 93 285 VAL B C 1
ATOM 5015 O O . VAL B 1 285 ? -4.184 22.281 25.281 1 93 285 VAL B O 1
ATOM 5018 N N . HIS B 1 286 ? -2.969 21.734 23.484 1 89.38 286 HIS B N 1
ATOM 5019 C CA . HIS B 1 286 ? -1.813 21.406 24.312 1 89.38 286 HIS B CA 1
ATOM 5020 C C . HIS B 1 286 ? -0.622 22.297 23.984 1 89.38 286 HIS B C 1
ATOM 5022 O O . HIS B 1 286 ? -0.49 22.766 22.859 1 89.38 286 HIS B O 1
ATOM 5028 N N . ASP B 1 287 ? 0.159 22.484 25.016 1 85.06 287 ASP B N 1
ATOM 5029 C CA . ASP B 1 287 ? 1.493 23 24.75 1 85.06 287 ASP B CA 1
ATOM 5030 C C . ASP B 1 287 ? 2.359 21.969 24.047 1 85.06 287 ASP B C 1
ATOM 5032 O O . ASP B 1 287 ? 2.492 20.828 24.516 1 85.06 287 ASP B O 1
ATOM 5036 N N . PRO B 1 288 ? 2.896 22.359 22.938 1 78.44 288 PRO B N 1
ATOM 5037 C CA . PRO B 1 288 ? 3.648 21.375 22.156 1 78.44 288 PRO B CA 1
ATOM 5038 C C . PRO B 1 288 ? 4.789 20.734 22.953 1 78.44 288 PRO B C 1
ATOM 5040 O O . PRO B 1 288 ? 5.211 19.625 22.641 1 78.44 288 PRO B O 1
ATOM 5043 N N . ILE B 1 289 ? 5.324 21.438 23.844 1 74 289 ILE B N 1
ATOM 5044 C CA . ILE B 1 289 ? 6.504 20.922 24.531 1 74 289 ILE B CA 1
ATOM 5045 C C . ILE B 1 289 ? 6.086 20.266 25.844 1 74 289 ILE B C 1
ATOM 5047 O O . ILE B 1 289 ? 6.93 19.75 26.578 1 74 289 ILE B O 1
ATOM 5051 N N . SER B 1 290 ? 4.773 20.344 26.031 1 72.75 290 SER B N 1
ATOM 5052 C CA . SER B 1 290 ? 4.316 19.703 27.25 1 72.75 290 SER B CA 1
ATOM 5053 C C . SER B 1 290 ? 4.598 18.203 27.234 1 72.75 290 SER B C 1
ATOM 5055 O O . SER B 1 290 ? 4.324 17.531 26.234 1 72.75 290 SER B O 1
ATOM 5057 N N . GLY B 1 291 ? 5.277 17.672 28.203 1 64.56 291 GLY B N 1
ATOM 5058 C CA . GLY B 1 291 ? 5.559 16.25 28.312 1 64.56 291 GLY B CA 1
ATOM 5059 C C . GLY B 1 291 ? 6.898 15.859 27.719 1 64.56 291 GLY B C 1
ATOM 5060 O O . GLY B 1 291 ? 7.316 14.703 27.812 1 64.56 291 GLY B O 1
ATOM 5061 N N . MET B 1 292 ? 7.461 16.828 27.031 1 68.62 292 MET B N 1
ATOM 5062 C CA . MET B 1 292 ? 8.773 16.547 26.469 1 68.62 292 MET B CA 1
ATOM 5063 C C . MET B 1 292 ? 9.875 16.797 27.484 1 68.62 292 MET B C 1
ATOM 5065 O O . MET B 1 292 ? 9.734 17.641 28.375 1 68.62 292 MET B O 1
ATOM 5069 N N . ASP B 1 293 ? 10.844 16.016 27.297 1 66.06 293 ASP B N 1
ATOM 5070 C CA . ASP B 1 293 ? 12.055 16.266 28.078 1 66.06 293 ASP B CA 1
ATOM 5071 C C . ASP B 1 293 ? 12.711 17.578 27.656 1 66.06 293 ASP B C 1
ATOM 5073 O O . ASP B 1 293 ? 13.203 17.703 26.531 1 66.06 293 ASP B O 1
ATOM 5077 N N . ARG B 1 294 ? 12.703 18.5 28.516 1 70.5 294 ARG B N 1
ATOM 5078 C CA . ARG B 1 294 ? 13.227 19.844 28.234 1 70.5 294 ARG B CA 1
ATOM 5079 C C . ARG B 1 294 ? 14.68 19.781 27.797 1 70.5 294 ARG B C 1
ATOM 5081 O O . ARG B 1 294 ? 15.148 20.656 27.062 1 70.5 294 ARG B O 1
ATOM 5088 N N . ALA B 1 295 ? 15.305 18.75 28.25 1 67 295 ALA B N 1
ATOM 5089 C CA . ALA B 1 295 ? 16.703 18.562 27.859 1 67 295 ALA B CA 1
ATOM 5090 C C . ALA B 1 295 ? 16.844 18.359 26.359 1 67 295 ALA B C 1
ATOM 5092 O O . ALA B 1 295 ? 17.906 18.594 25.781 1 67 295 ALA B O 1
ATOM 5093 N N . LEU B 1 296 ? 15.773 18.031 25.812 1 67.44 296 LEU B N 1
ATOM 5094 C CA . LEU B 1 296 ? 15.805 17.719 24.391 1 67.44 296 LEU B CA 1
ATOM 5095 C C . LEU B 1 296 ? 15.414 18.938 23.562 1 67.44 296 LEU B C 1
ATOM 5097 O O . LEU B 1 296 ? 15.469 18.891 22.328 1 67.44 296 LEU B O 1
ATOM 5101 N N . LEU B 1 297 ? 15.18 20 24.25 1 76.75 297 LEU B N 1
ATOM 5102 C CA . LEU B 1 297 ? 14.75 21.203 23.547 1 76.75 297 LEU B CA 1
ATOM 5103 C C . LEU B 1 297 ? 15.906 22.188 23.391 1 76.75 297 LEU B C 1
ATOM 5105 O O . LEU B 1 297 ? 15.805 23.344 23.781 1 76.75 297 LEU B O 1
ATOM 5109 N N . THR B 1 298 ? 16.938 21.719 22.766 1 81.5 298 THR B N 1
ATOM 5110 C CA . THR B 1 298 ? 18.078 22.562 22.469 1 81.5 298 THR B CA 1
ATOM 5111 C C . THR B 1 298 ? 17.891 23.312 21.156 1 81.5 298 THR B C 1
ATOM 5113 O O . THR B 1 298 ? 17.141 22.859 20.297 1 81.5 298 THR B O 1
ATOM 5116 N N . PRO B 1 299 ? 18.5 24.438 21.109 1 86.06 299 PRO B N 1
ATOM 5117 C CA . PRO B 1 299 ? 18.422 25.172 19.844 1 86.06 299 PRO B CA 1
ATOM 5118 C C . PRO B 1 299 ? 18.812 24.312 18.641 1 86.06 299 PRO B C 1
ATOM 5120 O O . PRO B 1 299 ? 18.156 24.391 17.594 1 86.06 299 PRO B O 1
ATOM 5123 N N . ASN B 1 300 ? 19.812 23.625 18.797 1 87 300 ASN B N 1
ATOM 5124 C CA . ASN B 1 300 ? 20.281 22.75 17.719 1 87 300 ASN B CA 1
ATOM 5125 C C . ASN B 1 300 ? 19.203 21.75 17.297 1 87 300 ASN B C 1
ATOM 5127 O O . ASN B 1 300 ? 18.969 21.562 16.109 1 87 300 ASN B O 1
ATOM 5131 N N . ARG B 1 301 ? 18.594 21.188 18.188 1 82.19 301 ARG B N 1
ATOM 5132 C CA . ARG B 1 301 ? 17.547 20.203 17.891 1 82.19 301 ARG B CA 1
ATOM 5133 C C . ARG B 1 301 ? 16.344 20.875 17.25 1 82.19 301 ARG B C 1
ATOM 5135 O O . ARG B 1 301 ? 15.734 20.312 16.328 1 82.19 301 ARG B O 1
ATOM 5142 N N . LEU B 1 302 ? 16.031 21.953 17.734 1 83.75 302 LEU B N 1
ATOM 5143 C CA . LEU B 1 302 ? 14.883 22.688 17.203 1 83.75 302 LEU B CA 1
ATOM 5144 C C . LEU B 1 302 ? 15.125 23.094 15.758 1 83.75 302 LEU B C 1
ATOM 5146 O O . LEU B 1 302 ? 14.242 22.922 14.906 1 83.75 302 LEU B O 1
ATOM 5150 N N . VAL B 1 303 ? 16.25 23.547 15.492 1 89.25 303 VAL B N 1
ATOM 5151 C CA . VAL B 1 303 ? 16.547 24 14.133 1 89.25 303 VAL B CA 1
ATOM 5152 C C . VAL B 1 303 ? 16.609 22.797 13.195 1 89.25 303 VAL B C 1
ATOM 5154 O O . VAL B 1 303 ? 16.203 22.891 12.031 1 89.25 303 VAL B O 1
ATOM 5157 N N . ASN B 1 304 ? 17.125 21.781 13.688 1 86.5 304 ASN B N 1
ATOM 5158 C CA . ASN B 1 304 ? 17.203 20.578 12.859 1 86.5 304 ASN B CA 1
ATOM 5159 C C . ASN B 1 304 ? 15.812 20.016 12.562 1 86.5 304 ASN B C 1
ATOM 5161 O O . ASN B 1 304 ? 15.586 19.438 11.508 1 86.5 304 ASN B O 1
ATOM 5165 N N . SER B 1 305 ? 14.938 20.188 13.484 1 82.62 305 SER B N 1
ATOM 5166 C CA . SER B 1 305 ? 13.555 19.828 13.203 1 82.62 305 SER B CA 1
ATOM 5167 C C . SER B 1 305 ? 12.969 20.688 12.094 1 82.62 305 SER B C 1
ATOM 5169 O O . SER B 1 305 ? 12.219 20.203 11.25 1 82.62 305 SER B O 1
ATOM 5171 N N . LEU B 1 306 ? 13.312 21.891 12.148 1 87.69 306 LEU B N 1
ATOM 5172 C CA . LEU B 1 306 ? 12.875 22.797 11.078 1 87.69 306 LEU B CA 1
ATOM 5173 C C . LEU B 1 306 ? 13.477 22.375 9.742 1 87.69 306 LEU B C 1
ATOM 5175 O O . LEU B 1 306 ? 12.789 22.391 8.719 1 87.69 306 LEU B O 1
ATOM 5179 N N . ARG B 1 307 ? 14.719 22.078 9.836 1 89.25 307 ARG B N 1
ATOM 5180 C CA . ARG B 1 307 ? 15.391 21.609 8.617 1 89.25 307 ARG B CA 1
ATOM 5181 C C . ARG B 1 307 ? 14.695 20.391 8.039 1 89.25 307 ARG B C 1
ATOM 5183 O O . ARG B 1 307 ? 14.406 20.344 6.84 1 89.25 307 ARG B O 1
ATOM 5190 N N . ALA B 1 308 ? 14.43 19.5 8.906 1 81.31 308 ALA B N 1
ATOM 5191 C CA . ALA B 1 308 ? 13.773 18.266 8.469 1 81.31 308 ALA B CA 1
ATOM 5192 C C . ALA B 1 308 ? 12.43 18.562 7.809 1 81.31 308 ALA B C 1
ATOM 5194 O O . ALA B 1 308 ? 12.062 17.938 6.816 1 81.31 308 ALA B O 1
ATOM 5195 N N . ALA B 1 309 ? 11.75 19.484 8.297 1 83.75 309 ALA B N 1
ATOM 5196 C CA . ALA B 1 309 ? 10.398 19.797 7.828 1 83.75 309 ALA B CA 1
ATOM 5197 C C . ALA B 1 309 ? 10.438 20.578 6.523 1 83.75 309 ALA B C 1
ATOM 5199 O O . ALA B 1 309 ? 9.625 20.344 5.625 1 83.75 309 ALA B O 1
ATOM 5200 N N . PHE B 1 310 ? 11.469 21.469 6.355 1 89.25 310 PHE B N 1
ATOM 5201 C CA . PHE B 1 310 ? 11.312 22.469 5.301 1 89.25 310 PHE B CA 1
ATOM 5202 C C . PHE B 1 310 ? 12.422 22.328 4.262 1 89.25 310 PHE B C 1
ATOM 5204 O O . PHE B 1 310 ? 12.398 22.984 3.227 1 89.25 310 PHE B O 1
ATOM 5211 N N . GLU B 1 311 ? 13.398 21.469 4.484 1 89 311 GLU B N 1
ATOM 5212 C CA . GLU B 1 311 ? 14.547 21.359 3.596 1 89 311 GLU B CA 1
ATOM 5213 C C . GLU B 1 311 ? 14.109 21.109 2.152 1 89 311 GLU B C 1
ATOM 5215 O O . GLU B 1 311 ? 14.617 21.75 1.23 1 89 311 GLU B O 1
ATOM 5220 N N . PRO B 1 312 ? 13.18 20.25 1.89 1 84.06 312 PRO B N 1
ATOM 5221 C CA . PRO B 1 312 ? 12.805 20.031 0.491 1 84.06 312 PRO B CA 1
ATOM 5222 C C . PRO B 1 312 ? 12.297 21.297 -0.19 1 84.06 312 PRO B C 1
ATOM 5224 O O . PRO B 1 312 ? 12.617 21.547 -1.355 1 84.06 312 PRO B O 1
ATOM 5227 N N . ILE B 1 313 ? 11.57 22.109 0.493 1 88.94 313 ILE B N 1
ATOM 5228 C CA . ILE B 1 313 ? 10.992 23.328 -0.056 1 88.94 313 ILE B CA 1
ATOM 5229 C C . ILE B 1 313 ? 12.094 24.375 -0.262 1 88.94 313 ILE B C 1
ATOM 5231 O O . ILE B 1 313 ? 12.172 25 -1.323 1 88.94 313 ILE B O 1
ATOM 5235 N N . ILE B 1 314 ? 12.914 24.469 0.702 1 91.62 314 ILE B N 1
ATOM 5236 C CA . ILE B 1 314 ? 13.969 25.469 0.674 1 91.62 314 ILE B CA 1
ATOM 5237 C C . ILE B 1 314 ? 14.977 25.141 -0.428 1 91.62 314 ILE B C 1
ATOM 5239 O O . ILE B 1 314 ? 15.359 26.016 -1.214 1 91.62 314 ILE B O 1
ATOM 5243 N N . VAL B 1 315 ? 15.352 23.891 -0.472 1 89.44 315 VAL B N 1
ATOM 5244 C CA . VAL B 1 315 ? 16.344 23.453 -1.445 1 89.44 315 VAL B CA 1
ATOM 5245 C C . VAL B 1 315 ? 15.773 23.578 -2.857 1 89.44 315 VAL B C 1
ATOM 5247 O O . VAL B 1 315 ? 16.484 23.984 -3.787 1 89.44 315 VAL B O 1
ATOM 5250 N N . GLN B 1 316 ? 14.594 23.188 -3.01 1 87.06 316 GLN B N 1
ATOM 5251 C CA . GLN B 1 316 ? 13.961 23.312 -4.316 1 87.06 316 GLN B CA 1
ATOM 5252 C C . GLN B 1 316 ? 13.922 24.766 -4.773 1 87.06 316 GLN B C 1
ATOM 5254 O O . GLN B 1 316 ? 14.102 25.062 -5.957 1 87.06 316 GLN B O 1
ATOM 5259 N N . HIS B 1 317 ? 13.711 25.688 -3.928 1 91.56 317 HIS B N 1
ATOM 5260 C CA . HIS B 1 317 ? 13.516 27.094 -4.242 1 91.56 317 HIS B CA 1
ATOM 5261 C C . HIS B 1 317 ? 14.852 27.797 -4.473 1 91.56 317 HIS B C 1
ATOM 5263 O O . HIS B 1 317 ? 14.984 28.594 -5.398 1 91.56 317 HIS B O 1
ATOM 5269 N N . PHE B 1 318 ? 15.812 27.547 -3.686 1 91.62 318 PHE B N 1
ATOM 5270 C CA . PHE B 1 318 ? 17.062 28.297 -3.727 1 91.62 318 PHE B CA 1
ATOM 5271 C C . PHE B 1 318 ? 18.125 27.531 -4.508 1 91.62 318 PHE B C 1
ATOM 5273 O O . PHE B 1 318 ? 19.125 28.109 -4.941 1 91.62 318 PHE B O 1
ATOM 5280 N N . GLY B 1 319 ? 17.875 26.312 -4.641 1 81.19 319 GLY B N 1
ATOM 5281 C CA . GLY B 1 319 ? 18.891 25.5 -5.293 1 81.19 319 GLY B CA 1
ATOM 5282 C C . GLY B 1 319 ? 20.031 25.125 -4.367 1 81.19 319 GLY B C 1
ATOM 5283 O O . GLY B 1 319 ? 20.016 25.469 -3.186 1 81.19 319 GLY B O 1
ATOM 5284 N N . SER B 1 320 ? 21.078 24.219 -4.824 1 69.75 320 SER B N 1
ATOM 5285 C CA . SER B 1 320 ? 22.344 23.812 -4.223 1 69.75 320 SER B CA 1
ATOM 5286 C C . SER B 1 320 ? 22.141 23.25 -2.824 1 69.75 320 SER B C 1
ATOM 5288 O O . SER B 1 320 ? 22.5 23.875 -1.828 1 69.75 320 SER B O 1
ATOM 5290 N N . PRO B 1 321 ? 21.781 22.094 -2.586 1 69.12 321 PRO B N 1
ATOM 5291 C CA . PRO B 1 321 ? 21.156 21.531 -1.377 1 69.12 321 PRO B CA 1
ATOM 5292 C C . PRO B 1 321 ? 22.125 21.516 -0.186 1 69.12 321 PRO B C 1
ATOM 5294 O O . PRO B 1 321 ? 21.766 21.984 0.899 1 69.12 321 PRO B O 1
ATOM 5297 N N . GLY B 1 322 ? 23.281 21.188 -0.297 1 74.62 322 GLY B N 1
ATOM 5298 C CA . GLY B 1 322 ? 24.109 20.938 0.876 1 74.62 322 GLY B CA 1
ATOM 5299 C C . GLY B 1 322 ? 24.547 22.203 1.583 1 74.62 322 GLY B C 1
ATOM 5300 O O . GLY B 1 322 ? 24.312 22.359 2.783 1 74.62 322 GLY B O 1
ATOM 5301 N N . GLU B 1 323 ? 24.938 23.25 0.972 1 83.12 323 GLU B N 1
ATOM 5302 C CA . GLU B 1 323 ? 25.562 24.438 1.561 1 83.12 323 GLU B CA 1
ATOM 5303 C C . GLU B 1 323 ? 24.5 25.344 2.188 1 83.12 323 GLU B C 1
ATOM 5305 O O . GLU B 1 323 ? 24.703 25.859 3.289 1 83.12 323 GLU B O 1
ATOM 5310 N N . ILE B 1 324 ? 23.438 25.484 1.564 1 89.44 324 ILE B N 1
ATOM 5311 C CA . ILE B 1 324 ? 22.406 26.391 2.025 1 89.44 324 ILE B CA 1
ATOM 5312 C C . ILE B 1 324 ? 21.797 25.875 3.32 1 89.44 324 ILE B C 1
ATOM 5314 O O . ILE B 1 324 ? 21.531 26.641 4.25 1 89.44 324 ILE B O 1
ATOM 5318 N N . MET B 1 325 ? 21.609 24.609 3.406 1 92.25 325 MET B N 1
ATOM 5319 C CA . MET B 1 325 ? 20.953 24.062 4.59 1 92.25 325 MET B CA 1
ATOM 5320 C C . MET B 1 325 ? 21.906 24.016 5.773 1 92.25 325 MET B C 1
ATOM 5322 O O . MET B 1 325 ? 21.484 24.172 6.922 1 92.25 325 MET B O 1
ATOM 5326 N N . ASP B 1 326 ? 23.188 23.844 5.492 1 92.19 326 ASP B N 1
ATOM 5327 C CA . ASP B 1 326 ? 24.156 23.953 6.566 1 92.19 326 ASP B CA 1
ATOM 5328 C C . ASP B 1 326 ? 24.156 25.344 7.172 1 92.19 326 ASP B C 1
ATOM 5330 O O . ASP B 1 326 ? 24.234 25.5 8.391 1 92.19 326 ASP B O 1
ATOM 5334 N N . GLU B 1 327 ? 24.203 26.281 6.305 1 94.06 327 GLU B N 1
ATOM 5335 C CA . GLU B 1 327 ? 24.125 27.656 6.77 1 94.06 327 GLU B CA 1
ATOM 5336 C C . GLU B 1 327 ? 22.812 27.922 7.5 1 94.06 327 GLU B C 1
ATOM 5338 O O . GLU B 1 327 ? 22.781 28.672 8.477 1 94.06 327 GLU B O 1
ATOM 5343 N N . PHE B 1 328 ? 21.734 27.375 6.988 1 95.62 328 PHE B N 1
ATOM 5344 C CA . PHE B 1 328 ? 20.438 27.484 7.648 1 95.62 328 PHE B CA 1
ATOM 5345 C C . PHE B 1 328 ? 20.531 27.016 9.094 1 95.62 328 PHE B C 1
ATOM 5347 O O . PHE B 1 328 ? 20.031 27.688 10.008 1 95.62 328 PHE B O 1
ATOM 5354 N N . VAL B 1 329 ? 21.156 25.891 9.328 1 94.94 329 VAL B N 1
ATOM 5355 C CA . VAL B 1 329 ? 21.281 25.312 10.672 1 94.94 329 VAL B CA 1
ATOM 5356 C C . VAL B 1 329 ? 22.172 26.219 11.531 1 94.94 329 VAL B C 1
ATOM 5358 O O . VAL B 1 329 ? 21.844 26.484 12.688 1 94.94 329 VAL B O 1
ATOM 5361 N N . ARG B 1 330 ? 23.25 26.625 10.984 1 95.25 330 ARG B N 1
ATOM 5362 C CA . ARG B 1 330 ? 24.172 27.484 11.719 1 95.25 330 ARG B CA 1
ATOM 5363 C C . ARG B 1 330 ? 23.484 28.781 12.133 1 95.25 330 ARG B C 1
ATOM 5365 O O . ARG B 1 330 ? 23.547 29.172 13.305 1 95.25 330 ARG B O 1
ATOM 5372 N N . THR B 1 331 ? 22.906 29.438 11.219 1 96 331 THR B N 1
ATOM 5373 C CA . THR B 1 331 ? 22.203 30.688 11.477 1 96 331 THR B CA 1
ATOM 5374 C C . THR B 1 331 ? 21.047 30.469 12.453 1 96 331 THR B C 1
ATOM 5376 O O . THR B 1 331 ? 20.812 31.297 13.328 1 96 331 THR B O 1
ATOM 5379 N N . GLY B 1 332 ? 20.281 29.422 12.219 1 95.5 332 GLY B N 1
ATOM 5380 C CA . GLY B 1 332 ? 19.156 29.094 13.086 1 95.5 332 GLY B CA 1
ATOM 5381 C C . GLY B 1 332 ? 19.562 28.844 14.523 1 95.5 332 GLY B C 1
ATOM 5382 O O . GLY B 1 332 ? 18.875 29.266 15.453 1 95.5 332 GLY B O 1
ATOM 5383 N N . GLU B 1 333 ? 20.641 28.109 14.68 1 93.94 333 GLU B N 1
ATOM 5384 C CA . GLU B 1 333 ? 21.125 27.844 16.031 1 93.94 333 GLU B CA 1
ATOM 5385 C C . GLU B 1 333 ? 21.453 29.156 16.75 1 93.94 333 GLU B C 1
ATOM 5387 O O . GLU B 1 333 ? 21.141 29.312 17.938 1 93.94 333 GLU B O 1
ATOM 5392 N N . LYS B 1 334 ? 22.156 29.984 16.078 1 93.25 334 LYS B N 1
ATOM 5393 C CA . LYS B 1 334 ? 22.484 31.281 16.641 1 93.25 334 LYS B CA 1
ATOM 5394 C C . LYS B 1 334 ? 21.219 32.062 16.969 1 93.25 334 LYS B C 1
ATOM 5396 O O . LYS B 1 334 ? 21.109 32.656 18.047 1 93.25 334 LYS B O 1
ATOM 5401 N N . HIS B 1 335 ? 20.344 32.094 16.047 1 90.56 335 HIS B N 1
ATOM 5402 C CA . HIS B 1 335 ? 19.094 32.812 16.188 1 90.56 335 HIS B CA 1
ATOM 5403 C C . HIS B 1 335 ? 18.297 32.344 17.406 1 90.56 335 HIS B C 1
ATOM 5405 O O . HIS B 1 335 ? 17.859 33.125 18.219 1 90.56 335 HIS B O 1
ATOM 5411 N N . LEU B 1 336 ? 18.109 31.047 17.547 1 88.5 336 LEU B N 1
ATOM 5412 C CA . LEU B 1 336 ? 17.297 30.469 18.609 1 88.5 336 LEU B CA 1
ATOM 5413 C C . LEU B 1 336 ? 18.016 30.594 19.953 1 88.5 336 LEU B C 1
ATOM 5415 O O . LEU B 1 336 ? 17.375 30.766 21 1 88.5 336 LEU B O 1
ATOM 5419 N N . SER B 1 337 ? 19.328 30.531 19.938 1 88.31 337 SER B N 1
ATOM 5420 C CA . SER B 1 337 ? 20.094 30.719 21.156 1 88.31 337 SER B CA 1
ATOM 5421 C C . SER B 1 337 ? 19.922 32.125 21.703 1 88.31 337 SER B C 1
ATOM 5423 O O . SER B 1 337 ? 19.781 32.344 22.922 1 88.31 337 SER B O 1
ATOM 5425 N N . LEU B 1 338 ? 19.906 33.062 20.844 1 83.69 338 LEU B N 1
ATOM 5426 C CA . LEU B 1 338 ? 19.719 34.438 21.234 1 83.69 338 LEU B CA 1
ATOM 5427 C C . LEU B 1 338 ? 18.312 34.688 21.766 1 83.69 338 LEU B C 1
ATOM 5429 O O . LEU B 1 338 ? 18.125 35.406 22.734 1 83.69 338 LEU B O 1
ATOM 5433 N N . GLN B 1 339 ? 17.391 34.156 21.094 1 78.88 339 GLN B N 1
ATOM 5434 C CA . GLN B 1 339 ? 16 34.312 21.516 1 78.88 339 GLN B CA 1
ATOM 5435 C C . GLN B 1 339 ? 15.797 33.688 22.906 1 78.88 339 GLN B C 1
ATOM 5437 O O . GLN B 1 339 ? 15.039 34.25 23.719 1 78.88 339 GLN B O 1
ATOM 5442 N N . ARG B 1 340 ? 16.328 32.531 23.094 1 75.94 340 ARG B N 1
ATOM 5443 C CA . ARG B 1 340 ? 16.203 31.875 24.391 1 75.94 340 ARG B CA 1
ATOM 5444 C C . ARG B 1 340 ? 16.797 32.719 25.516 1 75.94 340 ARG B C 1
ATOM 5446 O O . ARG B 1 340 ? 16.266 32.75 26.625 1 75.94 340 ARG B O 1
ATOM 5453 N N . ARG B 1 341 ? 17.812 33.344 25.188 1 70.38 341 ARG B N 1
ATOM 5454 C CA . ARG B 1 341 ? 18.484 34.188 26.172 1 70.38 341 ARG B CA 1
ATOM 5455 C C . ARG B 1 341 ? 17.641 35.438 26.484 1 70.38 341 ARG B C 1
ATOM 5457 O O . ARG B 1 341 ? 17.641 35.906 27.625 1 70.38 341 ARG B O 1
ATOM 5464 N N . SER B 1 342 ? 17.031 35.906 25.391 1 66.62 342 SER B N 1
ATOM 5465 C CA . SER B 1 342 ? 16.25 37.125 25.562 1 66.62 342 SER B CA 1
ATOM 5466 C C . SER B 1 342 ? 14.883 36.844 26.156 1 66.62 342 SER B C 1
ATOM 5468 O O . SER B 1 342 ? 14.219 37.719 26.672 1 66.62 342 SER B O 1
ATOM 5470 N N . GLN B 1 343 ? 14.422 35.75 25.734 1 60.34 343 GLN B N 1
ATOM 5471 C CA . GLN B 1 343 ? 13.062 35.406 26.156 1 60.34 343 GLN B CA 1
ATOM 5472 C C . GLN B 1 343 ? 12.969 35.281 27.672 1 60.34 343 GLN B C 1
ATOM 5474 O O . GLN B 1 343 ? 13.812 34.656 28.297 1 60.34 343 GLN B O 1
ATOM 5479 N N . VAL B 1 344 ? 12.234 36.312 28.203 1 49.75 344 VAL B N 1
ATOM 5480 C CA . VAL B 1 344 ? 11.805 36.312 29.594 1 49.75 344 VAL B CA 1
ATOM 5481 C C . VAL B 1 344 ? 11.086 35 29.906 1 49.75 344 VAL B C 1
ATOM 5483 O O . VAL B 1 344 ? 10.359 34.469 29.062 1 49.75 344 VAL B O 1
ATOM 5486 N N . LYS B 1 345 ? 11.398 34.25 31.031 1 51.31 345 LYS B N 1
ATOM 5487 C CA . LYS B 1 345 ? 10.984 32.969 31.625 1 51.31 345 LYS B CA 1
ATOM 5488 C C . LYS B 1 345 ? 9.516 32.688 31.344 1 51.31 345 LYS B C 1
ATOM 5490 O O . LYS B 1 345 ? 9.102 31.531 31.328 1 51.31 345 LYS B O 1
ATOM 5495 N N . HIS B 1 346 ? 8.633 33.844 31.219 1 47.5 346 HIS B N 1
ATOM 5496 C CA . HIS B 1 346 ? 7.219 33.531 31.453 1 47.5 346 HIS B CA 1
ATOM 5497 C C . HIS B 1 346 ? 6.418 33.625 30.156 1 47.5 346 HIS B C 1
ATOM 5499 O O . HIS B 1 346 ? 5.188 33.562 30.188 1 47.5 346 HIS B O 1
ATOM 5505 N N . ALA B 1 347 ? 7.156 33.75 28.938 1 59.5 347 ALA B N 1
ATOM 5506 C CA . ALA B 1 347 ? 6.277 34 27.797 1 59.5 347 ALA B CA 1
ATOM 5507 C C . ALA B 1 347 ? 5.734 32.656 27.234 1 59.5 347 ALA B C 1
ATOM 5509 O O . ALA B 1 347 ? 6.477 31.688 27.094 1 59.5 347 ALA B O 1
ATOM 5510 N N . ARG B 1 348 ? 4.398 32.594 27.312 1 70.19 348 ARG B N 1
ATOM 5511 C CA . ARG B 1 348 ? 3.693 31.406 26.797 1 70.19 348 ARG B CA 1
ATOM 5512 C C . ARG B 1 348 ? 3.992 31.188 25.312 1 70.19 348 ARG B C 1
ATOM 5514 O O . ARG B 1 348 ? 4.062 32.156 24.547 1 70.19 348 ARG B O 1
ATOM 5521 N N . ASN B 1 349 ? 4.301 30.016 24.922 1 77.62 349 ASN B N 1
ATOM 5522 C CA . ASN B 1 349 ? 4.512 29.641 23.516 1 77.62 349 ASN B CA 1
ATOM 5523 C C . ASN B 1 349 ? 3.279 29.953 22.672 1 77.62 349 ASN B C 1
ATOM 5525 O O . ASN B 1 349 ? 2.182 29.469 22.969 1 77.62 349 ASN B O 1
ATOM 5529 N N . PRO B 1 350 ? 3.449 30.781 21.719 1 83.12 350 PRO B N 1
ATOM 5530 C CA . PRO B 1 350 ? 2.291 31.125 20.891 1 83.12 350 PRO B CA 1
ATOM 5531 C C . PRO B 1 350 ? 1.792 29.938 20.062 1 83.12 350 PRO B C 1
ATOM 5533 O O . PRO B 1 350 ? 0.667 29.969 19.547 1 83.12 350 PRO B O 1
ATOM 5536 N N . ARG B 1 351 ? 2.531 28.984 19.938 1 88.44 351 ARG B N 1
ATOM 5537 C CA . ARG B 1 351 ? 2.154 27.797 19.156 1 88.44 351 ARG B CA 1
ATOM 5538 C C . ARG B 1 351 ? 1.604 26.703 20.062 1 88.44 351 ARG B C 1
ATOM 5540 O O . ARG B 1 351 ? 2.008 26.594 21.234 1 88.44 351 ARG B O 1
ATOM 5547 N N . VAL B 1 352 ? 0.693 25.969 19.531 1 91.31 352 VAL B N 1
ATOM 5548 C CA . VAL B 1 352 ? 0.063 24.906 20.297 1 91.31 352 VAL B CA 1
ATOM 5549 C C . VAL B 1 352 ? -0.12 23.672 19.406 1 91.31 352 VAL B C 1
ATOM 5551 O O . VAL B 1 352 ? 0.088 23.75 18.188 1 91.31 352 VAL B O 1
ATOM 5554 N N . MET B 1 353 ? -0.43 22.609 20.062 1 91.88 353 MET B N 1
ATOM 5555 C CA . MET B 1 353 ? -0.876 21.406 19.375 1 91.88 353 MET B CA 1
ATOM 5556 C C . MET B 1 353 ? -2.373 21.188 19.578 1 91.88 353 MET B C 1
ATOM 555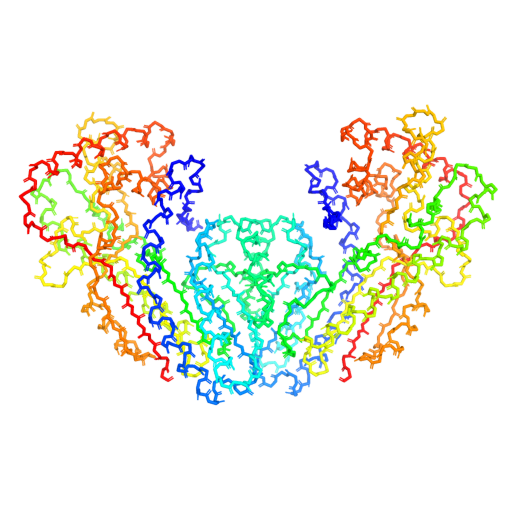8 O O . MET B 1 353 ? -2.848 21.109 20.719 1 91.88 353 MET B O 1
ATOM 5562 N N . LEU B 1 354 ? -3.043 21.141 18.5 1 95.19 354 LEU B N 1
ATOM 5563 C CA . LEU B 1 354 ? -4.48 20.891 18.562 1 95.19 354 LEU B CA 1
ATOM 5564 C C . LEU B 1 354 ? -4.781 19.422 18.312 1 95.19 354 LEU B C 1
ATOM 5566 O O . LEU B 1 354 ? -4.203 18.797 17.422 1 95.19 354 LEU B O 1
ATOM 5570 N N . VAL B 1 355 ? -5.594 18.797 19.141 1 96.62 355 VAL B N 1
ATOM 5571 C CA . VAL B 1 355 ? -6.113 17.438 18.938 1 96.62 355 VAL B CA 1
ATOM 5572 C C . VAL B 1 355 ? -7.641 17.469 18.922 1 96.62 355 VAL B C 1
ATOM 5574 O O . VAL B 1 355 ? -8.266 18 19.844 1 96.62 355 VAL B O 1
ATOM 5577 N N . VAL B 1 356 ? -8.234 16.922 17.922 1 97.62 356 VAL B N 1
ATOM 5578 C CA . VAL B 1 356 ? -9.68 17 17.797 1 97.62 356 VAL B CA 1
ATOM 5579 C C . VAL B 1 356 ? -10.242 15.609 17.484 1 97.62 356 VAL B C 1
ATOM 5581 O O . VAL B 1 356 ? -9.664 14.867 16.672 1 97.62 356 VAL B O 1
ATOM 5584 N N . SER B 1 357 ? -11.242 15.203 18.141 1 98.44 357 SER B N 1
ATOM 5585 C CA . SER B 1 357 ? -12.023 14 17.875 1 98.44 357 SER B CA 1
ATOM 5586 C C . SER B 1 357 ? -13.367 14.344 17.234 1 98.44 357 SER B C 1
ATOM 5588 O O . SER B 1 357 ? -14.133 15.141 17.766 1 98.44 357 SER B O 1
ATOM 5590 N N . LEU B 1 358 ? -13.609 13.75 16.078 1 98.56 358 LEU B N 1
ATOM 5591 C CA . LEU B 1 358 ? -14.789 14.07 15.289 1 98.56 358 LEU B CA 1
ATOM 5592 C C . LEU B 1 358 ? -15.641 12.828 15.062 1 98.56 358 LEU B C 1
ATOM 5594 O O . LEU B 1 358 ? -15.117 11.719 14.938 1 98.56 358 LEU B O 1
ATOM 5598 N N . THR B 1 359 ? -16.891 13.016 15.008 1 97.44 359 THR B N 1
ATOM 5599 C CA . THR B 1 359 ? -17.859 11.984 14.656 1 97.44 359 THR B CA 1
ATOM 5600 C C . THR B 1 359 ? -18.656 12.391 13.422 1 97.44 359 THR B C 1
ATOM 5602 O O . THR B 1 359 ? -19.188 13.508 13.352 1 97.44 359 THR B O 1
ATOM 5605 N N . LYS B 1 360 ? -18.672 11.516 12.508 1 96.69 360 LYS B N 1
ATOM 5606 C CA . LYS B 1 360 ? -19.469 11.805 11.32 1 96.69 360 LYS B CA 1
ATOM 5607 C C . LYS B 1 360 ? -20.953 11.789 11.633 1 96.69 360 LYS B C 1
ATOM 5609 O O . LYS B 1 360 ? -21.438 10.922 12.367 1 96.69 360 LYS B O 1
ATOM 5614 N N . ALA B 1 361 ? -21.656 12.766 11.125 1 86.12 361 ALA B N 1
ATOM 5615 C CA . ALA B 1 361 ? -23.094 12.875 11.328 1 86.12 361 ALA B CA 1
ATOM 5616 C C . ALA B 1 361 ? -23.844 11.836 10.492 1 86.12 361 ALA B C 1
ATOM 5618 O O . ALA B 1 361 ? -23.375 11.43 9.43 1 86.12 361 ALA B O 1
#

Solvent-accessible surface area (backbone atoms only — not comparable to full-atom values): 38334 Å² total; per-residue (Å²): 135,82,74,73,78,71,70,50,67,55,78,62,79,54,76,66,57,52,55,50,58,40,52,59,51,48,53,54,52,55,69,44,43,66,57,43,41,51,49,45,54,55,43,70,70,32,63,83,62,36,68,77,44,48,42,28,37,34,35,44,48,29,65,48,56,93,62,38,53,49,69,60,48,49,44,51,51,41,48,41,52,50,22,59,73,66,72,44,84,60,42,42,32,37,41,33,39,20,27,52,62,84,50,55,41,48,47,37,42,55,54,47,57,58,59,49,64,65,55,77,43,50,48,23,47,34,35,31,64,42,57,75,84,47,78,60,59,56,72,48,59,33,41,33,41,34,30,57,66,46,72,28,53,41,95,53,49,41,57,71,38,59,76,68,64,49,49,72,60,52,79,49,64,67,63,30,61,70,42,40,66,59,46,55,49,40,37,50,50,45,40,52,54,48,53,47,49,30,50,55,49,49,52,48,18,27,27,74,59,13,35,34,39,39,29,26,50,16,18,49,68,92,47,81,90,45,60,78,33,36,75,60,30,59,59,49,51,38,53,37,52,36,26,75,71,62,75,41,58,57,71,59,53,36,70,48,69,79,37,54,43,36,51,24,65,62,58,50,49,50,50,45,57,70,69,55,56,44,44,80,75,44,76,46,82,38,58,69,64,62,91,51,64,67,86,64,67,38,42,61,51,53,32,48,50,48,43,52,66,42,42,41,54,51,30,68,72,72,43,70,59,71,62,56,52,52,50,46,42,53,50,27,28,53,51,43,49,50,46,58,71,64,51,63,94,77,69,74,68,46,43,26,31,36,37,38,32,34,32,35,100,136,84,73,75,77,71,69,50,67,55,78,61,79,54,76,66,58,50,54,50,57,41,51,60,50,48,53,54,52,56,70,44,42,66,56,43,39,50,48,45,53,53,44,70,68,31,62,83,62,35,68,76,43,49,42,29,38,34,34,45,46,30,66,48,55,94,64,40,53,48,69,59,48,51,43,50,50,40,47,40,53,53,22,58,74,66,72,44,85,60,41,42,32,36,40,34,41,21,26,50,62,84,50,55,40,47,49,36,44,56,53,46,56,60,59,47,64,64,57,76,43,51,47,24,47,34,36,29,62,42,56,74,83,47,79,60,59,56,70,49,58,32,40,33,40,34,31,56,65,45,74,27,53,42,96,54,50,39,57,69,38,61,76,67,64,50,50,71,57,52,79,50,63,68,62,30,61,70,42,41,64,60,45,54,48,40,38,50,50,45,40,52,53,47,53,45,50,31,49,55,50,49,54,48,19,27,27,73,58,13,36,34,38,40,29,25,51,16,19,49,68,93,47,80,89,45,61,76,32,36,74,61,30,61,62,48,50,37,49,37,53,36,27,76,71,61,75,41,61,57,69,58,52,36,68,49,68,78,37,53,41,36,50,24,65,63,57,51,50,50,50,45,58,69,70,53,55,44,43,80,75,44,76,47,80,37,57,71,62,62,89,51,63,67,86,64,67,39,40,60,51,53,32,49,50,49,42,50,68,41,41,42,55,52,29,68,72,72,44,70,58,71,64,56,52,53,50,47,43,55,48,26,26,53,52,43,48,50,47,60,70,63,49,62,96,79,68,74,70,46,42,27,31,36,38,38,31,34,32,35,101

Organism: Triticum turgidum subsp. durum (NCBI:txid4567)

Secondary structure (DSSP, 8-state):
-------------SHHHHHHHHHHHHHHHHHHHHHHHHHHHHHHH-TTTSTTSEEEEEEES--SSGGGGHHHHHHHHHHHHHHHHHTSPPPEEEEEEEE-TTS-HHHHHHHHHHHHTT-SSPEEEEEEE--TTS--S-TT-EEEEEEES-TTB-SS--HHHHHTT--S--SSHHHHHHHHHHHHHHHHHHHHHHHHHHHHHHHHHEEEEEEEEEEEEEE-TTS---GGGSTTHHHHHHHHHHHHTTSS-HHHHHT----B---BHHHHHHHHHHH-SEEEEEEEEE-TTTTS-GGG--HHHHHHHHHHHHHHHHHHHH--HHHHHHHHHHHHHHHHHHHHHHS-TTPPPSEEEEEEEEEE-/-------------SHHHHHHHHHHHHHHHHHHHHHHHHHHHHHHH-TTTSTTSEEEEEEES--SSGGGGHHHHHHHHHHHHHHHHHTSPPPEEEEEEEE-TTS-HHHHHHHHHHHHTT-SSPEEEEEEE--TTS--S-TT-EEEEEEES-TTB-SS--HHHHHTT--S--SSHHHHHHHHHHHHHHHHHHHHHHHHHHHHHHHHHEEEEEEEEEEEEEE-TTS---GGGSTTHHHHHHHHHHHHTTSS-HHHHHT----B---BHHHHHHHHHHH-SEEEEEEEEE-TTTTS-GGG--HHHHHHHHHHHHHHHHHHHH--HHHHHHHHHHHHHHHHHHHHHHS-TTPPPSEEEEEEEEEE-

InterPro domains:
  IPR005299 SAM dependent carboxyl methyltransferase [PF03492] (40-360)
  IPR005299 SAM dependent carboxyl methyltransferase [PTHR31009] (9-343)
  IPR029063 S-adenosyl-L-methionine-dependent methyltransferase superfamily [G3DSA:3.40.50.150] (21-289)
  IPR029063 S-adenosyl-L-methionine-dependent methyltransferase superfamily [SSF53335] (1-360)
  IPR042086 Methyltransferase, alpha-helical capping domain [G3DSA:1.10.1200.270] (6-336)

pLDDT: mean 87.32, std 15.39, range [20.08, 98.69]

Radius of gyration: 29.22 Å; Cα contacts (8 Å, |Δi|>4): 1285; chains: 2; bounding box: 61×91×67 Å

Foldseek 3Di:
DDPQLPLDQPPPPDDPLQVLLVQLQVVQLVVLLVLLLVQLLVQVVDCVNCVPLEAEEEEAALAQGPCSCVNVVSNQVSQQVNCVVVVHAHGEYEYEYEDAPVGDVVSVVVNVVVVCVPPPPHYDYYYFHDDLLDATAAFAAHQEYEYEAPLQFFSDFQPVCQVVLAFLDDLDPVSNVVCPVVSLVSLLVRSLVRVLSSCVNVLRRHHAFGKYKYKHKAFAPVDDDDLLLFPCSLLLNLVSVCCVVVNAPPSLNSNATGRGHHYHPVSVVVSCVVSPQKDWPDKDKAASCVPPDVVCVAQLSVQSNVCSRCLSSVCVRGPDRPPVSVSSSVSSNVVVVVCVVVDDPDDDRRMIMMMIMITGD/DDPQLPLDQPPPPDDPLQVLVVQLQVVQLVVLLVLLLVQLLVQVVDCVNCVPLEAEEEEAALAQGPCSCVNVVSNQVSQQVNCVVVVHAHGEYEYEYEDAPVGDVVSVVVNVVVVCVPPPPHYHYYYFHDDLLDATAAFAAHQEYEYEAPLQFFSDFQPVCQVVLAFLDDLDPVSNVVCPVVSLVSLLVRSLVRVLSSVVNVLRRHHAFGKYKYKHKAFAPVDDDDLLLFPCSLLLNLVSVCCVVVVAPPSLNSNQGGRGHHYHPVSVVVSCVVSPQKDWPDKDKAASCVPPDVVCVAQLSVQSNVCSRCLSSVCVRGHDRPPVSVSSSVSSNVVVVVCVVVDDPDDRRRMIMMMIMITGD

Sequence (722 aa):
MASKQMVHMNHGQGETSYAHNSSFQSAEQNRMKPLIEAAIVELCSNTTTMSHGKMVIADLGCSCGPNAVALVSIALEATHSHFLWLRQPPPEVSVLLNDLPYNDFNAVVKSLVAVRQIGEPLVVTGAVPGSFNERLFLSASVHLFCSSNSLYWLSKAPEDLRINQIPAYDIDENARRERLPVVAGAYAQQFRKDFTLFLQLRAKELVPEGRMVVSLQGRRSDEPVTESSLIWGTAAQILGTMASEGVIDKEKLDSLYIPVHGPSDEELREIIQEEGSFSITEMRVHDPISGMDRALLTPNRLVNSLRAAFEPIIVQHFGSPGEIMDEFVRTGEKHLSLQRRSQVKHARNPRVMLVVSLTKAMASKQMVHMNHGQGETSYAHNSSFQSAEQNRMKPLIEAAIVELCSNTTTMSHGKMVIADLGCSCGPNAVALVSIALEATHSHFLWLRQPPPEVSVLLNDLPYNDFNAVVKSLVAVRQIGEPLVVTGAVPGSFNERLFLSASVHLFCSSNSLYWLSKAPEDLRINQIPAYDIDENARRERLPVVAGAYAQQFRKDFTLFLQLRAKELVPEGRMVVSLQGRRSDEPVTESSLIWGTAAQILGTMASEGVIDKEKLDSLYIPVHGPSDEELREIIQEEGSFSITEMRVHDPISGMDRALLTPNRLVNSLRAAFEPIIVQHFGSPGEIMDEFVRTGEKHLSLQRRSQVKHARNPRVMLVVSLTKA

Nearest PDB structures (foldseek):
  6lyh-assembly3_G-3  TM=8.838E-01  e=5.297E-30  Camellia sinensis var. assamica
  6lyh-assembly3_E  TM=8.649E-01  e=6.309E-30  Camellia sinensis var. assamica
  6lyh-assembly2_A  TM=8.619E-01  e=1.346E-29  Camellia sinensis var. assamica
  6lyh-assembly4_H-4  TM=8.775E-01  e=9.203E-29  Camellia sinensis var. assamica
  8wwq-assembly1_A  TM=7.933E-01  e=1.063E-27  Gardenia jasminoides